Protein AF-A0A382BKX0-F1 (afdb_monomer_lite)

Radius of gyration: 25.6 Å; chains: 1; bounding box: 70×64×72 Å

Secondary structure (DSSP, 8-state):
--HHHHHHTS---HHHHHHHHHHTS-EEE-TTS-EEE-HHHHHHHHHH---SHHHHHHHHHHHHHHHHHHTTSPPSHHHHHHHHHHHHHHHHHHHHHHHHHHHHHHHHHHHHHHHHTTHHHHHHTT--EETTTHHHHH---HHHHHHHHHHHHHTTSEEEETTEEEE-HHHHHTTSSSPSSSTTT--TT-HHHHHTTS-HHHHHHHHHTT----HHHHHHHHHTTSTTTTTT-PPPS-----SSSPPHHHHHHHHHHHHHHHHHHHTTGGGG--TTSEEETHHHHHH-HHHHHHHHHHHHHTTSEEEE-SSSS-EEEE-HHHHHHHHHTHHHHHHHHTTHHHHTTHHHHHHH-GGG-----TTHHHHHHHHHHHHHHHHHHHHHHHHHHH----SEEEEES-TTTHHHHHHHHHHHHS---SPPEEEEE-S-HHHHHHHHHHHHTTSS-TTEEEETT--TT-THHHHHHHHHTT---TTEEEEEESGGGGSTT--HHHHHHHHHHHHTTEEEEEEE------HHHHHTTTTS-SHHHHHHHHHHHT-----SS---TT--SS-PPPPHHHHHHHTTEEE-GGG-EE--BS-SS--TTS---BSSEEEEEEEHHHHHHTT---

Structure (mmCIF, N/CA/C/O backbone):
data_AF-A0A382BKX0-F1
#
_entry.id   AF-A0A382BKX0-F1
#
loop_
_atom_site.group_PDB
_atom_site.id
_atom_site.type_symbol
_atom_site.label_atom_id
_atom_site.label_alt_id
_atom_site.label_comp_id
_atom_site.label_asym_id
_atom_site.label_entity_id
_atom_site.label_seq_id
_atom_site.pdbx_PDB_ins_code
_atom_site.Cartn_x
_atom_site.Cartn_y
_atom_site.Cartn_z
_atom_site.occupancy
_atom_site.B_iso_or_equiv
_atom_site.auth_seq_id
_atom_site.auth_comp_id
_atom_site.auth_asym_id
_atom_site.auth_atom_id
_atom_site.pdbx_PDB_model_num
ATOM 1 N N . MET A 1 1 ? -6.591 -37.076 -22.119 1.00 65.12 1 MET A N 1
ATOM 2 C CA . MET A 1 1 ? -5.131 -36.834 -22.090 1.00 65.12 1 MET A CA 1
ATOM 3 C C . MET A 1 1 ? -4.797 -36.199 -20.748 1.00 65.12 1 MET A C 1
ATOM 5 O O . MET A 1 1 ? -5.587 -35.369 -20.298 1.00 65.12 1 MET A O 1
ATOM 9 N N . LYS A 1 2 ? -3.724 -36.626 -20.063 1.00 72.62 2 LYS A N 1
ATOM 10 C CA . LYS A 1 2 ? -3.317 -35.974 -18.806 1.00 72.62 2 LYS A CA 1
ATOM 11 C C . LYS A 1 2 ? -2.776 -34.582 -19.119 1.00 72.62 2 LYS A C 1
ATOM 13 O O . LYS A 1 2 ? -2.216 -34.367 -20.188 1.00 72.62 2 LYS A O 1
ATOM 18 N N . ILE A 1 3 ? -2.923 -33.647 -18.185 1.00 76.25 3 ILE A N 1
ATOM 19 C CA . ILE A 1 3 ? -2.515 -32.253 -18.398 1.00 76.25 3 ILE A CA 1
ATOM 20 C C . ILE A 1 3 ? -1.014 -32.109 -18.696 1.00 76.25 3 ILE A C 1
ATOM 22 O O . ILE A 1 3 ? -0.624 -31.302 -19.529 1.00 76.25 3 ILE A O 1
ATOM 26 N N . GLN A 1 4 ? -0.178 -32.958 -18.094 1.00 73.75 4 GLN A N 1
ATOM 27 C CA . GLN A 1 4 ? 1.264 -32.985 -18.358 1.00 73.75 4 GLN A CA 1
ATOM 28 C C . GLN A 1 4 ? 1.591 -33.374 -19.806 1.00 73.75 4 GLN A C 1
ATOM 30 O O . GLN A 1 4 ? 2.503 -32.800 -20.395 1.00 73.75 4 GLN A O 1
ATOM 35 N N . ASP A 1 5 ? 0.834 -34.311 -20.379 1.00 69.62 5 ASP A N 1
ATOM 36 C CA . ASP A 1 5 ? 1.027 -34.765 -21.759 1.00 69.62 5 ASP A CA 1
ATOM 37 C C . ASP A 1 5 ? 0.554 -33.682 -22.743 1.00 69.62 5 ASP A C 1
ATOM 39 O O . ASP A 1 5 ? 1.260 -33.357 -23.691 1.00 69.62 5 ASP A O 1
ATOM 43 N N . ALA A 1 6 ? -0.580 -33.035 -22.439 1.00 64.75 6 ALA A N 1
ATOM 44 C CA . ALA A 1 6 ? -1.142 -31.939 -23.232 1.00 64.75 6 ALA A CA 1
ATOM 45 C C . ALA A 1 6 ? -0.200 -30.727 -23.346 1.00 64.75 6 ALA A C 1
ATOM 47 O O . ALA A 1 6 ? -0.119 -30.090 -24.392 1.00 64.75 6 ALA A O 1
ATOM 48 N N . LEU A 1 7 ? 0.506 -30.399 -22.258 1.00 70.44 7 LEU A N 1
ATOM 49 C CA . LEU A 1 7 ? 1.359 -29.210 -22.176 1.00 70.44 7 LEU A CA 1
ATOM 50 C C . LEU A 1 7 ? 2.772 -29.449 -22.737 1.00 70.44 7 LEU A C 1
ATOM 52 O O . LEU A 1 7 ? 3.392 -28.515 -23.242 1.00 70.44 7 LEU A O 1
ATOM 56 N N . ARG A 1 8 ? 3.281 -30.690 -22.697 1.00 64.75 8 ARG A N 1
ATOM 57 C CA . ARG A 1 8 ? 4.618 -31.038 -23.217 1.00 64.75 8 ARG A CA 1
ATOM 58 C C . ARG A 1 8 ? 4.685 -31.141 -24.740 1.00 64.75 8 ARG A C 1
ATOM 60 O O . ARG A 1 8 ? 5.757 -30.932 -25.296 1.00 64.75 8 ARG A O 1
ATOM 67 N N . GLU A 1 9 ? 3.575 -31.425 -25.418 1.00 55.41 9 GLU A N 1
ATOM 68 C CA . GLU A 1 9 ? 3.543 -31.502 -26.887 1.00 55.41 9 GLU A CA 1
ATOM 69 C C . GLU A 1 9 ? 3.562 -30.119 -27.578 1.00 55.41 9 GLU A C 1
ATOM 71 O O . GLU A 1 9 ? 3.756 -30.049 -28.790 1.00 55.41 9 GLU A O 1
ATOM 76 N N . ILE A 1 10 ? 3.385 -29.014 -26.831 1.00 55.34 10 ILE A N 1
ATOM 77 C CA . ILE A 1 10 ? 3.032 -27.692 -27.393 1.00 55.34 10 ILE A CA 1
ATOM 78 C C . ILE A 1 10 ? 3.924 -26.539 -26.873 1.00 55.34 10 ILE A C 1
ATOM 80 O O . ILE A 1 10 ? 3.740 -25.399 -27.284 1.00 55.34 10 ILE A O 1
ATOM 84 N N . SER A 1 11 ? 4.933 -26.789 -26.024 1.00 49.25 11 SER A N 1
ATOM 85 C CA . SER A 1 11 ? 5.796 -25.733 -25.446 1.00 49.25 11 SER A CA 1
ATOM 86 C C . SER A 1 11 ? 7.170 -25.621 -26.141 1.00 49.25 11 SER A C 1
ATOM 88 O O . SER A 1 11 ? 8.135 -26.224 -25.681 1.00 49.25 11 SER A O 1
ATOM 90 N N . PRO A 1 12 ? 7.325 -24.872 -27.255 1.00 47.53 12 PRO A N 1
ATOM 91 C CA . PRO A 1 12 ? 8.637 -24.609 -27.851 1.00 47.53 12 PRO A CA 1
ATOM 92 C C . PRO A 1 12 ? 9.328 -23.346 -27.295 1.00 47.53 12 PRO A C 1
ATOM 94 O O . PRO A 1 12 ? 10.319 -22.902 -27.874 1.00 47.53 12 PRO A O 1
ATOM 97 N N . GLN A 1 13 ? 8.829 -22.721 -26.218 1.00 57.28 13 GLN A N 1
ATOM 98 C CA . GLN A 1 13 ? 9.375 -21.463 -25.683 1.00 57.28 13 GLN A CA 1
ATOM 99 C C . GLN A 1 13 ? 10.020 -21.648 -24.300 1.00 57.28 13 GLN A C 1
ATOM 101 O O . GLN A 1 13 ? 9.389 -22.129 -23.366 1.00 57.28 13 GLN A O 1
ATOM 106 N N . ARG A 1 14 ? 11.269 -21.183 -24.146 1.00 55.72 14 ARG A N 1
ATOM 107 C CA . ARG A 1 14 ? 12.086 -21.296 -22.917 1.00 55.72 14 ARG A CA 1
ATOM 108 C C . ARG A 1 14 ? 11.408 -20.720 -21.659 1.00 55.72 14 ARG A C 1
ATOM 110 O O . ARG A 1 14 ? 11.616 -21.246 -20.569 1.00 55.72 14 ARG A O 1
ATOM 117 N N . ASP A 1 15 ? 10.588 -19.679 -21.814 1.00 57.50 15 ASP A N 1
ATOM 118 C CA . ASP A 1 15 ? 9.829 -19.055 -20.717 1.00 57.50 15 ASP A CA 1
ATOM 119 C C . ASP A 1 15 ? 8.623 -19.911 -20.284 1.00 57.50 15 ASP A C 1
ATOM 121 O O . ASP A 1 15 ? 8.258 -19.932 -19.108 1.00 57.50 15 ASP A O 1
ATOM 125 N N . ALA A 1 16 ? 8.032 -20.666 -21.217 1.00 61.91 16 ALA A N 1
ATOM 126 C CA . ALA A 1 16 ? 6.925 -21.572 -20.933 1.00 61.91 16 ALA A CA 1
ATOM 127 C C . ALA A 1 16 ? 7.393 -22.793 -20.121 1.00 61.91 16 ALA A C 1
ATOM 129 O O . ALA A 1 16 ? 6.701 -23.196 -19.189 1.00 61.91 16 ALA A O 1
ATOM 130 N N . ASP A 1 17 ? 8.600 -23.307 -20.374 1.00 66.69 17 ASP A N 1
ATOM 131 C CA . ASP A 1 17 ? 9.152 -24.444 -19.625 1.00 66.69 17 ASP A CA 1
ATOM 132 C C . ASP A 1 17 ? 9.442 -24.097 -18.152 1.00 66.69 17 ASP A C 1
ATOM 134 O O . ASP A 1 17 ? 9.204 -24.912 -17.258 1.00 66.69 17 ASP A O 1
ATOM 138 N N . GLY A 1 18 ? 9.913 -22.872 -17.885 1.00 77.81 18 GLY A N 1
ATOM 139 C CA . GLY A 1 18 ? 10.230 -22.403 -16.533 1.00 77.81 18 GLY A CA 1
ATOM 140 C C . GLY A 1 18 ? 8.997 -22.230 -15.643 1.00 77.81 18 GLY A C 1
ATOM 141 O O . GLY A 1 18 ? 9.010 -22.647 -14.482 1.00 77.81 18 GLY A O 1
ATOM 142 N N . ILE A 1 19 ? 7.917 -21.651 -16.182 1.00 87.69 19 ILE A N 1
ATOM 143 C CA . ILE A 1 19 ? 6.666 -21.462 -15.436 1.00 87.69 19 ILE A CA 1
ATOM 144 C C . ILE A 1 19 ? 5.838 -22.748 -15.350 1.00 87.69 19 ILE A C 1
ATOM 146 O O . ILE A 1 19 ? 5.161 -22.968 -14.349 1.00 87.69 19 ILE A O 1
ATOM 150 N N . LEU A 1 20 ? 5.916 -23.631 -16.351 1.00 87.88 20 LEU A N 1
ATOM 151 C CA . LEU A 1 20 ? 5.150 -24.877 -16.380 1.00 87.88 20 LEU A CA 1
ATOM 152 C C . LEU A 1 20 ? 5.458 -25.779 -15.179 1.00 87.88 20 LEU A C 1
ATOM 154 O O . LEU A 1 20 ? 4.539 -26.344 -14.593 1.00 87.88 20 LEU A O 1
ATOM 158 N N . GLU A 1 21 ? 6.724 -25.882 -14.771 1.00 87.94 21 GLU A N 1
ATOM 159 C CA . GLU A 1 21 ? 7.102 -26.664 -13.587 1.00 87.94 21 GLU A CA 1
ATOM 160 C C . GLU A 1 21 ? 6.438 -26.134 -12.307 1.00 87.94 21 GLU A C 1
ATOM 162 O O . GLU A 1 21 ? 5.961 -26.916 -11.490 1.00 87.94 21 GLU A O 1
ATOM 167 N N . ILE A 1 22 ? 6.343 -24.808 -12.167 1.00 91.44 22 ILE A N 1
ATOM 168 C CA . ILE A 1 22 ? 5.673 -24.149 -11.037 1.00 91.44 22 ILE A CA 1
ATOM 169 C C . ILE A 1 22 ? 4.160 -24.399 -11.088 1.00 91.44 22 ILE A C 1
ATOM 171 O O . ILE A 1 22 ? 3.538 -24.631 -10.055 1.00 91.44 22 ILE A O 1
ATOM 175 N N . LEU A 1 23 ? 3.554 -24.360 -12.279 1.00 92.38 23 LEU A N 1
ATOM 176 C CA . LEU A 1 23 ? 2.114 -24.582 -12.446 1.00 92.38 23 LEU A CA 1
ATOM 177 C C . LEU A 1 23 ? 1.701 -26.039 -12.214 1.00 92.38 23 LEU A C 1
ATOM 179 O O . LEU A 1 23 ? 0.559 -26.295 -11.855 1.00 92.38 23 LEU A O 1
ATOM 183 N N . LEU A 1 24 ? 2.607 -26.994 -12.413 1.00 90.00 24 LEU A N 1
ATOM 184 C CA . LEU A 1 24 ? 2.360 -28.415 -12.157 1.00 90.00 24 LEU A CA 1
ATOM 185 C C . LEU A 1 24 ? 2.610 -28.819 -10.695 1.00 90.00 24 LEU A C 1
ATOM 187 O O . LEU A 1 24 ? 2.468 -29.996 -10.356 1.00 90.00 24 LEU A O 1
ATOM 191 N N . ALA A 1 25 ? 2.991 -27.871 -9.838 1.00 86.75 25 ALA A N 1
ATOM 192 C CA . ALA A 1 25 ? 3.256 -28.129 -8.434 1.00 86.75 25 ALA A CA 1
ATOM 193 C C . ALA A 1 25 ? 1.970 -28.384 -7.620 1.00 86.75 25 ALA A C 1
ATOM 195 O O . ALA A 1 25 ? 0.890 -27.904 -7.981 1.00 86.75 25 ALA A O 1
ATOM 196 N N . PRO A 1 26 ? 2.064 -29.107 -6.486 1.00 85.88 26 PRO A N 1
ATOM 197 C CA . PRO A 1 26 ? 0.932 -29.307 -5.591 1.00 85.88 26 PRO A CA 1
ATOM 198 C C . PRO A 1 26 ? 0.378 -27.992 -5.029 1.00 85.88 26 PRO A C 1
ATOM 200 O O . PRO A 1 26 ? 1.116 -27.089 -4.627 1.00 85.88 26 PRO A O 1
ATOM 203 N N . THR A 1 27 ? -0.946 -27.929 -4.915 1.00 92.19 27 THR A N 1
ATOM 204 C CA . THR A 1 27 ? -1.675 -26.791 -4.345 1.00 92.19 27 THR A CA 1
ATOM 205 C C . THR A 1 27 ? -2.462 -27.186 -3.102 1.00 92.19 27 THR A C 1
ATOM 207 O O . THR A 1 27 ? -2.678 -28.364 -2.813 1.00 92.19 27 THR A O 1
ATOM 210 N N . GLY A 1 28 ? -2.913 -26.187 -2.345 1.00 88.00 28 GLY A N 1
ATOM 211 C CA . GLY A 1 28 ? -3.870 -26.380 -1.260 1.00 88.00 28 GLY A CA 1
ATOM 212 C C . GLY A 1 28 ? -4.786 -25.176 -1.078 1.00 88.00 28 GLY A C 1
ATOM 213 O O . GLY A 1 28 ? -4.629 -24.154 -1.744 1.00 88.00 28 GLY A O 1
ATOM 214 N N . ILE A 1 29 ? -5.745 -25.297 -0.159 1.00 86.31 29 ILE A N 1
ATOM 215 C CA . ILE A 1 29 ? -6.702 -24.241 0.193 1.00 86.31 29 ILE A CA 1
ATOM 216 C C . ILE A 1 29 ? -6.483 -23.845 1.656 1.00 86.31 29 ILE A C 1
ATOM 218 O O . ILE A 1 29 ? -6.381 -24.704 2.533 1.00 86.31 29 ILE A O 1
ATOM 222 N N . SER A 1 30 ? -6.366 -22.545 1.926 1.00 78.00 30 SER A N 1
ATOM 223 C CA . SER A 1 30 ? -6.241 -22.021 3.288 1.00 78.00 30 SER A CA 1
ATOM 224 C C . SER A 1 30 ? -7.563 -22.124 4.055 1.00 78.00 30 SER A C 1
ATOM 226 O O . SER A 1 30 ? -8.629 -22.270 3.461 1.00 78.00 30 SER A O 1
ATOM 228 N N . SER A 1 31 ? -7.522 -21.975 5.382 1.00 69.25 31 SER A N 1
ATOM 229 C CA . SER A 1 31 ? -8.738 -21.912 6.210 1.00 69.25 31 SER A CA 1
ATOM 230 C C . SER A 1 31 ? -9.683 -20.770 5.816 1.00 69.25 31 SER A C 1
ATOM 232 O O . SER A 1 31 ? -10.880 -20.867 6.044 1.00 69.25 31 SER A O 1
ATOM 234 N N . ALA A 1 32 ? -9.158 -19.717 5.183 1.00 66.94 32 ALA A N 1
ATOM 235 C CA . ALA A 1 32 ? -9.929 -18.598 4.646 1.00 66.94 32 ALA A CA 1
ATOM 236 C C . ALA A 1 32 ? -10.407 -18.823 3.192 1.00 66.94 32 ALA A C 1
ATOM 238 O O . ALA A 1 32 ? -10.855 -17.886 2.537 1.00 66.94 32 ALA A O 1
ATOM 239 N N . GLY A 1 33 ? -10.278 -20.042 2.656 1.00 77.44 33 GLY A N 1
ATOM 240 C CA . GLY A 1 33 ? -10.765 -20.407 1.322 1.00 77.44 33 GLY A CA 1
ATOM 241 C C . GLY A 1 33 ? -9.887 -19.931 0.160 1.00 77.44 33 GLY A C 1
ATOM 242 O O . GLY A 1 33 ? -10.322 -19.966 -0.990 1.00 77.44 33 GLY A O 1
ATOM 243 N N . PHE A 1 34 ? -8.655 -19.482 0.419 1.00 82.00 34 PHE A N 1
ATOM 244 C CA . PHE A 1 34 ? -7.755 -19.006 -0.636 1.00 82.00 34 PHE A CA 1
ATOM 245 C C . PHE A 1 34 ? -6.805 -20.112 -1.112 1.00 82.00 34 PHE A C 1
ATOM 247 O O . PHE A 1 34 ? -6.174 -20.753 -0.267 1.00 82.00 34 PHE A O 1
ATOM 254 N N . PRO A 1 35 ? -6.643 -20.310 -2.435 1.00 88.81 35 PRO A N 1
ATOM 255 C CA . PRO A 1 35 ? -5.644 -21.233 -2.951 1.00 88.81 35 PRO A CA 1
ATOM 256 C C . PRO A 1 35 ? -4.230 -20.740 -2.637 1.00 88.81 35 PRO A C 1
ATOM 258 O O . PRO A 1 35 ? -3.978 -19.532 -2.579 1.00 88.81 35 PRO A O 1
ATOM 261 N N . TYR A 1 36 ? -3.319 -21.688 -2.450 1.00 91.12 36 TYR A N 1
ATOM 262 C CA . TYR A 1 36 ? -1.893 -21.458 -2.265 1.00 91.12 36 TYR A CA 1
ATOM 263 C C . TYR A 1 36 ? -1.079 -22.529 -3.004 1.00 91.12 36 TYR A C 1
ATOM 265 O O . TYR A 1 36 ? -1.561 -23.645 -3.214 1.00 91.12 36 TYR A O 1
ATOM 273 N N . ILE A 1 37 ? 0.158 -22.191 -3.366 1.00 93.31 37 ILE A N 1
ATOM 274 C CA . ILE A 1 37 ? 1.155 -23.148 -3.877 1.00 93.31 37 ILE A CA 1
ATOM 275 C C . ILE A 1 37 ? 2.145 -23.507 -2.765 1.00 93.31 37 ILE A C 1
ATOM 277 O O . ILE A 1 37 ? 2.228 -22.801 -1.756 1.00 93.31 37 ILE A O 1
ATOM 281 N N . ASP A 1 38 ? 2.880 -24.607 -2.898 1.00 90.56 38 ASP A N 1
ATOM 282 C CA . ASP A 1 38 ? 3.915 -24.934 -1.920 1.00 90.56 38 ASP A CA 1
ATOM 283 C C . ASP A 1 38 ? 5.046 -23.883 -1.898 1.00 90.56 38 ASP A C 1
ATOM 285 O O . ASP A 1 38 ? 5.260 -23.124 -2.848 1.00 90.56 38 ASP A O 1
ATOM 289 N N . GLN A 1 39 ? 5.764 -23.820 -0.773 1.00 92.12 39 GLN A N 1
ATOM 290 C CA . GLN A 1 39 ? 6.787 -22.801 -0.546 1.00 92.12 39 GLN A CA 1
ATOM 291 C C . GLN A 1 39 ? 7.935 -22.878 -1.561 1.00 92.12 39 GLN A C 1
ATOM 293 O O . GLN A 1 39 ? 8.380 -21.833 -2.028 1.00 92.12 39 GLN A O 1
ATOM 298 N N . GLN A 1 40 ? 8.394 -24.078 -1.929 1.00 93.00 40 GLN A N 1
ATOM 299 C CA . GLN A 1 40 ? 9.538 -24.235 -2.833 1.00 93.00 40 GLN A CA 1
ATOM 300 C C . GLN A 1 40 ? 9.181 -23.769 -4.243 1.00 93.00 40 GLN A C 1
ATOM 302 O O . GLN A 1 40 ? 9.955 -23.053 -4.877 1.00 93.00 40 GLN A O 1
ATOM 307 N N . SER A 1 41 ? 7.980 -24.109 -4.711 1.00 93.44 41 SER A N 1
ATOM 308 C CA . SER A 1 41 ? 7.474 -23.652 -6.006 1.00 93.44 41 SER A CA 1
ATOM 309 C C . SER A 1 41 ? 7.280 -22.140 -6.039 1.00 93.44 41 SER A C 1
ATOM 311 O O . SER A 1 41 ? 7.609 -21.497 -7.038 1.00 93.44 41 SER A O 1
ATOM 313 N N . TYR A 1 42 ? 6.814 -21.540 -4.937 1.00 94.00 42 TYR A N 1
ATOM 314 C CA . TYR A 1 42 ? 6.737 -20.086 -4.847 1.00 94.00 42 TYR A CA 1
ATOM 315 C C . TYR A 1 42 ? 8.113 -19.414 -4.820 1.00 94.00 42 TYR A C 1
ATOM 317 O O . TYR A 1 42 ? 8.308 -18.423 -5.515 1.00 94.00 42 TYR A O 1
ATOM 325 N N . GLU A 1 43 ? 9.071 -19.925 -4.049 1.00 93.31 43 GLU A N 1
ATOM 326 C CA . GLU A 1 43 ? 10.441 -19.397 -4.018 1.00 93.31 43 GLU A CA 1
ATOM 327 C C . GLU A 1 43 ? 11.094 -19.496 -5.399 1.00 93.31 43 GLU A C 1
ATOM 329 O O . GLU A 1 43 ? 11.677 -18.525 -5.878 1.00 93.31 43 GLU A O 1
ATOM 334 N N . LYS A 1 44 ? 10.894 -20.616 -6.102 1.00 92.56 44 LYS A N 1
ATOM 335 C CA . LYS A 1 44 ? 11.338 -20.783 -7.487 1.00 92.56 44 LYS A CA 1
ATOM 336 C C . LYS A 1 44 ? 10.696 -19.761 -8.420 1.00 92.56 44 LYS A C 1
ATOM 338 O O . LYS A 1 44 ? 11.415 -19.117 -9.182 1.00 92.56 44 LYS A O 1
ATOM 343 N N . PHE A 1 45 ? 9.379 -19.565 -8.352 1.00 93.56 45 PHE A N 1
ATOM 344 C CA . PHE A 1 45 ? 8.698 -18.499 -9.094 1.00 93.56 45 PHE A CA 1
ATOM 345 C C . PHE A 1 45 ? 9.315 -17.131 -8.790 1.00 93.56 45 PHE A C 1
ATOM 347 O O . PHE A 1 45 ? 9.746 -16.420 -9.695 1.00 93.56 45 PHE A O 1
ATOM 354 N N . ARG A 1 46 ? 9.403 -16.792 -7.503 1.00 92.75 46 ARG A N 1
ATOM 355 C CA . ARG A 1 46 ? 9.895 -15.514 -6.999 1.00 92.75 46 ARG A CA 1
ATOM 356 C C . ARG A 1 46 ? 11.309 -15.213 -7.497 1.00 92.75 46 ARG A C 1
ATOM 358 O O . ARG A 1 46 ? 11.574 -14.092 -7.919 1.00 92.75 46 ARG A O 1
ATOM 365 N N . ASP A 1 47 ? 12.205 -16.191 -7.437 1.00 90.50 47 ASP A N 1
ATOM 366 C CA . ASP A 1 47 ? 13.635 -15.980 -7.665 1.00 90.50 47 ASP A CA 1
ATOM 367 C C . ASP A 1 47 ? 14.056 -16.174 -9.124 1.00 90.50 47 ASP A C 1
ATOM 369 O O . ASP A 1 47 ? 15.130 -15.712 -9.503 1.00 90.50 47 ASP A O 1
ATOM 373 N N . THR A 1 48 ? 13.216 -16.803 -9.955 1.00 87.44 48 THR A N 1
ATOM 374 C CA . THR A 1 48 ? 13.561 -17.093 -11.358 1.00 87.44 48 THR A CA 1
ATOM 375 C C . THR A 1 48 ? 12.688 -16.381 -12.383 1.00 87.44 48 THR A C 1
ATOM 377 O O . THR A 1 48 ? 13.157 -16.172 -13.495 1.00 87.44 48 THR A O 1
ATOM 380 N N . GLN A 1 49 ? 11.460 -15.974 -12.040 1.00 89.12 49 GLN A N 1
ATOM 381 C CA . GLN A 1 49 ? 10.506 -15.408 -12.999 1.00 89.12 49 GLN A CA 1
ATOM 382 C C . GLN A 1 49 ? 10.336 -13.892 -12.807 1.00 89.12 49 GLN A C 1
ATOM 384 O O . GLN A 1 49 ? 9.774 -13.463 -11.790 1.00 89.12 49 GLN A O 1
ATOM 389 N N . PRO A 1 50 ? 10.752 -13.060 -13.778 1.00 88.44 50 PRO A N 1
ATOM 390 C CA . PRO A 1 50 ? 10.433 -11.637 -13.800 1.00 88.44 50 PRO A CA 1
ATOM 391 C C . PRO A 1 50 ? 8.932 -11.407 -13.936 1.00 88.44 50 PRO A C 1
ATOM 393 O O . PRO A 1 50 ? 8.296 -11.872 -14.878 1.00 88.44 50 PRO A O 1
ATOM 396 N N . HIS A 1 51 ? 8.352 -10.667 -12.995 1.00 91.81 51 HIS A N 1
ATOM 397 C CA . HIS A 1 51 ? 6.896 -10.512 -12.907 1.00 91.81 51 HIS A CA 1
ATOM 398 C C . HIS A 1 51 ? 6.436 -9.088 -12.566 1.00 91.81 51 HIS A C 1
ATOM 400 O O . HIS A 1 51 ? 5.331 -8.871 -12.053 1.00 91.81 51 HIS A O 1
ATOM 406 N N . LEU A 1 52 ? 7.286 -8.103 -12.851 1.00 93.00 52 LEU A N 1
ATOM 407 C CA . LEU A 1 52 ? 6.929 -6.690 -12.829 1.00 93.00 52 LEU A CA 1
ATOM 408 C C . LEU A 1 52 ? 6.673 -6.183 -14.245 1.00 93.00 52 LEU A C 1
ATOM 410 O O . LEU A 1 52 ? 7.304 -6.633 -15.199 1.00 93.00 52 LEU A O 1
ATOM 414 N N . PHE A 1 53 ? 5.763 -5.215 -14.359 1.00 92.88 53 PHE A N 1
ATOM 415 C CA . PHE A 1 53 ? 5.561 -4.428 -15.576 1.00 92.88 53 PHE A CA 1
ATOM 416 C C . PHE A 1 53 ? 5.395 -5.283 -16.846 1.00 92.88 53 PHE A C 1
ATOM 418 O O . PHE A 1 53 ? 4.642 -6.256 -16.826 1.00 92.88 53 PHE A O 1
ATOM 425 N N . MET A 1 54 ? 6.064 -4.927 -17.950 1.00 89.88 54 MET A N 1
ATOM 426 C CA . MET A 1 54 ? 6.021 -5.673 -19.212 1.00 89.88 54 MET A CA 1
ATOM 427 C C . MET A 1 54 ? 6.361 -7.159 -19.035 1.00 89.88 54 MET A C 1
ATOM 429 O O . MET A 1 54 ? 5.697 -8.001 -19.633 1.00 89.88 54 MET A O 1
ATOM 433 N N . SER A 1 55 ? 7.336 -7.503 -18.189 1.00 89.62 55 SER A N 1
ATOM 434 C CA . SER A 1 55 ? 7.688 -8.902 -17.924 1.00 89.62 55 SER A CA 1
ATOM 435 C C . SER A 1 55 ? 6.535 -9.658 -17.255 1.00 89.62 55 SER A C 1
ATOM 437 O O . SER A 1 55 ? 6.190 -10.761 -17.671 1.00 89.62 55 SER A O 1
ATOM 439 N N . GLY A 1 56 ? 5.853 -9.024 -16.295 1.00 92.44 56 GLY A N 1
ATOM 440 C CA . GLY A 1 56 ? 4.629 -9.564 -15.698 1.00 92.44 56 GLY A CA 1
ATOM 441 C C . GLY A 1 56 ? 3.488 -9.730 -16.704 1.00 92.44 56 GLY A C 1
ATOM 442 O O . GLY A 1 56 ? 2.772 -10.727 -16.650 1.00 92.44 56 GLY A O 1
ATOM 443 N N . MET A 1 57 ? 3.336 -8.797 -17.646 1.00 91.56 57 MET A N 1
ATOM 444 C CA . MET A 1 57 ? 2.300 -8.877 -18.679 1.00 91.56 57 MET A CA 1
ATOM 445 C C . MET A 1 57 ? 2.540 -10.059 -19.623 1.00 91.56 57 MET A C 1
ATOM 447 O O . MET A 1 57 ? 1.637 -10.869 -19.807 1.00 91.56 57 MET A O 1
ATOM 451 N N . ARG A 1 58 ? 3.776 -10.229 -20.107 1.00 89.69 58 ARG A N 1
ATOM 452 C CA . ARG A 1 58 ? 4.166 -11.394 -20.918 1.00 89.69 58 ARG A CA 1
ATOM 453 C C . ARG A 1 58 ? 3.960 -12.704 -20.167 1.00 89.69 58 ARG A C 1
ATOM 455 O O . ARG A 1 58 ? 3.439 -13.660 -20.725 1.00 89.69 58 ARG A O 1
ATOM 462 N N . LEU A 1 59 ? 4.316 -12.744 -18.882 1.00 90.94 59 LEU A N 1
ATOM 463 C CA . LEU A 1 59 ? 4.123 -13.939 -18.065 1.00 90.94 59 LEU A CA 1
ATOM 464 C C . LEU A 1 59 ? 2.636 -14.280 -17.876 1.00 90.94 59 LEU A C 1
ATOM 466 O O . LEU A 1 59 ? 2.275 -15.454 -17.900 1.00 90.94 59 LEU A O 1
ATOM 470 N N . LEU A 1 60 ? 1.762 -13.277 -17.726 1.00 92.75 60 LEU A N 1
ATOM 471 C CA . LEU A 1 60 ? 0.310 -13.490 -17.709 1.00 92.75 60 LEU A CA 1
ATOM 472 C C . LEU A 1 60 ? -0.198 -14.066 -19.032 1.00 92.75 60 LEU A C 1
ATOM 474 O O . LEU A 1 60 ? -0.980 -15.010 -18.994 1.00 92.75 60 LEU A O 1
ATOM 478 N N . GLU A 1 61 ? 0.256 -13.540 -20.172 1.00 90.69 61 GLU A N 1
ATOM 479 C CA . GLU A 1 61 ? -0.106 -14.058 -21.499 1.00 90.69 61 GLU A CA 1
ATOM 480 C C . GLU A 1 61 ? 0.332 -15.518 -21.667 1.00 90.69 61 GLU A C 1
ATOM 482 O O . GLU A 1 61 ? -0.460 -16.352 -22.106 1.00 90.69 61 GLU A O 1
ATOM 487 N N . THR A 1 62 ? 1.549 -15.859 -21.229 1.00 90.56 62 THR A N 1
ATOM 488 C CA . THR A 1 62 ? 2.040 -17.243 -21.216 1.00 90.56 62 THR A CA 1
ATOM 489 C C . THR A 1 62 ? 1.161 -18.144 -20.348 1.00 90.56 62 THR A C 1
ATOM 491 O O . THR A 1 62 ? 0.761 -19.222 -20.784 1.00 90.56 62 THR A O 1
ATOM 494 N N . ILE A 1 63 ? 0.810 -17.718 -19.129 1.00 92.94 63 ILE A N 1
ATOM 495 C CA . ILE A 1 63 ? -0.059 -18.498 -18.231 1.00 92.94 63 ILE A CA 1
ATOM 496 C C . ILE A 1 63 ? -1.463 -18.666 -18.826 1.00 92.94 63 ILE A C 1
ATOM 498 O O . ILE A 1 63 ? -2.050 -19.743 -18.709 1.00 92.94 63 ILE A O 1
ATOM 502 N N . ASP A 1 64 ? -2.011 -17.626 -19.453 1.00 92.00 64 ASP A N 1
ATOM 503 C CA . ASP A 1 64 ? -3.319 -17.671 -20.108 1.00 92.00 64 ASP A CA 1
ATOM 504 C C . ASP A 1 64 ? -3.303 -18.646 -21.294 1.00 92.00 64 ASP A C 1
ATOM 506 O O . ASP A 1 64 ? -4.174 -19.514 -21.364 1.00 92.00 64 ASP A O 1
ATOM 510 N N . HIS A 1 65 ? -2.255 -18.622 -22.122 1.00 89.38 65 HIS A N 1
ATOM 511 C CA . HIS A 1 65 ? -2.065 -19.584 -23.208 1.00 89.38 65 HIS A CA 1
ATOM 512 C C . HIS A 1 65 ? -1.955 -21.035 -22.707 1.00 89.38 65 HIS A C 1
ATOM 514 O O . HIS A 1 65 ? -2.643 -21.923 -23.213 1.00 89.38 65 HIS A O 1
ATOM 520 N N . LEU A 1 66 ? -1.150 -21.286 -21.667 1.00 89.69 66 LEU A N 1
ATOM 521 C CA . LEU A 1 66 ? -1.034 -22.616 -21.052 1.00 89.69 66 LEU A CA 1
ATOM 522 C C . LEU A 1 66 ? -2.368 -23.080 -20.450 1.00 89.69 66 LEU A C 1
ATOM 524 O O . LEU A 1 66 ? -2.723 -24.254 -20.538 1.00 89.69 66 LEU A O 1
ATOM 528 N N . CYS A 1 67 ? -3.132 -22.164 -19.853 1.00 91.62 67 CYS A N 1
ATOM 529 C CA . CYS A 1 67 ? -4.465 -22.462 -19.340 1.00 91.62 67 CYS A CA 1
ATOM 530 C C . CYS A 1 67 ? -5.462 -22.789 -20.447 1.00 91.62 67 CYS A C 1
ATOM 532 O O . CYS A 1 67 ? -6.305 -23.659 -20.238 1.00 91.62 67 CYS A O 1
ATOM 534 N N . ASP A 1 68 ? -5.375 -22.130 -21.601 1.00 89.81 68 ASP A N 1
ATOM 535 C CA . ASP A 1 68 ? -6.213 -22.441 -22.756 1.00 89.81 68 ASP A CA 1
ATOM 536 C C . ASP A 1 68 ? -5.936 -23.850 -23.284 1.00 89.81 68 ASP A C 1
ATOM 538 O O . ASP A 1 68 ? -6.882 -24.607 -23.479 1.00 89.81 68 ASP A O 1
ATOM 542 N N . ILE A 1 69 ? -4.665 -24.252 -23.385 1.00 86.19 69 ILE A N 1
ATOM 543 C CA . ILE A 1 69 ? -4.284 -25.635 -23.723 1.00 86.19 69 ILE A CA 1
ATOM 544 C C . ILE A 1 69 ? -4.796 -26.620 -22.655 1.00 86.19 69 ILE A C 1
ATOM 546 O O . ILE A 1 69 ? -5.357 -27.672 -22.964 1.00 86.19 69 ILE A O 1
ATOM 550 N N . GLY A 1 70 ? -4.641 -26.279 -21.372 1.00 85.88 70 GLY A N 1
ATOM 551 C CA . GLY A 1 70 ? -5.047 -27.128 -20.250 1.00 85.88 70 GLY A CA 1
ATOM 552 C C . GLY A 1 70 ? -6.562 -27.347 -20.121 1.00 85.88 70 GLY A C 1
ATOM 553 O O . GLY A 1 70 ? -6.987 -28.290 -19.443 1.00 85.88 70 GLY A O 1
ATOM 554 N N . LYS A 1 71 ? -7.403 -26.521 -20.765 1.00 88.25 71 LYS A N 1
ATOM 555 C CA . LYS A 1 71 ? -8.871 -26.671 -20.720 1.00 88.25 71 LYS A CA 1
ATOM 556 C C . LYS A 1 71 ? -9.328 -28.007 -21.295 1.00 88.25 71 LYS A C 1
ATOM 558 O O . LYS A 1 71 ? -10.245 -28.594 -20.714 1.00 88.25 71 LYS A O 1
ATOM 563 N N . ASP A 1 72 ? -8.640 -28.492 -22.327 1.00 85.12 72 ASP A N 1
ATOM 564 C CA . ASP A 1 72 ? -8.957 -29.726 -23.055 1.00 85.12 72 ASP A CA 1
ATOM 565 C C . ASP A 1 72 ? -8.431 -30.998 -22.359 1.00 85.12 72 ASP A C 1
ATOM 567 O O . ASP A 1 72 ? -8.735 -32.125 -22.765 1.00 85.12 72 ASP A O 1
ATOM 571 N N . ALA A 1 73 ? -7.658 -30.849 -21.276 1.00 85.44 73 ALA A N 1
ATOM 572 C CA . ALA A 1 73 ? -7.206 -31.970 -20.462 1.00 85.44 73 ALA A CA 1
ATOM 573 C C . ALA A 1 73 ? -8.364 -32.612 -19.674 1.00 85.44 73 ALA A C 1
ATOM 575 O O . ALA A 1 73 ? -9.333 -31.959 -19.280 1.00 85.44 73 ALA A O 1
ATOM 576 N N . SER A 1 74 ? -8.243 -33.912 -19.392 1.00 85.50 74 SER A N 1
ATOM 577 C CA . SER A 1 74 ? -9.245 -34.652 -18.616 1.00 85.50 74 SER A CA 1
ATOM 578 C C . SER A 1 74 ? -9.361 -34.104 -17.185 1.00 85.50 74 SER A C 1
ATOM 580 O O . SER A 1 74 ? -8.346 -33.841 -16.540 1.00 85.50 74 SER A O 1
ATOM 582 N N . ALA A 1 75 ? -10.592 -33.949 -16.682 1.00 87.62 75 ALA A N 1
ATOM 583 C CA . ALA A 1 75 ? -10.848 -33.507 -15.309 1.00 87.62 75 ALA A CA 1
ATOM 584 C C . ALA A 1 75 ? -10.211 -34.451 -14.277 1.00 87.62 75 ALA A C 1
ATOM 586 O O . ALA A 1 75 ? -10.242 -35.672 -14.441 1.00 87.62 75 ALA A O 1
ATOM 587 N N . GLY A 1 76 ? -9.640 -33.880 -13.217 1.00 87.56 76 GLY A N 1
ATOM 588 C CA . GLY A 1 76 ? -8.984 -34.624 -12.149 1.00 87.56 76 GLY A CA 1
ATOM 589 C C . GLY A 1 76 ? -8.086 -33.735 -11.281 1.00 87.56 76 GLY A C 1
ATOM 590 O O . GLY A 1 76 ? -7.845 -32.582 -11.646 1.00 87.56 76 GLY A O 1
ATOM 591 N N . PRO A 1 77 ? -7.552 -34.276 -10.170 1.00 86.81 77 PRO A N 1
ATOM 592 C CA . PRO A 1 77 ? -6.788 -33.508 -9.182 1.00 86.81 77 PRO A CA 1
ATOM 593 C C . PRO A 1 77 ? -5.622 -32.713 -9.779 1.00 86.81 77 PRO A C 1
ATOM 595 O O . PRO A 1 77 ? -5.451 -31.546 -9.451 1.00 86.81 77 PRO A O 1
ATOM 598 N N . ASP A 1 78 ? -4.879 -33.302 -10.719 1.00 87.19 78 ASP A N 1
ATOM 599 C CA . ASP A 1 78 ? -3.731 -32.644 -11.359 1.00 87.19 78 ASP A CA 1
ATOM 600 C C . ASP A 1 78 ? -4.147 -31.423 -12.196 1.00 87.19 78 ASP A C 1
ATOM 602 O O . ASP A 1 78 ? -3.453 -30.408 -12.223 1.00 87.19 78 ASP A O 1
ATOM 606 N N . ARG A 1 79 ? -5.300 -31.504 -12.875 1.00 89.06 79 ARG A N 1
ATOM 607 C CA . ARG A 1 79 ? -5.856 -30.386 -13.649 1.00 89.06 79 ARG A CA 1
ATOM 608 C C . ARG A 1 79 ? -6.336 -29.279 -12.716 1.00 89.06 79 ARG A C 1
ATOM 610 O O . ARG A 1 79 ? -6.068 -28.110 -12.975 1.00 89.06 79 ARG A O 1
ATOM 617 N N . ASP A 1 80 ? -7.020 -29.641 -11.635 1.00 90.50 80 ASP A N 1
ATOM 618 C CA . ASP A 1 80 ? -7.539 -28.673 -10.668 1.00 90.50 80 ASP A CA 1
ATOM 619 C C . ASP A 1 80 ? -6.396 -27.949 -9.942 1.00 90.50 80 ASP A C 1
ATOM 621 O O . ASP A 1 80 ? -6.430 -26.722 -9.818 1.00 90.50 80 ASP A O 1
ATOM 625 N N . SER A 1 81 ? -5.344 -28.674 -9.545 1.00 91.38 81 SER A N 1
ATOM 626 C CA . SER A 1 81 ? -4.129 -28.082 -8.979 1.00 91.38 81 SER A CA 1
ATOM 627 C C . SER A 1 81 ? -3.431 -27.142 -9.957 1.00 91.38 81 SER A C 1
ATOM 629 O O . SER A 1 81 ? -3.063 -26.038 -9.563 1.00 91.38 81 SER A O 1
ATOM 631 N N . PHE A 1 82 ? -3.336 -27.502 -11.239 1.00 93.50 82 PHE A N 1
ATOM 632 C CA . PHE A 1 82 ? -2.764 -26.618 -12.256 1.00 93.50 82 PHE A CA 1
ATOM 633 C C . PHE A 1 82 ? -3.507 -25.279 -12.368 1.00 93.50 82 PHE A C 1
ATOM 635 O O . PHE A 1 82 ? -2.886 -24.213 -12.336 1.00 93.50 82 PHE A O 1
ATOM 642 N N . PHE A 1 83 ? -4.842 -25.302 -12.447 1.00 94.06 83 PHE A N 1
ATOM 643 C CA . PHE A 1 83 ? -5.626 -24.065 -12.520 1.00 94.06 83 PHE A CA 1
ATOM 644 C C . PHE A 1 83 ? -5.549 -23.252 -11.220 1.00 94.06 83 PHE A C 1
ATOM 646 O O . PHE A 1 83 ? -5.464 -22.025 -11.274 1.00 94.06 83 PHE A O 1
ATOM 653 N N . GLN A 1 84 ? -5.500 -23.908 -10.055 1.00 94.31 84 GLN A N 1
ATOM 654 C CA . GLN A 1 84 ? -5.282 -23.228 -8.776 1.00 94.31 84 GLN A CA 1
ATOM 655 C C . GLN A 1 84 ? -3.907 -22.551 -8.709 1.00 94.31 84 GLN A C 1
ATOM 657 O O . GLN A 1 84 ? -3.820 -21.400 -8.279 1.00 94.31 84 GLN A O 1
ATOM 662 N N . ALA A 1 85 ? -2.844 -23.225 -9.155 1.00 95.06 85 ALA A N 1
ATOM 663 C CA . ALA A 1 85 ? -1.498 -22.661 -9.200 1.00 95.06 85 ALA A CA 1
ATOM 664 C C . ALA A 1 85 ? -1.449 -21.451 -10.143 1.00 95.06 85 ALA A C 1
ATOM 666 O O . ALA A 1 85 ? -0.954 -20.386 -9.761 1.00 95.06 85 ALA A O 1
ATOM 667 N N . ALA A 1 86 ? -2.051 -21.571 -11.331 1.00 95.06 86 ALA A N 1
ATOM 668 C CA . ALA A 1 86 ? -2.181 -20.468 -12.278 1.00 95.06 86 ALA A CA 1
ATOM 669 C C . ALA A 1 86 ? -2.903 -19.264 -11.656 1.00 95.06 86 ALA A C 1
ATOM 671 O O . ALA A 1 86 ? -2.446 -18.129 -11.797 1.00 95.06 86 ALA A O 1
ATOM 672 N N . ASP A 1 87 ? -3.984 -19.486 -10.908 1.00 94.00 87 ASP A N 1
ATOM 673 C CA . ASP A 1 87 ? -4.722 -18.416 -10.236 1.00 94.00 87 ASP A CA 1
ATOM 674 C C . ASP A 1 87 ? -3.927 -17.740 -9.115 1.00 94.00 87 ASP A C 1
ATOM 676 O O . ASP A 1 87 ? -4.009 -16.514 -8.954 1.00 94.00 87 ASP A O 1
ATOM 680 N N . VAL A 1 88 ? -3.127 -18.500 -8.361 1.00 94.19 88 VAL A N 1
ATOM 681 C CA . VAL A 1 88 ? -2.208 -17.945 -7.357 1.00 94.19 88 VAL A CA 1
ATOM 682 C C . VAL A 1 88 ? -1.174 -17.047 -8.032 1.00 94.19 88 VAL A C 1
ATOM 684 O O . VAL A 1 88 ? -1.041 -15.883 -7.645 1.00 94.19 88 VAL A O 1
ATOM 687 N N . ILE A 1 89 ? -0.496 -17.531 -9.076 1.00 95.25 89 ILE A N 1
ATOM 688 C CA . ILE A 1 89 ? 0.541 -16.763 -9.777 1.00 95.25 89 ILE A CA 1
ATOM 689 C C . ILE A 1 89 ? -0.043 -15.527 -10.472 1.00 95.25 89 ILE A C 1
ATOM 691 O O . ILE A 1 89 ? 0.465 -14.420 -10.276 1.00 95.25 89 ILE A O 1
ATOM 695 N N . ARG A 1 90 ? -1.166 -15.660 -11.195 1.00 95.56 90 ARG A N 1
ATOM 696 C CA . ARG A 1 90 ? -1.885 -14.515 -11.785 1.00 95.56 90 ARG A CA 1
ATOM 697 C C . ARG A 1 90 ? -2.181 -13.451 -10.739 1.00 95.56 90 ARG A C 1
ATOM 699 O O . ARG A 1 90 ? -2.024 -12.259 -10.995 1.00 95.56 90 ARG A O 1
ATOM 706 N N . ARG A 1 91 ? -2.619 -13.867 -9.548 1.00 93.69 91 ARG A N 1
ATOM 707 C CA . ARG A 1 91 ? -2.926 -12.946 -8.453 1.00 93.69 91 ARG A CA 1
ATOM 708 C C . ARG A 1 91 ? -1.680 -12.239 -7.939 1.00 93.69 91 ARG A C 1
ATOM 710 O O . ARG A 1 91 ? -1.784 -11.051 -7.642 1.00 93.69 91 ARG A O 1
ATOM 717 N N . VAL A 1 92 ? -0.538 -12.918 -7.841 1.00 94.88 92 VAL A N 1
ATOM 718 C CA . VAL A 1 92 ? 0.735 -12.285 -7.458 1.00 94.88 92 VAL A CA 1
ATOM 719 C C . VAL A 1 92 ? 1.124 -11.216 -8.483 1.00 94.88 92 VAL A C 1
ATOM 721 O O . VAL A 1 92 ? 1.360 -10.074 -8.090 1.00 94.88 92 VAL A O 1
ATOM 724 N N . ILE A 1 93 ? 1.070 -11.523 -9.784 1.00 95.50 93 ILE A N 1
ATOM 725 C CA . ILE A 1 93 ? 1.385 -10.564 -10.860 1.00 95.50 93 ILE A CA 1
ATOM 726 C C . ILE A 1 93 ? 0.410 -9.372 -10.853 1.00 95.50 93 ILE A C 1
ATOM 728 O O . ILE A 1 93 ? 0.805 -8.210 -10.874 1.00 95.50 93 ILE A O 1
ATOM 732 N N . LEU A 1 94 ? -0.897 -9.627 -10.749 1.00 95.56 94 LEU A N 1
ATOM 733 C CA . LEU A 1 94 ? -1.910 -8.563 -10.692 1.00 95.56 94 LEU A CA 1
ATOM 734 C C . LEU A 1 94 ? -1.881 -7.763 -9.383 1.00 95.56 94 LEU A C 1
ATOM 736 O O . LEU A 1 94 ? -2.469 -6.683 -9.308 1.00 95.56 94 LEU A O 1
ATOM 740 N N . THR A 1 95 ? -1.253 -8.290 -8.334 1.00 94.44 95 THR A N 1
ATOM 741 C CA . THR A 1 95 ? -1.009 -7.549 -7.094 1.00 94.44 95 THR A CA 1
ATOM 742 C C . THR A 1 95 ? 0.239 -6.685 -7.227 1.00 94.44 95 THR A C 1
ATOM 744 O O . THR A 1 95 ? 0.201 -5.533 -6.798 1.00 94.44 95 THR A O 1
ATOM 747 N N . SER A 1 96 ? 1.297 -7.185 -7.879 1.00 95.31 96 SER A N 1
ATOM 748 C CA . SER A 1 96 ? 2.566 -6.467 -8.043 1.00 95.31 96 SER A CA 1
ATOM 749 C C . SER A 1 96 ? 2.391 -5.123 -8.756 1.00 95.31 96 SER A C 1
ATOM 751 O O . SER A 1 96 ? 2.978 -4.131 -8.338 1.00 95.31 96 SER A O 1
ATOM 753 N N . VAL A 1 97 ? 1.492 -5.032 -9.745 1.00 94.62 97 VAL A N 1
ATOM 754 C CA . VAL A 1 97 ? 1.201 -3.767 -10.454 1.00 94.62 97 VAL A CA 1
ATOM 755 C C . VAL A 1 97 ? 0.574 -2.683 -9.555 1.00 94.62 97 VAL A C 1
ATOM 757 O O . VAL A 1 97 ? 0.568 -1.505 -9.904 1.00 94.62 97 VAL A O 1
ATOM 760 N N . ILE A 1 98 ? 0.043 -3.064 -8.389 1.00 93.50 98 ILE A N 1
ATOM 761 C CA . ILE A 1 98 ? -0.575 -2.154 -7.413 1.00 93.50 98 ILE A CA 1
ATOM 762 C C . ILE A 1 98 ? 0.377 -1.839 -6.254 1.00 93.50 98 ILE A C 1
ATOM 764 O O . ILE A 1 98 ? 0.301 -0.765 -5.667 1.00 93.50 98 ILE A O 1
ATOM 768 N N . THR A 1 99 ? 1.247 -2.776 -5.888 1.00 93.88 99 THR A N 1
ATOM 769 C CA . THR A 1 99 ? 2.116 -2.669 -4.707 1.00 93.88 99 THR A CA 1
ATOM 770 C C . THR A 1 99 ? 3.522 -2.190 -5.058 1.00 93.88 99 THR A C 1
ATOM 772 O O . THR A 1 99 ? 4.110 -1.430 -4.294 1.00 93.88 99 THR A O 1
ATOM 775 N N . ALA A 1 100 ? 4.067 -2.594 -6.209 1.00 96.00 100 ALA A N 1
ATOM 776 C CA . ALA A 1 100 ? 5.437 -2.284 -6.595 1.00 96.00 100 ALA A CA 1
ATOM 777 C C . ALA A 1 100 ? 5.677 -0.799 -6.889 1.00 96.00 100 ALA A C 1
ATOM 779 O O . ALA A 1 100 ? 6.675 -0.284 -6.393 1.00 96.00 100 ALA A O 1
ATOM 780 N N . PRO A 1 101 ? 4.808 -0.064 -7.617 1.00 96.62 101 PRO A N 1
ATOM 781 C CA . PRO A 1 101 ? 5.116 1.320 -7.989 1.00 96.62 101 PRO A CA 1
ATOM 782 C C . PRO A 1 101 ? 5.348 2.246 -6.791 1.00 96.62 101 PRO A C 1
ATOM 784 O O . PRO A 1 101 ? 6.260 3.064 -6.831 1.00 96.62 101 PRO A O 1
ATOM 787 N N . SER A 1 102 ? 4.589 2.069 -5.706 1.00 95.06 102 SER A N 1
ATOM 788 C CA . SER A 1 102 ? 4.793 2.771 -4.431 1.00 95.06 102 SER A CA 1
ATOM 789 C C . SER A 1 102 ? 6.206 2.587 -3.878 1.00 95.06 102 SER A C 1
ATOM 791 O O . SER A 1 102 ? 6.890 3.549 -3.535 1.00 95.06 102 SER A O 1
ATOM 793 N N . ASP A 1 103 ? 6.661 1.344 -3.819 1.00 96.69 103 ASP A N 1
ATOM 794 C CA . ASP A 1 103 ? 7.961 0.993 -3.265 1.00 96.69 103 ASP A CA 1
ATOM 795 C C . ASP A 1 103 ? 9.105 1.367 -4.207 1.00 96.69 103 ASP A C 1
ATOM 797 O O . ASP A 1 103 ? 10.135 1.844 -3.748 1.00 96.69 103 ASP A O 1
ATOM 801 N N . LEU A 1 104 ? 8.924 1.214 -5.518 1.00 96.50 104 LEU A N 1
ATOM 802 C CA . LEU A 1 104 ? 9.887 1.640 -6.535 1.00 96.50 104 LEU A CA 1
ATOM 803 C C . LEU A 1 104 ? 10.073 3.162 -6.521 1.00 96.50 104 LEU A C 1
ATOM 805 O O . LEU A 1 104 ? 11.199 3.650 -6.574 1.00 96.50 104 LEU A O 1
ATOM 809 N N . TRP A 1 105 ? 8.987 3.916 -6.352 1.00 95.44 105 TRP A N 1
ATOM 810 C CA . TRP A 1 105 ? 9.046 5.363 -6.175 1.00 95.44 105 TRP A CA 1
ATOM 811 C C . TRP A 1 105 ? 9.826 5.754 -4.909 1.00 95.44 105 TRP A C 1
ATOM 813 O O . TRP A 1 105 ? 10.681 6.638 -4.957 1.00 95.44 105 TRP A O 1
ATOM 823 N N . LEU A 1 106 ? 9.612 5.055 -3.786 1.00 96.12 106 LEU A N 1
ATOM 824 C CA . LEU A 1 106 ? 10.399 5.257 -2.563 1.00 96.12 106 LEU A CA 1
ATOM 825 C C . LEU A 1 106 ? 11.875 4.893 -2.762 1.00 96.12 106 LEU A C 1
ATOM 827 O O . LEU A 1 106 ? 12.750 5.649 -2.342 1.00 96.12 106 LEU A O 1
ATOM 831 N N . LEU A 1 107 ? 12.159 3.759 -3.412 1.00 95.56 107 LEU A N 1
ATOM 832 C CA . LEU A 1 107 ? 13.518 3.299 -3.701 1.00 95.56 107 LEU A CA 1
ATOM 833 C C . LEU A 1 107 ? 14.300 4.340 -4.499 1.00 95.56 107 LEU A C 1
ATOM 835 O O . LEU A 1 107 ? 15.446 4.602 -4.149 1.00 95.56 107 LEU A O 1
ATOM 839 N N . HIS A 1 108 ? 13.684 4.986 -5.492 1.00 92.44 108 HIS A N 1
ATOM 840 C CA . HIS A 1 108 ? 14.321 6.074 -6.235 1.00 92.44 108 HIS A CA 1
ATOM 841 C C . HIS A 1 108 ? 14.817 7.192 -5.297 1.00 92.44 108 HIS A C 1
ATOM 843 O O . HIS A 1 108 ? 15.985 7.585 -5.343 1.00 92.44 108 HIS A O 1
ATOM 849 N N . HIS A 1 109 ? 13.971 7.653 -4.368 1.00 91.00 109 HIS A N 1
ATOM 850 C CA . HIS A 1 109 ? 14.352 8.682 -3.396 1.00 91.00 109 HIS A CA 1
ATOM 851 C C . HIS A 1 109 ? 15.434 8.213 -2.409 1.00 91.00 109 HIS A C 1
ATOM 853 O O . HIS A 1 109 ? 16.372 8.967 -2.132 1.00 91.00 109 HIS A O 1
ATOM 859 N N . VAL A 1 110 ? 15.339 6.978 -1.899 1.00 94.00 110 VAL A N 1
ATOM 860 C CA . VAL A 1 110 ? 16.341 6.410 -0.979 1.00 94.00 110 VAL A CA 1
ATOM 861 C C . VAL A 1 110 ? 17.697 6.262 -1.666 1.00 94.00 110 VAL A C 1
ATOM 863 O O . VAL A 1 110 ? 18.708 6.721 -1.137 1.00 94.00 110 VAL A O 1
ATOM 866 N N . LEU A 1 111 ? 17.735 5.676 -2.863 1.00 92.06 111 LEU A N 1
ATOM 867 C CA . LEU A 1 111 ? 18.970 5.448 -3.615 1.00 92.06 111 LEU A CA 1
ATOM 868 C C . LEU A 1 111 ? 19.615 6.761 -4.062 1.00 92.06 111 LEU A C 1
ATOM 870 O O . LEU A 1 111 ? 20.838 6.890 -4.012 1.00 92.06 111 LEU A O 1
ATOM 874 N N . ARG A 1 112 ? 18.811 7.774 -4.410 1.00 86.81 112 ARG A N 1
ATOM 875 C CA . ARG A 1 112 ? 19.314 9.131 -4.647 1.00 86.81 112 ARG A CA 1
ATOM 876 C C . ARG A 1 112 ? 19.979 9.702 -3.397 1.00 86.81 112 ARG A C 1
ATOM 878 O O . ARG A 1 112 ? 21.075 10.245 -3.493 1.00 86.81 112 ARG A O 1
ATOM 885 N N . ALA A 1 113 ? 19.349 9.578 -2.228 1.00 89.00 113 ALA A N 1
ATOM 886 C CA . ALA A 1 113 ? 19.945 10.055 -0.983 1.00 89.00 113 ALA A CA 1
ATOM 887 C C . ALA A 1 113 ? 21.256 9.322 -0.662 1.00 89.00 113 ALA A C 1
ATOM 889 O O . ALA A 1 113 ? 22.233 9.956 -0.276 1.00 89.00 113 ALA A O 1
ATOM 890 N N . PHE A 1 114 ? 21.303 8.009 -0.895 1.00 91.56 114 PHE A N 1
ATOM 891 C CA . PHE A 1 114 ? 22.516 7.208 -0.734 1.00 91.56 114 PHE A CA 1
ATOM 892 C C . PHE A 1 114 ? 23.616 7.649 -1.703 1.00 91.56 114 PHE A C 1
ATOM 894 O O . PHE A 1 114 ? 24.770 7.740 -1.296 1.00 91.56 114 PHE A O 1
ATOM 901 N N . SER A 1 115 ? 23.271 7.991 -2.946 1.00 87.06 115 SER A N 1
ATOM 902 C CA . SER A 1 115 ? 24.223 8.511 -3.930 1.00 87.06 115 SER A CA 1
ATOM 903 C C . SER A 1 115 ? 24.784 9.873 -3.511 1.00 87.06 115 SER A C 1
ATOM 905 O O . SER A 1 115 ? 25.999 10.037 -3.482 1.00 87.06 115 SER A O 1
ATOM 907 N N . VAL A 1 116 ? 23.929 10.815 -3.093 1.00 84.88 116 VAL A N 1
ATOM 908 C CA . VAL A 1 116 ? 24.347 12.147 -2.604 1.00 84.88 116 VAL A CA 1
ATOM 909 C C . VAL A 1 116 ? 25.267 12.049 -1.381 1.00 84.88 116 VAL A C 1
ATOM 911 O O . VAL A 1 116 ? 26.161 12.874 -1.214 1.00 84.88 116 VAL A O 1
ATOM 914 N N . LEU A 1 117 ? 25.063 11.042 -0.530 1.00 88.12 117 LEU A N 1
ATOM 915 C CA . LEU A 1 117 ? 25.857 10.806 0.678 1.00 88.12 117 LEU A CA 1
ATOM 916 C C . LEU A 1 117 ? 27.064 9.873 0.451 1.00 88.12 117 LEU A C 1
ATOM 918 O O . LEU A 1 117 ? 27.727 9.504 1.419 1.00 88.12 117 LEU A O 1
ATOM 922 N N . GLY A 1 118 ? 27.341 9.456 -0.791 1.00 87.88 118 GLY A N 1
ATOM 923 C CA . GLY A 1 118 ? 28.460 8.565 -1.133 1.00 87.88 118 GLY A CA 1
ATOM 924 C C . GLY A 1 118 ? 28.294 7.103 -0.690 1.00 87.88 118 GLY A C 1
ATOM 925 O O . GLY A 1 118 ? 29.224 6.309 -0.799 1.00 87.88 118 GLY A O 1
ATOM 926 N N . LEU A 1 119 ? 27.117 6.705 -0.202 1.00 90.62 119 LEU A N 1
ATOM 927 C CA . LEU A 1 119 ? 26.844 5.335 0.251 1.00 90.62 119 LEU A CA 1
ATOM 928 C C . LEU A 1 119 ? 26.673 4.352 -0.911 1.00 90.62 119 LEU A C 1
ATOM 930 O O . LEU A 1 119 ? 26.992 3.172 -0.766 1.00 90.62 119 LEU A O 1
ATOM 934 N N . SER A 1 120 ? 26.173 4.820 -2.057 1.00 89.75 120 SER A N 1
ATOM 935 C CA . SER A 1 120 ? 25.974 3.966 -3.233 1.00 89.75 120 SER A CA 1
ATOM 936 C C . SER A 1 120 ? 27.291 3.411 -3.775 1.00 89.75 120 SER A C 1
ATOM 938 O O . SER A 1 120 ? 27.340 2.238 -4.124 1.00 89.75 120 SER A O 1
ATOM 940 N N . GLU A 1 121 ? 28.370 4.201 -3.776 1.00 86.69 121 GLU A N 1
ATOM 941 C CA . GLU A 1 121 ? 29.697 3.763 -4.241 1.00 86.69 121 GLU A CA 1
ATOM 942 C C . GLU A 1 121 ? 30.255 2.630 -3.371 1.00 86.69 121 GLU A C 1
ATOM 944 O O . GLU A 1 121 ? 30.746 1.628 -3.883 1.00 86.69 121 GLU A O 1
ATOM 949 N N . ILE A 1 122 ? 30.085 2.741 -2.052 1.00 88.44 122 ILE A N 1
ATOM 950 C CA . ILE A 1 122 ? 30.506 1.727 -1.073 1.00 88.44 122 ILE A CA 1
ATOM 951 C C . ILE A 1 122 ? 29.752 0.412 -1.299 1.00 88.44 122 ILE A C 1
ATOM 953 O O . ILE A 1 122 ? 30.330 -0.677 -1.263 1.00 88.44 122 ILE A O 1
ATOM 957 N N . LEU A 1 123 ? 28.440 0.508 -1.528 1.00 91.12 123 LEU A N 1
ATOM 958 C CA . LEU A 1 123 ? 27.581 -0.647 -1.775 1.00 91.12 123 LEU A CA 1
ATOM 959 C C . LEU A 1 123 ? 27.855 -1.284 -3.143 1.00 91.12 123 LEU A C 1
ATOM 961 O O . LEU A 1 123 ? 27.889 -2.511 -3.239 1.00 91.12 123 LEU A O 1
ATOM 965 N N . ALA A 1 124 ? 28.094 -0.480 -4.178 1.00 88.38 124 ALA A N 1
ATOM 966 C CA . ALA A 1 124 ? 28.477 -0.957 -5.503 1.00 88.38 124 ALA A CA 1
ATOM 967 C C . ALA A 1 124 ? 29.862 -1.630 -5.496 1.00 88.38 124 ALA A C 1
ATOM 969 O O . ALA A 1 124 ? 30.053 -2.632 -6.179 1.00 88.38 124 ALA A O 1
ATOM 970 N N . GLY A 1 125 ? 30.801 -1.129 -4.686 1.00 86.94 125 GLY A N 1
ATOM 971 C CA . GLY A 1 125 ? 32.139 -1.704 -4.504 1.00 86.94 125 GLY A CA 1
ATOM 972 C C . GLY A 1 125 ? 32.186 -2.979 -3.651 1.00 86.94 125 GLY A C 1
ATOM 973 O O . GLY A 1 125 ? 33.230 -3.621 -3.571 1.00 86.94 125 GLY A O 1
ATOM 974 N N . GLY A 1 126 ? 31.075 -3.367 -3.015 1.00 86.19 126 GLY A N 1
ATOM 975 C CA . GLY A 1 126 ? 30.975 -4.595 -2.216 1.00 86.19 126 GLY A CA 1
ATOM 976 C C . GLY A 1 126 ? 31.553 -4.511 -0.796 1.00 86.19 126 GLY A C 1
ATOM 977 O O . GLY A 1 126 ? 31.576 -5.520 -0.095 1.00 86.19 126 GLY A O 1
ATOM 978 N N . GLU A 1 127 ? 31.974 -3.330 -0.330 1.00 86.75 127 GLU A N 1
ATOM 979 C CA . GLU A 1 127 ? 32.619 -3.144 0.986 1.00 86.75 127 GLU A CA 1
ATOM 980 C C . GLU A 1 127 ? 31.674 -3.392 2.180 1.00 86.75 127 GLU A C 1
ATOM 982 O O . GLU A 1 127 ? 32.104 -3.752 3.282 1.00 86.75 127 GLU A O 1
ATOM 987 N N . GLY A 1 128 ? 30.371 -3.209 1.961 1.00 89.56 128 GLY A N 1
ATOM 988 C CA . GLY A 1 128 ? 29.319 -3.388 2.956 1.00 89.56 128 GLY A CA 1
ATOM 989 C C . GLY A 1 128 ? 29.289 -2.313 4.053 1.00 89.56 128 GLY A C 1
ATOM 990 O O . GLY A 1 128 ? 30.314 -1.835 4.547 1.00 89.56 128 GLY A O 1
ATOM 991 N N . LEU A 1 129 ? 28.082 -1.948 4.486 1.00 92.50 129 LEU A N 1
ATOM 992 C CA . LEU A 1 129 ? 27.852 -0.912 5.495 1.00 92.50 129 LEU A CA 1
ATOM 993 C C . LEU A 1 129 ? 27.858 -1.495 6.913 1.00 92.50 129 LEU A C 1
ATOM 995 O O . LEU A 1 129 ? 27.111 -2.428 7.214 1.00 92.50 129 LEU A O 1
ATOM 999 N N . ASN A 1 130 ? 28.664 -0.909 7.801 1.00 91.12 130 ASN A N 1
ATOM 1000 C CA . ASN A 1 130 ? 28.680 -1.230 9.228 1.00 91.12 130 ASN A CA 1
ATOM 1001 C C . ASN A 1 130 ? 27.887 -0.184 10.027 1.00 91.12 130 ASN A C 1
ATOM 1003 O O . ASN A 1 130 ? 28.251 0.992 10.036 1.00 91.12 130 ASN A O 1
ATOM 1007 N N . MET A 1 131 ? 26.844 -0.620 10.742 1.00 89.25 131 MET A N 1
ATOM 1008 C CA . MET A 1 131 ? 25.987 0.263 11.547 1.00 89.25 131 MET A CA 1
ATOM 1009 C C . MET A 1 131 ? 26.722 0.963 12.692 1.00 89.25 131 MET A C 1
ATOM 1011 O O . MET A 1 131 ? 26.344 2.071 13.065 1.00 89.25 131 MET A O 1
ATOM 1015 N N . GLU A 1 132 ? 27.777 0.349 13.227 1.00 88.31 132 GLU A N 1
ATOM 1016 C CA . GLU A 1 132 ? 28.585 0.933 14.304 1.00 88.31 132 GLU A CA 1
ATOM 1017 C C . GLU A 1 132 ? 29.459 2.096 13.804 1.00 88.31 132 GLU A C 1
ATOM 1019 O O . GLU A 1 132 ? 29.788 3.008 14.561 1.00 88.31 132 GLU A O 1
ATOM 1024 N N . GLU A 1 133 ? 29.785 2.109 12.508 1.00 89.19 133 GLU A N 1
ATOM 1025 C CA . GLU A 1 133 ? 30.605 3.144 11.872 1.00 89.19 133 GLU A CA 1
ATOM 1026 C C . GLU A 1 133 ? 29.769 4.326 11.350 1.00 89.19 133 GLU A C 1
ATOM 1028 O O . GLU A 1 133 ? 30.321 5.401 11.128 1.00 89.19 133 GLU A O 1
ATOM 1033 N N . ILE A 1 134 ? 28.446 4.172 11.195 1.00 89.62 134 ILE A N 1
ATOM 1034 C CA . ILE A 1 134 ? 27.531 5.168 10.597 1.00 89.62 134 ILE A CA 1
ATOM 1035 C C . ILE A 1 134 ? 27.721 6.574 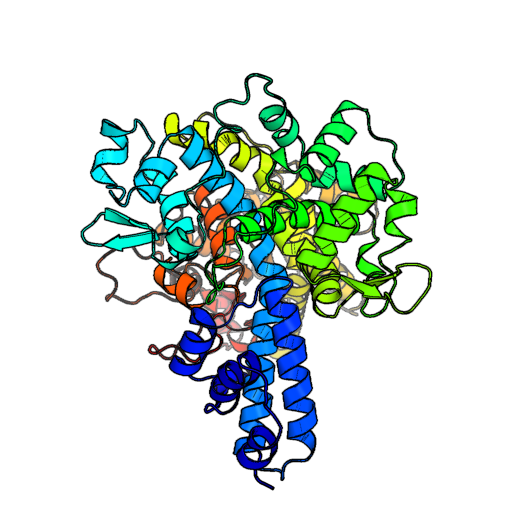11.161 1.00 89.62 134 ILE A C 1
ATOM 1037 O O . ILE A 1 134 ? 27.910 7.531 10.409 1.00 89.62 134 ILE A O 1
ATOM 1041 N N . LYS A 1 135 ? 27.706 6.697 12.490 1.00 89.38 135 LYS A N 1
ATOM 1042 C CA . LYS A 1 135 ? 27.792 8.001 13.145 1.00 89.38 135 LYS A CA 1
ATOM 1043 C C . LYS A 1 135 ? 29.165 8.644 12.969 1.00 89.38 135 LYS A C 1
ATOM 1045 O O . LYS A 1 135 ? 29.251 9.827 12.668 1.00 89.38 135 LYS A O 1
ATOM 1050 N N . ASN A 1 136 ? 30.232 7.875 13.176 1.00 87.94 136 ASN A N 1
ATOM 1051 C CA . ASN A 1 136 ? 31.585 8.422 13.290 1.00 87.94 136 ASN A CA 1
ATOM 1052 C C . ASN A 1 136 ? 32.283 8.565 11.932 1.00 87.94 136 ASN A C 1
ATOM 1054 O O . ASN A 1 136 ? 33.018 9.523 11.726 1.00 87.94 136 ASN A O 1
ATOM 1058 N N . LYS A 1 137 ? 32.060 7.621 11.011 1.00 86.94 137 LYS A N 1
ATOM 1059 C CA . LYS A 1 137 ? 32.705 7.587 9.692 1.00 86.94 137 LYS A CA 1
ATOM 1060 C C . LYS A 1 137 ? 31.930 8.385 8.648 1.00 86.94 137 LYS A C 1
ATOM 1062 O O . LYS A 1 137 ? 32.543 9.049 7.823 1.00 86.94 137 LYS A O 1
ATOM 1067 N N . TYR A 1 138 ? 30.598 8.336 8.700 1.00 86.88 138 TYR A N 1
ATOM 1068 C CA . TYR A 1 138 ? 29.735 8.933 7.675 1.00 86.88 138 TYR A CA 1
ATOM 1069 C C . TYR A 1 138 ? 28.965 10.165 8.166 1.00 86.88 138 TYR A C 1
ATOM 1071 O O . TYR A 1 138 ? 28.321 10.834 7.366 1.00 86.88 138 TYR A O 1
ATOM 1079 N N . SER A 1 139 ? 29.051 10.505 9.460 1.00 90.62 139 SER A N 1
ATOM 1080 C CA . SER A 1 139 ? 28.320 11.633 10.065 1.00 90.62 139 SER A CA 1
ATOM 1081 C C . SER A 1 139 ? 26.803 11.559 9.847 1.00 90.62 139 SER A C 1
ATOM 1083 O O . SER A 1 139 ? 26.146 12.578 9.638 1.00 90.62 139 SER A O 1
ATOM 1085 N N . LEU A 1 140 ? 26.249 10.343 9.887 1.00 92.31 140 LEU A N 1
ATOM 1086 C CA . LEU A 1 140 ? 24.821 10.091 9.697 1.00 92.31 140 LEU A CA 1
ATOM 1087 C C . LEU A 1 140 ? 24.137 9.702 11.013 1.00 92.31 140 LEU A C 1
ATOM 1089 O O . LEU A 1 140 ? 24.750 9.113 11.906 1.00 92.31 140 LEU A O 1
ATOM 1093 N N . ASP A 1 141 ? 22.846 10.002 11.115 1.00 90.50 141 ASP A N 1
ATOM 1094 C CA . ASP A 1 141 ? 21.964 9.583 12.201 1.00 90.50 141 ASP A CA 1
ATOM 1095 C C . ASP A 1 141 ? 21.701 8.060 12.105 1.00 90.50 141 ASP A C 1
ATOM 1097 O O . ASP A 1 141 ? 21.080 7.601 11.135 1.00 90.50 141 ASP A O 1
ATOM 1101 N N . PRO A 1 142 ? 22.153 7.255 13.093 1.00 90.50 142 PRO A N 1
ATOM 1102 C CA . PRO A 1 142 ? 22.005 5.799 13.060 1.00 90.50 142 PRO A CA 1
ATOM 1103 C C . PRO A 1 142 ? 20.557 5.312 13.061 1.00 90.50 142 PRO A C 1
ATOM 1105 O O . PRO A 1 142 ? 20.253 4.308 12.414 1.00 90.50 142 PRO A O 1
ATOM 1108 N N . ASP A 1 143 ? 19.663 6.010 13.761 1.00 87.69 143 ASP A N 1
ATOM 1109 C CA . ASP A 1 143 ? 18.254 5.630 13.841 1.00 87.69 143 ASP A CA 1
ATOM 1110 C C . ASP A 1 143 ? 17.545 5.949 12.523 1.00 87.69 143 ASP A C 1
ATOM 1112 O O . ASP A 1 143 ? 16.722 5.166 12.046 1.00 87.69 143 ASP A O 1
ATOM 1116 N N . ALA A 1 144 ? 17.904 7.070 11.891 1.00 89.62 144 ALA A N 1
ATOM 1117 C CA . ALA A 1 144 ? 17.350 7.455 10.604 1.00 89.62 144 ALA A CA 1
ATOM 1118 C C . ALA A 1 144 ? 17.808 6.523 9.471 1.00 89.62 144 ALA A C 1
ATOM 1120 O O . ALA A 1 144 ? 16.965 6.087 8.685 1.00 89.62 144 ALA A O 1
ATOM 1121 N N . ILE A 1 145 ? 19.100 6.197 9.362 1.00 92.81 145 ILE A N 1
ATOM 1122 C CA . ILE A 1 145 ? 19.579 5.342 8.261 1.00 92.81 145 ILE A CA 1
ATOM 1123 C C . ILE A 1 145 ? 19.122 3.889 8.410 1.00 92.81 145 ILE A C 1
ATOM 1125 O O . ILE A 1 145 ? 18.908 3.201 7.412 1.00 92.81 145 ILE A O 1
ATOM 1129 N N . LYS A 1 146 ? 18.917 3.416 9.646 1.00 91.81 146 LYS A N 1
ATOM 1130 C CA . LYS A 1 146 ? 18.431 2.057 9.906 1.00 91.81 146 LYS A CA 1
ATOM 1131 C C . LYS A 1 146 ? 17.108 1.781 9.187 1.00 91.81 146 LYS A C 1
ATOM 1133 O O . LYS A 1 146 ? 16.938 0.684 8.664 1.00 91.81 146 LYS A O 1
ATOM 1138 N N . ILE A 1 147 ? 16.216 2.771 9.116 1.00 91.88 147 ILE A N 1
ATOM 1139 C CA . ILE A 1 147 ? 14.925 2.660 8.420 1.00 91.88 147 ILE A CA 1
ATOM 1140 C C . ILE A 1 147 ? 15.135 2.452 6.908 1.00 91.88 147 ILE A C 1
ATOM 1142 O O . ILE A 1 147 ? 14.512 1.565 6.326 1.00 91.88 147 ILE A O 1
ATOM 1146 N N . ASP A 1 148 ? 16.053 3.200 6.275 1.00 95.00 148 ASP A N 1
ATOM 1147 C CA . ASP A 1 148 ? 16.392 3.004 4.853 1.00 95.00 148 ASP A CA 1
ATOM 1148 C C . ASP A 1 148 ? 17.027 1.633 4.617 1.00 95.00 148 ASP A C 1
ATOM 1150 O O . ASP A 1 148 ? 16.600 0.901 3.730 1.00 95.00 148 ASP A O 1
ATOM 1154 N N . ILE A 1 149 ? 17.995 1.235 5.446 1.00 94.81 149 ILE A N 1
ATOM 1155 C CA . ILE A 1 149 ? 18.662 -0.068 5.323 1.00 94.81 149 ILE A CA 1
ATOM 1156 C C . ILE A 1 149 ? 17.655 -1.211 5.475 1.00 94.81 149 ILE A C 1
ATOM 1158 O O . ILE A 1 149 ? 17.695 -2.166 4.702 1.00 94.81 149 ILE A O 1
ATOM 1162 N N . GLN A 1 150 ? 16.721 -1.123 6.424 1.00 92.56 150 GLN A N 1
ATOM 1163 C CA . GLN A 1 150 ? 15.673 -2.130 6.599 1.00 92.56 150 GLN A CA 1
ATOM 1164 C C . GLN A 1 150 ? 14.720 -2.183 5.401 1.00 92.56 150 GLN A C 1
ATOM 1166 O O . GLN A 1 150 ? 14.286 -3.273 5.021 1.00 92.56 150 GLN A O 1
ATOM 1171 N N . PHE A 1 151 ? 14.407 -1.043 4.785 1.00 95.38 151 PHE A N 1
ATOM 1172 C CA . PHE A 1 151 ? 13.613 -0.994 3.559 1.00 95.38 151 PHE A CA 1
ATOM 1173 C C . PHE A 1 151 ? 14.348 -1.630 2.372 1.00 95.38 151 PHE A C 1
ATOM 1175 O O . PHE A 1 151 ? 13.786 -2.514 1.725 1.00 95.38 151 PHE A O 1
ATOM 1182 N N . LEU A 1 152 ? 15.627 -1.297 2.165 1.00 96.31 152 LEU A N 1
ATOM 1183 C CA . LEU A 1 152 ? 16.476 -1.920 1.142 1.00 96.31 152 LEU A CA 1
ATOM 1184 C C . LEU A 1 152 ? 16.608 -3.440 1.358 1.00 96.31 152 LEU A C 1
ATOM 1186 O O . LEU A 1 152 ? 16.490 -4.208 0.404 1.00 96.31 152 LEU A O 1
ATOM 1190 N N . CYS A 1 153 ? 16.771 -3.892 2.608 1.00 94.88 153 CYS A N 1
ATOM 1191 C CA . CYS A 1 153 ? 16.744 -5.319 2.948 1.00 94.88 153 CYS A CA 1
ATOM 1192 C C . CYS A 1 153 ? 15.410 -5.968 2.561 1.00 94.88 153 CYS A C 1
ATOM 1194 O O . CYS A 1 153 ? 15.395 -7.040 1.971 1.00 94.88 153 CYS A O 1
ATOM 1196 N N . SER A 1 154 ? 14.287 -5.302 2.850 1.00 93.31 154 SER A N 1
ATOM 1197 C CA . SER A 1 154 ? 12.939 -5.831 2.578 1.00 93.31 154 SER A CA 1
ATOM 1198 C C . SER A 1 154 ? 12.652 -6.006 1.085 1.00 93.31 154 SER A C 1
ATOM 1200 O O . SER A 1 154 ? 11.761 -6.766 0.715 1.00 93.31 154 SER A O 1
ATOM 1202 N N . ARG A 1 155 ? 13.401 -5.302 0.229 1.00 94.81 155 ARG A N 1
ATOM 1203 C CA . ARG A 1 155 ? 13.318 -5.378 -1.234 1.00 94.81 155 ARG A CA 1
ATOM 1204 C C . ARG A 1 155 ? 14.453 -6.190 -1.864 1.00 94.81 155 ARG A C 1
ATOM 1206 O O . ARG A 1 155 ? 14.668 -6.104 -3.066 1.00 94.81 155 ARG A O 1
ATOM 1213 N N . GLY A 1 156 ? 15.165 -6.978 -1.055 1.00 93.62 156 GLY A N 1
ATOM 1214 C CA . GLY A 1 156 ? 16.209 -7.888 -1.526 1.00 93.62 156 GLY A CA 1
ATOM 1215 C C . GLY A 1 156 ? 17.456 -7.184 -2.061 1.00 93.62 156 GLY A C 1
ATOM 1216 O O . GLY A 1 156 ? 18.285 -7.833 -2.691 1.00 93.62 156 GLY A O 1
ATOM 1217 N N . LEU A 1 157 ? 17.612 -5.878 -1.819 1.00 94.75 157 LEU A N 1
ATOM 1218 C CA . LEU A 1 157 ? 18.749 -5.096 -2.312 1.00 94.75 157 LEU A CA 1
ATOM 1219 C C . LEU A 1 157 ? 19.985 -5.254 -1.432 1.00 94.75 157 LEU A C 1
ATOM 1221 O O . LEU A 1 157 ? 21.110 -5.264 -1.927 1.00 94.75 157 LEU A O 1
ATOM 1225 N N . LEU A 1 158 ? 19.760 -5.403 -0.126 1.00 95.38 158 LEU A N 1
ATOM 1226 C CA . LEU A 1 158 ? 20.798 -5.632 0.868 1.00 95.38 158 LEU A CA 1
ATOM 1227 C C . LEU A 1 158 ? 20.525 -6.922 1.642 1.00 95.38 158 LEU A C 1
ATOM 1229 O O . LEU A 1 158 ? 19.377 -7.273 1.909 1.00 95.38 158 LEU A O 1
ATOM 1233 N N . ARG A 1 159 ? 21.593 -7.591 2.071 1.00 93.44 159 ARG A N 1
ATOM 1234 C CA . ARG A 1 159 ? 21.558 -8.708 3.019 1.00 93.44 159 ARG A CA 1
ATOM 1235 C C . ARG A 1 159 ? 22.453 -8.415 4.213 1.00 93.44 159 ARG A C 1
ATOM 1237 O O . ARG A 1 159 ? 23.520 -7.820 4.069 1.00 93.44 159 ARG A O 1
ATOM 1244 N N . ARG A 1 160 ? 22.033 -8.854 5.398 1.00 90.81 160 ARG A N 1
ATOM 1245 C CA . ARG A 1 160 ? 22.846 -8.750 6.611 1.00 90.81 160 ARG A CA 1
ATOM 1246 C C . ARG A 1 160 ? 23.761 -9.967 6.728 1.00 90.81 160 ARG A C 1
ATOM 1248 O O . ARG A 1 160 ? 23.278 -11.093 6.701 1.00 90.81 160 ARG A O 1
ATOM 1255 N N . GLN A 1 161 ? 25.054 -9.734 6.914 1.00 88.88 161 GLN A N 1
ATOM 1256 C CA . GLN A 1 161 ? 26.060 -10.770 7.137 1.00 88.88 161 GLN A CA 1
ATOM 1257 C C . GLN A 1 161 ? 27.108 -10.238 8.120 1.00 88.88 161 GLN A C 1
ATOM 1259 O O . GLN A 1 161 ? 27.590 -9.121 7.959 1.00 88.88 161 GLN A O 1
ATOM 1264 N N . ASP A 1 162 ? 27.407 -11.004 9.173 1.00 84.75 162 ASP A N 1
ATOM 1265 C CA . ASP A 1 162 ? 28.437 -10.673 10.175 1.00 84.75 162 ASP A CA 1
ATOM 1266 C C . ASP A 1 162 ? 28.327 -9.246 10.749 1.00 84.75 162 ASP A C 1
ATOM 1268 O O . ASP A 1 162 ? 29.307 -8.533 10.940 1.00 84.75 162 ASP A O 1
ATOM 1272 N N . GLY A 1 163 ? 27.092 -8.791 10.992 1.00 81.69 163 GLY A N 1
ATOM 1273 C CA . GLY A 1 163 ? 26.814 -7.452 11.529 1.00 81.69 163 GLY A CA 1
ATOM 1274 C C . GLY A 1 163 ? 26.858 -6.308 10.508 1.00 81.69 163 GLY A C 1
ATOM 1275 O O . GLY A 1 163 ? 26.409 -5.211 10.836 1.00 81.69 163 GLY A O 1
ATOM 1276 N N . ARG A 1 164 ? 27.296 -6.564 9.270 1.00 90.81 164 ARG A N 1
ATOM 1277 C CA . ARG A 1 164 ? 27.338 -5.600 8.159 1.00 90.81 164 ARG A CA 1
ATOM 1278 C C . ARG A 1 164 ? 26.217 -5.864 7.149 1.00 90.81 164 ARG A C 1
ATOM 1280 O O . ARG A 1 164 ? 25.600 -6.931 7.145 1.00 90.81 164 ARG A O 1
ATOM 1287 N N . PHE A 1 165 ? 25.941 -4.879 6.300 1.00 94.38 165 PHE A N 1
ATOM 1288 C CA . PHE A 1 165 ? 24.943 -4.955 5.233 1.00 94.38 165 PHE A CA 1
ATOM 1289 C C . PHE A 1 165 ? 25.624 -4.907 3.870 1.00 94.38 165 PHE A C 1
ATOM 1291 O O . PHE A 1 165 ? 26.280 -3.920 3.549 1.00 94.38 165 PHE A O 1
ATOM 1298 N N . PHE A 1 166 ? 25.453 -5.958 3.074 1.00 94.88 166 PHE A N 1
ATOM 1299 C CA . PHE A 1 166 ? 26.072 -6.112 1.759 1.00 94.88 166 PHE A CA 1
ATOM 1300 C C . PHE A 1 166 ? 25.025 -6.107 0.657 1.00 94.88 166 PHE A C 1
ATOM 1302 O O . PHE A 1 166 ? 23.918 -6.610 0.850 1.00 94.88 166 PHE A O 1
ATOM 1309 N N . THR A 1 167 ? 25.400 -5.596 -0.508 1.00 94.25 167 THR A N 1
ATOM 1310 C CA . THR A 1 167 ? 24.600 -5.690 -1.730 1.00 94.25 167 THR A CA 1
ATOM 1311 C C . THR A 1 167 ? 24.394 -7.150 -2.123 1.00 94.25 167 THR A C 1
ATOM 1313 O O . THR A 1 167 ? 25.307 -7.972 -2.007 1.00 94.25 167 THR A O 1
ATOM 1316 N N . THR A 1 168 ? 23.184 -7.499 -2.555 1.00 92.62 168 THR A N 1
ATOM 1317 C CA . THR A 1 168 ? 22.898 -8.836 -3.088 1.00 92.62 168 THR A CA 1
ATOM 1318 C C . THR A 1 168 ? 23.390 -8.966 -4.528 1.00 92.62 168 THR A C 1
ATOM 1320 O O . THR A 1 168 ? 23.510 -7.980 -5.251 1.00 92.62 168 THR A O 1
ATOM 1323 N N . GLU A 1 169 ? 23.653 -10.194 -4.973 1.00 89.62 169 GLU A N 1
ATOM 1324 C CA . GLU A 1 169 ? 24.080 -10.466 -6.353 1.00 89.62 169 GLU A CA 1
ATOM 1325 C C . GLU A 1 169 ? 23.058 -9.953 -7.380 1.00 89.62 169 GLU A C 1
ATOM 1327 O O . GLU A 1 169 ? 23.419 -9.273 -8.335 1.00 89.62 169 GLU A O 1
ATOM 1332 N N . GLN A 1 170 ? 21.766 -10.177 -7.122 1.00 86.88 170 GLN A N 1
ATOM 1333 C CA . GLN A 1 170 ? 20.680 -9.682 -7.970 1.00 86.88 170 GLN A CA 1
ATOM 1334 C C . GLN A 1 170 ? 20.656 -8.146 -8.048 1.00 86.88 170 GLN A C 1
ATOM 1336 O O . GLN A 1 170 ? 20.440 -7.593 -9.123 1.00 86.88 170 GLN A O 1
ATOM 1341 N N . ALA A 1 171 ? 20.927 -7.440 -6.944 1.00 88.25 171 ALA A N 1
ATOM 1342 C CA . ALA A 1 171 ? 20.987 -5.978 -6.947 1.00 88.25 171 ALA A CA 1
ATOM 1343 C C . ALA A 1 171 ? 22.228 -5.423 -7.668 1.00 88.25 171 ALA A C 1
ATOM 1345 O O . ALA A 1 171 ? 22.141 -4.360 -8.288 1.00 88.25 171 ALA A O 1
ATOM 1346 N N . LEU A 1 172 ? 23.361 -6.140 -7.622 1.00 85.56 172 LEU A N 1
ATOM 1347 C CA . LEU A 1 172 ? 24.546 -5.821 -8.429 1.00 85.56 172 LEU A CA 1
ATOM 1348 C C . LEU A 1 172 ? 24.256 -6.012 -9.921 1.00 85.56 172 LEU A C 1
ATOM 1350 O O . LEU A 1 172 ? 24.481 -5.089 -10.696 1.00 85.56 172 LEU A O 1
ATOM 1354 N N . HIS A 1 173 ? 23.688 -7.157 -10.316 1.00 82.12 173 HIS A N 1
ATOM 1355 C CA . HIS A 1 173 ? 23.291 -7.416 -11.708 1.00 82.12 173 HIS A CA 1
ATOM 1356 C C . HIS A 1 173 ? 22.255 -6.403 -12.215 1.00 82.12 173 HIS A C 1
ATOM 1358 O O . HIS A 1 173 ? 22.330 -5.946 -13.353 1.00 82.12 173 HIS A O 1
ATOM 1364 N N . GLY A 1 174 ? 21.319 -5.995 -11.354 1.00 79.00 174 GLY A N 1
ATOM 1365 C CA . GLY A 1 174 ? 20.335 -4.953 -11.644 1.00 79.00 174 GLY A CA 1
ATOM 1366 C C . GLY A 1 174 ? 20.898 -3.526 -11.684 1.00 79.00 174 GLY A C 1
ATOM 1367 O O . GLY A 1 174 ? 20.126 -2.594 -11.923 1.00 79.00 174 GLY A O 1
ATOM 1368 N N . ASN A 1 175 ? 22.205 -3.344 -11.443 1.00 83.19 175 ASN A N 1
ATOM 1369 C CA . ASN A 1 175 ? 22.903 -2.056 -11.368 1.00 83.19 175 ASN A CA 1
ATOM 1370 C C . ASN A 1 175 ? 22.223 -1.046 -10.426 1.00 83.19 175 ASN A C 1
ATOM 1372 O O . ASN A 1 175 ? 22.244 0.156 -10.667 1.00 83.19 175 ASN A O 1
ATOM 1376 N N . VAL A 1 176 ? 21.608 -1.519 -9.338 1.00 86.50 176 VAL A N 1
ATOM 1377 C CA . VAL A 1 176 ? 20.735 -0.685 -8.489 1.00 86.50 176 VAL A CA 1
ATOM 1378 C C . VAL A 1 176 ? 21.501 0.435 -7.780 1.00 86.50 176 VAL A C 1
ATOM 1380 O O . VAL A 1 176 ? 20.984 1.536 -7.611 1.00 86.50 176 VAL A O 1
ATOM 1383 N N . PHE A 1 177 ? 22.739 0.154 -7.368 1.00 86.00 177 PHE A N 1
ATOM 1384 C CA . PHE A 1 177 ? 23.617 1.116 -6.691 1.00 86.00 177 PHE A CA 1
ATOM 1385 C C . PHE A 1 177 ? 24.613 1.790 -7.643 1.00 86.00 177 PHE A C 1
ATOM 1387 O O . PHE A 1 177 ? 25.308 2.722 -7.245 1.00 86.00 177 PHE A O 1
ATOM 1394 N N . ILE A 1 178 ? 24.665 1.342 -8.900 1.00 76.62 178 ILE A N 1
ATOM 1395 C CA . ILE A 1 178 ? 25.448 1.967 -9.965 1.00 76.62 178 ILE A CA 1
ATOM 1396 C C . ILE A 1 178 ? 24.486 2.880 -10.713 1.00 76.62 178 ILE A C 1
ATOM 1398 O O . ILE A 1 178 ? 23.979 2.551 -11.784 1.00 76.62 178 ILE A O 1
ATOM 1402 N N . THR A 1 179 ? 24.183 4.026 -10.110 1.00 63.25 179 THR A N 1
ATOM 1403 C CA . THR A 1 179 ? 23.375 5.043 -10.778 1.00 63.25 179 THR A CA 1
ATOM 1404 C C . THR A 1 179 ? 24.106 5.432 -12.066 1.00 63.25 179 THR A C 1
ATOM 1406 O O . THR A 1 179 ? 25.275 5.823 -11.972 1.00 63.25 179 THR A O 1
ATOM 1409 N N . PRO A 1 180 ? 23.486 5.321 -13.260 1.00 54.66 180 PRO A N 1
ATOM 1410 C CA . PRO A 1 180 ? 24.089 5.809 -14.494 1.00 54.66 180 PRO A CA 1
ATOM 1411 C C . PRO A 1 180 ? 24.601 7.231 -14.255 1.00 54.66 180 PRO A C 1
ATOM 1413 O O . PRO A 1 180 ? 23.852 8.100 -13.815 1.00 54.66 180 PRO A O 1
ATOM 1416 N N . GLY A 1 181 ? 25.915 7.390 -14.408 1.00 46.47 181 GLY A N 1
ATOM 1417 C CA . GLY A 1 181 ? 26.694 8.351 -13.639 1.00 46.47 181 GLY A CA 1
ATOM 1418 C C . GLY A 1 181 ? 26.292 9.825 -13.751 1.00 46.47 181 GLY A C 1
ATOM 1419 O O . GLY A 1 181 ? 25.708 10.291 -14.723 1.00 46.47 181 GLY A O 1
ATOM 1420 N N . ILE A 1 182 ? 26.763 10.575 -12.755 1.00 41.34 182 ILE A N 1
ATOM 1421 C CA . ILE A 1 182 ? 27.164 11.985 -12.852 1.00 41.34 182 ILE A CA 1
ATOM 1422 C C . ILE A 1 182 ? 26.052 13.048 -12.744 1.00 41.34 182 ILE A C 1
ATOM 1424 O O . ILE A 1 182 ? 26.354 14.107 -12.215 1.00 41.34 182 ILE A O 1
ATOM 1428 N N . GLN A 1 183 ? 24.772 12.836 -13.065 1.00 45.56 183 GLN A N 1
ATOM 1429 C CA . GLN A 1 183 ? 23.825 13.980 -13.077 1.00 45.56 183 GLN A CA 1
ATOM 1430 C C . GLN A 1 183 ? 23.194 14.418 -11.739 1.00 45.56 183 GLN A C 1
ATOM 1432 O O . GLN A 1 183 ? 22.740 15.551 -11.657 1.00 45.56 183 GLN A O 1
ATOM 1437 N N . TYR A 1 184 ? 23.189 13.616 -10.666 1.00 47.62 184 TYR A N 1
ATOM 1438 C CA . TYR A 1 184 ? 22.652 14.096 -9.371 1.00 47.62 184 TYR A CA 1
ATOM 1439 C C . TYR A 1 184 ? 23.691 14.810 -8.498 1.00 47.62 184 TYR A C 1
ATOM 1441 O O . TYR A 1 184 ? 23.324 15.647 -7.677 1.00 47.62 184 TYR A O 1
ATOM 1449 N N . ALA A 1 185 ? 24.976 14.486 -8.678 1.00 41.75 185 ALA A N 1
ATOM 1450 C CA . ALA A 1 185 ? 26.094 15.156 -8.012 1.00 41.75 185 ALA A CA 1
ATOM 1451 C C . ALA A 1 185 ? 26.701 16.277 -8.878 1.00 41.75 185 ALA A C 1
ATOM 1453 O O . ALA A 1 185 ? 27.223 17.245 -8.334 1.00 41.75 185 ALA A O 1
ATOM 1454 N N . ALA A 1 186 ? 26.591 16.177 -10.210 1.00 41.31 186 ALA A N 1
ATOM 1455 C CA . ALA A 1 186 ? 26.956 17.228 -11.159 1.00 41.31 186 ALA A CA 1
ATOM 1456 C C . ALA A 1 186 ? 25.729 17.940 -11.752 1.00 41.31 186 ALA A C 1
ATOM 1458 O O . ALA A 1 186 ? 25.792 18.412 -12.887 1.00 41.31 186 ALA A O 1
ATOM 1459 N N . ASP A 1 187 ? 24.629 18.056 -10.995 1.00 48.09 187 ASP A N 1
ATOM 1460 C CA . ASP A 1 187 ? 23.586 19.040 -11.304 1.00 48.09 187 ASP A CA 1
ATOM 1461 C C . ASP A 1 187 ? 24.145 20.445 -11.029 1.00 48.09 187 ASP A C 1
ATOM 1463 O O . ASP A 1 187 ? 23.796 21.115 -10.060 1.00 48.09 187 ASP A O 1
ATOM 1467 N N . THR A 1 188 ? 25.077 20.887 -11.872 1.00 43.34 188 THR A N 1
ATOM 1468 C CA . THR A 1 188 ? 25.638 22.240 -11.843 1.00 43.34 188 THR A CA 1
ATOM 1469 C C . THR A 1 188 ? 24.568 23.298 -12.123 1.00 43.34 188 THR A C 1
ATOM 1471 O O . THR A 1 188 ? 24.796 24.471 -11.837 1.00 43.34 188 THR A O 1
ATOM 1474 N N . SER A 1 189 ? 23.403 22.887 -12.645 1.00 52.53 189 SER A N 1
ATOM 1475 C CA . SER A 1 189 ? 22.259 23.742 -12.975 1.00 52.53 189 SER A CA 1
ATOM 1476 C C . SER A 1 189 ? 21.179 23.827 -11.887 1.00 52.53 189 SER A C 1
ATOM 1478 O O . SER A 1 189 ? 20.411 24.783 -11.878 1.00 52.53 189 SER A O 1
ATOM 1480 N N . GLY A 1 190 ? 21.099 22.848 -10.983 1.00 60.31 190 GLY A N 1
ATOM 1481 C CA . GLY A 1 190 ? 20.009 22.685 -10.015 1.00 60.31 190 GLY A CA 1
ATOM 1482 C C . GLY A 1 190 ? 18.666 22.216 -10.604 1.00 60.31 190 GLY A C 1
ATOM 1483 O O . GLY A 1 190 ? 17.714 22.046 -9.844 1.00 60.31 190 GLY A O 1
ATOM 1484 N N . ALA A 1 191 ? 18.557 22.000 -11.919 1.00 60.06 191 ALA A N 1
ATOM 1485 C CA . ALA A 1 191 ? 17.282 21.794 -12.607 1.00 60.06 191 ALA A CA 1
ATOM 1486 C C . ALA A 1 191 ? 16.579 20.481 -12.226 1.00 60.06 191 ALA A C 1
ATOM 1488 O O . ALA A 1 191 ? 15.354 20.443 -12.106 1.00 60.06 191 ALA A O 1
ATOM 1489 N N . ILE A 1 192 ? 17.331 19.400 -11.991 1.00 61.41 192 ILE A N 1
ATOM 1490 C CA . ILE A 1 192 ? 16.750 18.122 -11.549 1.00 61.41 192 ILE A CA 1
ATOM 1491 C C . ILE A 1 192 ? 16.326 18.242 -10.084 1.00 61.41 192 ILE A C 1
ATOM 1493 O O . ILE A 1 192 ? 15.257 17.766 -9.691 1.00 61.41 192 ILE A O 1
ATOM 1497 N N . ALA A 1 193 ? 17.146 18.905 -9.265 1.00 66.00 193 ALA A N 1
ATOM 1498 C CA . ALA A 1 193 ? 16.810 19.165 -7.872 1.00 66.00 193 ALA A CA 1
ATOM 1499 C C . ALA A 1 193 ? 15.563 20.054 -7.720 1.00 66.00 193 ALA A C 1
ATOM 1501 O O . ALA A 1 193 ? 14.771 19.797 -6.811 1.00 66.00 193 ALA A O 1
ATOM 1502 N N . GLU A 1 194 ? 15.384 21.042 -8.603 1.00 66.88 194 GLU A N 1
ATOM 1503 C CA . GLU A 1 194 ? 14.218 21.927 -8.684 1.00 66.88 194 GLU A CA 1
ATOM 1504 C C . GLU A 1 194 ? 12.977 21.185 -9.192 1.00 66.88 194 GLU A C 1
ATOM 1506 O O . GLU A 1 194 ? 11.937 21.232 -8.536 1.00 66.88 194 GLU A O 1
ATOM 1511 N N . ALA A 1 195 ? 13.093 20.413 -10.281 1.00 66.44 195 ALA A N 1
ATOM 1512 C CA . ALA A 1 195 ? 11.989 19.614 -10.813 1.00 66.44 195 ALA A CA 1
ATOM 1513 C C . ALA A 1 195 ? 11.409 18.672 -9.746 1.00 66.44 195 ALA A C 1
ATOM 1515 O O . ALA A 1 195 ? 10.197 18.603 -9.556 1.00 66.44 195 ALA A O 1
ATOM 1516 N N . MET A 1 196 ? 12.276 18.022 -8.964 1.00 70.44 196 MET A N 1
ATOM 1517 C CA . MET A 1 196 ? 11.868 17.121 -7.883 1.00 70.44 196 MET A CA 1
ATOM 1518 C C . MET A 1 196 ? 11.239 17.817 -6.666 1.00 70.44 196 MET A C 1
ATOM 1520 O O . MET A 1 196 ? 10.743 17.108 -5.794 1.00 70.44 196 MET A O 1
ATOM 1524 N N . GLN A 1 197 ? 11.261 19.154 -6.566 1.00 73.75 197 GLN A N 1
ATOM 1525 C CA . GLN A 1 197 ? 10.481 19.873 -5.545 1.00 73.75 197 GLN A CA 1
ATOM 1526 C C . GLN A 1 197 ? 8.991 19.917 -5.893 1.00 73.75 197 GLN A C 1
ATOM 1528 O O . GLN A 1 197 ? 8.158 20.156 -5.015 1.00 73.75 197 GLN A O 1
ATOM 1533 N N . HIS A 1 198 ? 8.638 19.723 -7.166 1.00 78.69 198 HIS A N 1
ATOM 1534 C CA . HIS A 1 198 ? 7.248 19.703 -7.580 1.00 78.69 198 HIS A CA 1
ATOM 1535 C C . HIS A 1 198 ? 6.583 18.375 -7.218 1.00 78.69 198 HIS A C 1
ATOM 1537 O O . HIS A 1 198 ? 7.076 17.287 -7.518 1.00 78.69 198 HIS A O 1
ATOM 1543 N N . ARG A 1 199 ? 5.365 18.468 -6.676 1.00 84.50 199 ARG A N 1
ATOM 1544 C CA . ARG A 1 199 ? 4.447 17.330 -6.589 1.00 84.50 199 ARG A CA 1
ATOM 1545 C C . ARG A 1 199 ? 3.955 16.974 -7.993 1.00 84.50 199 ARG A C 1
ATOM 1547 O O . ARG A 1 199 ? 2.935 17.481 -8.453 1.00 84.50 199 ARG A O 1
ATOM 1554 N N . HIS A 1 200 ? 4.678 16.097 -8.692 1.00 89.50 200 HIS A N 1
ATOM 1555 C CA . HIS A 1 200 ? 4.358 15.723 -10.077 1.00 89.50 200 HIS A CA 1
ATOM 1556 C C . HIS A 1 200 ? 2.914 15.228 -10.258 1.00 89.50 200 HIS A C 1
ATOM 1558 O O . HIS A 1 200 ? 2.314 15.494 -11.294 1.00 89.50 200 HIS A O 1
ATOM 1564 N N . ALA A 1 201 ? 2.331 14.549 -9.262 1.00 90.62 201 ALA A N 1
ATOM 1565 C CA . ALA A 1 201 ? 0.940 14.093 -9.320 1.00 90.62 201 ALA A CA 1
ATOM 1566 C C . ALA A 1 201 ? -0.063 15.254 -9.480 1.00 90.62 201 ALA A C 1
ATOM 1568 O O . ALA A 1 201 ? -1.027 15.133 -10.236 1.00 90.62 201 ALA A O 1
ATOM 1569 N N . GLU A 1 202 ? 0.188 16.388 -8.821 1.00 89.81 202 GLU A N 1
ATOM 1570 C CA . GLU A 1 202 ? -0.635 17.599 -8.916 1.00 89.81 202 GLU A CA 1
ATOM 1571 C C . GLU A 1 202 ? -0.503 18.253 -10.296 1.00 89.81 202 GLU A C 1
ATOM 1573 O O . GLU A 1 202 ? -1.500 18.625 -10.915 1.00 89.81 202 GLU A O 1
ATOM 1578 N N . LEU A 1 203 ? 0.720 18.337 -10.827 1.00 92.56 203 LEU A N 1
ATOM 1579 C CA . LEU A 1 203 ? 0.950 18.857 -12.177 1.00 92.56 203 LEU A CA 1
ATOM 1580 C C . LEU A 1 203 ? 0.257 17.987 -13.237 1.00 92.56 203 LEU A C 1
ATOM 1582 O O . LEU A 1 203 ? -0.390 18.515 -14.142 1.00 92.56 203 LEU A O 1
ATOM 1586 N N . TRP A 1 204 ? 0.320 16.659 -13.090 1.00 94.81 204 TRP A N 1
ATOM 1587 C CA . TRP A 1 204 ? -0.405 15.737 -13.963 1.00 94.81 204 TRP A CA 1
ATOM 1588 C C . TRP A 1 204 ? -1.916 15.901 -13.853 1.00 94.81 204 TRP A C 1
ATOM 1590 O O . TRP A 1 204 ? -2.583 15.957 -14.882 1.00 94.81 204 TRP A O 1
ATOM 1600 N N . GLN A 1 205 ? -2.468 16.015 -12.642 1.00 94.06 205 GLN A N 1
ATOM 1601 C CA . GLN A 1 205 ? -3.896 16.284 -12.444 1.00 94.06 205 GLN A CA 1
ATOM 1602 C C . GLN A 1 205 ? -4.333 17.545 -13.197 1.00 94.06 205 GLN A C 1
ATOM 1604 O O . GLN A 1 205 ? -5.373 17.538 -13.857 1.00 94.06 205 GLN A O 1
ATOM 1609 N N . ARG A 1 206 ? -3.564 18.632 -13.098 1.00 93.56 206 ARG A N 1
ATOM 1610 C CA . ARG A 1 206 ? -3.879 19.908 -13.751 1.00 93.56 206 ARG A CA 1
ATOM 1611 C C . ARG A 1 206 ? -3.914 19.756 -15.274 1.00 93.56 206 ARG A C 1
ATOM 1613 O O . ARG A 1 206 ? -4.940 20.063 -15.879 1.00 93.56 206 ARG A O 1
ATOM 1620 N N . ILE A 1 207 ? -2.884 19.149 -15.876 1.00 94.12 207 ILE A N 1
ATOM 1621 C CA . ILE A 1 207 ? -2.873 18.856 -17.324 1.00 94.12 207 ILE A CA 1
ATOM 1622 C C . ILE A 1 207 ? -4.045 17.958 -17.723 1.00 94.12 207 ILE A C 1
ATOM 1624 O O . ILE A 1 207 ? -4.766 18.267 -18.668 1.00 94.12 207 ILE A O 1
ATOM 1628 N N . PHE A 1 208 ? -4.272 16.851 -17.012 1.00 94.19 208 PHE A N 1
ATOM 1629 C CA . PHE A 1 208 ? -5.352 15.920 -17.346 1.00 94.19 208 PHE A CA 1
ATOM 1630 C C . PHE A 1 208 ? -6.750 16.528 -17.185 1.00 94.19 208 PHE A C 1
ATOM 1632 O O . PHE A 1 208 ? -7.705 16.041 -17.789 1.00 94.19 208 PHE A O 1
ATOM 1639 N N . SER A 1 209 ? -6.871 17.599 -16.402 1.00 92.44 209 SER A N 1
ATOM 1640 C CA . SER A 1 209 ? -8.100 18.382 -16.254 1.00 92.44 209 SER A CA 1
ATOM 1641 C C . SER A 1 209 ? -8.246 19.479 -17.320 1.00 92.44 209 SER A C 1
ATOM 1643 O O . SER A 1 209 ? -9.228 20.217 -17.293 1.00 92.44 209 SER A O 1
ATOM 1645 N N . GLY A 1 210 ? -7.303 19.575 -18.265 1.00 90.88 210 GLY A N 1
ATOM 1646 C CA . GLY A 1 210 ? -7.305 20.539 -19.367 1.00 90.88 210 GLY A CA 1
ATOM 1647 C C . GLY A 1 210 ? -6.623 21.872 -19.052 1.00 90.88 210 GLY A C 1
ATOM 1648 O O . GLY A 1 210 ? -6.794 22.827 -19.806 1.00 90.88 210 GLY A O 1
ATOM 1649 N N . GLU A 1 211 ? -5.880 21.971 -17.947 1.00 93.69 211 GLU A N 1
ATOM 1650 C CA . GLU A 1 211 ? -5.170 23.196 -17.582 1.00 93.69 211 GLU A CA 1
ATOM 1651 C C . GLU A 1 211 ? -3.839 23.334 -18.340 1.00 93.69 211 GLU A C 1
ATOM 1653 O O . GLU A 1 211 ? -3.047 22.391 -18.434 1.00 93.69 211 GLU A O 1
ATOM 1658 N N . THR A 1 212 ? -3.549 24.544 -18.820 1.00 91.06 212 THR A N 1
ATOM 1659 C CA . THR A 1 212 ? -2.229 24.899 -19.352 1.00 91.06 212 THR A CA 1
ATOM 1660 C C . THR A 1 212 ? -1.272 25.209 -18.203 1.00 91.06 212 THR A C 1
ATOM 1662 O O . THR A 1 212 ? -1.453 26.192 -17.485 1.00 91.06 212 THR A O 1
ATOM 1665 N N . LEU A 1 213 ? -0.233 24.389 -18.034 1.00 91.81 213 LEU A N 1
ATOM 1666 C CA . LEU A 1 213 ? 0.827 24.653 -17.059 1.00 91.81 213 LEU A CA 1
ATOM 1667 C C . LEU A 1 213 ? 1.749 25.795 -17.500 1.00 91.81 213 LEU A C 1
ATOM 1669 O O . LEU A 1 213 ? 1.938 26.021 -18.693 1.00 91.81 213 LEU A O 1
ATOM 1673 N N . ALA A 1 214 ? 2.382 26.447 -16.522 1.00 90.56 214 ALA A N 1
ATOM 1674 C CA . ALA A 1 214 ? 3.496 27.356 -16.776 1.00 90.56 214 ALA A CA 1
ATOM 1675 C C . ALA A 1 214 ? 4.704 26.606 -17.371 1.00 90.56 214 ALA A C 1
ATOM 1677 O O . ALA A 1 214 ? 4.894 25.417 -17.101 1.00 90.56 214 ALA A O 1
ATOM 1678 N N . ASP A 1 215 ? 5.552 27.306 -18.129 1.00 87.44 215 ASP A N 1
ATOM 1679 C CA . ASP A 1 215 ? 6.673 26.699 -18.862 1.00 87.44 215 ASP A CA 1
ATOM 1680 C C . ASP A 1 215 ? 7.634 25.919 -17.957 1.00 87.44 215 ASP A C 1
ATOM 1682 O O . ASP A 1 215 ? 8.044 24.814 -18.303 1.00 87.44 215 ASP A O 1
ATOM 1686 N N . ASN A 1 216 ? 7.944 26.435 -16.763 1.00 84.31 216 ASN A N 1
ATOM 1687 C CA . ASN A 1 216 ? 8.799 25.743 -15.794 1.00 84.31 216 ASN A CA 1
ATOM 1688 C C . ASN A 1 216 ? 8.154 24.452 -15.256 1.00 84.31 216 ASN A C 1
ATOM 1690 O O . ASN A 1 216 ? 8.827 23.436 -15.105 1.00 84.31 216 ASN A O 1
ATOM 1694 N N . GLN A 1 217 ? 6.840 24.462 -15.021 1.00 89.06 217 GLN A N 1
ATOM 1695 C CA . GLN A 1 217 ? 6.085 23.289 -14.575 1.00 89.06 217 GLN A CA 1
ATOM 1696 C C . GLN A 1 217 ? 5.981 22.235 -15.686 1.00 89.06 217 GLN A C 1
ATOM 1698 O O . GLN A 1 217 ? 6.105 21.041 -15.421 1.00 89.06 217 GLN A O 1
ATOM 1703 N N . ARG A 1 218 ? 5.787 22.666 -16.939 1.00 89.00 218 ARG A N 1
ATOM 1704 C CA . ARG A 1 218 ? 5.788 21.775 -18.105 1.00 89.00 218 ARG A CA 1
ATOM 1705 C C . ARG A 1 218 ? 7.180 21.190 -18.350 1.00 89.00 218 ARG A C 1
ATOM 1707 O O . ARG A 1 218 ? 7.290 19.982 -18.531 1.00 89.00 218 ARG A O 1
ATOM 1714 N N . ALA A 1 219 ? 8.235 22.000 -18.268 1.00 85.56 219 ALA A N 1
ATOM 1715 C CA . ALA A 1 219 ? 9.618 21.540 -18.378 1.00 85.56 219 ALA A CA 1
ATOM 1716 C C . ALA A 1 219 ? 9.974 20.507 -17.295 1.00 85.56 219 ALA A C 1
ATOM 1718 O O . ALA A 1 219 ? 10.630 19.512 -17.599 1.00 85.56 219 ALA A O 1
ATOM 1719 N N . ALA A 1 220 ? 9.485 20.689 -16.062 1.00 84.94 220 ALA A N 1
ATOM 1720 C CA . ALA A 1 220 ? 9.653 19.714 -14.985 1.00 84.94 220 ALA A CA 1
ATOM 1721 C C . ALA A 1 220 ? 8.993 18.357 -15.296 1.00 84.94 220 ALA A C 1
ATOM 1723 O O . ALA A 1 220 ? 9.542 17.321 -14.936 1.00 84.94 220 ALA A O 1
ATOM 1724 N N . LEU A 1 221 ? 7.850 18.334 -15.990 1.00 89.19 221 LEU A N 1
ATOM 1725 C CA . LEU A 1 221 ? 7.234 17.079 -16.438 1.00 89.19 221 LEU A CA 1
ATOM 1726 C C . LEU A 1 221 ? 7.961 16.466 -17.637 1.00 89.19 221 LEU A C 1
ATOM 1728 O O . LEU A 1 221 ? 8.158 15.253 -17.668 1.00 89.19 221 LEU A O 1
ATOM 1732 N N . SER A 1 222 ? 8.379 17.281 -18.607 1.00 86.38 222 SER A N 1
ATOM 1733 C CA . SER A 1 222 ? 9.111 16.804 -19.785 1.00 86.38 222 SER A CA 1
ATOM 1734 C C . SER A 1 222 ? 10.468 16.208 -19.417 1.00 86.38 222 SER A C 1
ATOM 1736 O O . SER A 1 222 ? 10.880 15.215 -20.015 1.00 86.38 222 SER A O 1
ATOM 1738 N N . SER A 1 223 ? 11.146 16.766 -18.406 1.00 82.38 223 SER A N 1
ATOM 1739 C CA . SER A 1 223 ? 12.446 16.268 -17.947 1.00 82.38 223 SER A CA 1
ATOM 1740 C C . SER A 1 223 ? 12.378 14.819 -17.461 1.00 82.38 223 SER A C 1
ATOM 1742 O O . SER A 1 223 ? 13.356 14.094 -17.607 1.00 82.38 223 SER A O 1
ATOM 1744 N N . LEU A 1 224 ? 11.213 14.353 -16.990 1.00 83.62 224 LEU A N 1
ATOM 1745 C CA . LEU A 1 224 ? 11.009 12.959 -16.594 1.00 83.62 224 LEU A CA 1
ATOM 1746 C C . LEU A 1 224 ? 11.212 11.979 -17.754 1.00 83.62 224 LEU A C 1
ATOM 1748 O O . LEU A 1 224 ? 11.496 10.817 -17.501 1.00 83.62 224 LEU A O 1
ATOM 1752 N N . PHE A 1 225 ? 11.073 12.394 -19.011 1.00 84.75 225 PHE A N 1
ATOM 1753 C CA . PHE A 1 225 ? 11.094 11.482 -20.160 1.00 84.75 225 PHE A CA 1
ATOM 1754 C C . PHE A 1 225 ? 12.329 11.640 -21.051 1.00 84.75 225 PHE A C 1
ATOM 1756 O O . PHE A 1 225 ? 12.313 11.225 -22.205 1.00 84.75 225 PHE A O 1
ATOM 1763 N N . THR A 1 226 ? 13.407 12.233 -20.536 1.00 76.25 226 THR A N 1
ATOM 1764 C CA . THR A 1 226 ? 14.647 12.433 -21.299 1.00 76.25 226 THR A CA 1
ATOM 1765 C C . THR A 1 226 ? 15.626 11.268 -21.132 1.00 76.25 226 THR A C 1
ATOM 1767 O O . THR A 1 226 ? 15.681 10.627 -20.079 1.00 76.25 226 THR A O 1
ATOM 1770 N N . GLU A 1 227 ? 16.476 11.041 -22.141 1.00 69.25 227 GLU A N 1
ATOM 1771 C CA . GLU A 1 227 ? 17.581 10.069 -22.056 1.00 69.25 227 GLU A CA 1
ATOM 1772 C C . GLU A 1 227 ? 18.593 10.411 -20.949 1.00 69.25 227 GLU A C 1
ATOM 1774 O O . GLU A 1 227 ? 19.266 9.524 -20.412 1.00 69.25 227 GLU A O 1
ATOM 1779 N N . GLU A 1 228 ? 18.708 11.694 -20.597 1.00 64.50 228 GLU A N 1
ATOM 1780 C CA . GLU A 1 228 ? 19.534 12.193 -19.496 1.00 64.50 228 GLU A CA 1
ATOM 1781 C C . GLU A 1 228 ? 19.081 11.609 -18.156 1.00 64.50 228 GLU A C 1
ATOM 1783 O O . GLU A 1 228 ? 19.887 11.019 -17.440 1.00 64.50 228 GLU A O 1
ATOM 1788 N N . THR A 1 229 ? 17.769 11.597 -17.900 1.00 61.56 229 THR A N 1
ATOM 1789 C CA . THR A 1 229 ? 17.191 10.929 -16.720 1.00 61.56 229 THR A CA 1
ATOM 1790 C C . THR A 1 229 ? 17.181 9.399 -16.814 1.00 61.56 229 THR A C 1
ATOM 1792 O O . THR A 1 229 ? 16.611 8.724 -15.959 1.00 61.56 229 THR A O 1
ATOM 1795 N N . GLY A 1 230 ? 17.794 8.829 -17.855 1.00 62.62 230 GLY A N 1
ATOM 1796 C CA . GLY A 1 230 ? 17.867 7.390 -18.082 1.00 62.62 230 GLY A CA 1
ATOM 1797 C C . GLY A 1 230 ? 16.599 6.776 -18.680 1.00 62.62 230 GLY A C 1
ATOM 1798 O O . GLY A 1 230 ? 16.570 5.563 -18.886 1.00 62.62 230 GLY A O 1
ATOM 1799 N N . PHE A 1 231 ? 15.572 7.575 -18.993 1.00 71.62 231 PHE A N 1
ATOM 1800 C CA . PHE A 1 231 ? 14.351 7.080 -19.627 1.00 71.62 231 PHE A CA 1
ATOM 1801 C C . PHE A 1 231 ? 14.633 6.636 -21.070 1.00 71.62 231 PHE A C 1
ATOM 1803 O O . PHE A 1 231 ? 15.364 7.299 -21.800 1.00 71.62 231 PHE A O 1
ATOM 1810 N N . GLY A 1 232 ? 14.100 5.481 -21.474 1.00 62.00 232 GLY A N 1
ATOM 1811 C CA . GLY A 1 232 ? 14.287 4.943 -22.828 1.00 62.00 232 GLY A CA 1
ATOM 1812 C C . GLY A 1 232 ? 15.681 4.375 -23.132 1.00 62.00 232 GLY A C 1
ATOM 1813 O O . GLY A 1 232 ? 15.865 3.784 -24.200 1.00 62.00 232 GLY A O 1
ATOM 1814 N N . ARG A 1 233 ? 16.656 4.464 -22.208 1.00 61.75 233 ARG A N 1
ATOM 1815 C CA . ARG A 1 233 ? 17.945 3.776 -22.374 1.00 61.75 233 ARG A CA 1
ATOM 1816 C C . ARG A 1 233 ? 17.687 2.278 -22.441 1.00 61.75 233 ARG A C 1
ATOM 1818 O O . ARG A 1 233 ? 17.257 1.668 -21.462 1.00 61.75 233 ARG A O 1
ATOM 1825 N N . LYS A 1 234 ? 17.952 1.683 -23.608 1.00 51.50 234 LYS A N 1
ATOM 1826 C CA . LYS A 1 234 ? 17.918 0.229 -23.750 1.00 51.50 234 LYS A CA 1
ATOM 1827 C C . LYS A 1 234 ? 18.902 -0.345 -22.730 1.00 51.50 234 LYS A C 1
ATOM 1829 O O . LYS A 1 234 ? 20.062 0.079 -22.743 1.00 51.50 234 LYS A O 1
ATOM 1834 N N . PRO A 1 235 ? 18.472 -1.264 -21.848 1.00 49.41 235 PRO A N 1
ATOM 1835 C CA . PRO A 1 235 ? 19.428 -1.989 -21.032 1.00 49.41 235 PRO A CA 1
ATOM 1836 C C . PRO A 1 235 ? 20.463 -2.618 -21.969 1.00 49.41 235 PRO A C 1
ATOM 1838 O O . PRO A 1 235 ? 20.148 -2.955 -23.118 1.00 49.41 235 PRO A O 1
ATOM 1841 N N . ALA A 1 236 ? 21.708 -2.739 -21.499 1.00 47.94 236 ALA A N 1
ATOM 1842 C CA . ALA A 1 236 ? 22.693 -3.551 -22.200 1.00 47.94 236 ALA A CA 1
ATOM 1843 C C . ALA A 1 236 ? 22.032 -4.900 -22.553 1.00 47.94 236 ALA A C 1
ATOM 1845 O O . ALA A 1 236 ? 21.229 -5.383 -21.754 1.00 47.94 236 ALA A O 1
ATOM 1846 N N . PRO A 1 237 ? 22.310 -5.495 -23.724 1.00 40.94 237 PRO A N 1
ATOM 1847 C CA . PRO A 1 237 ? 21.601 -6.677 -24.229 1.00 40.94 237 PRO A CA 1
ATOM 1848 C C . PRO A 1 237 ? 21.713 -7.939 -23.350 1.00 40.94 237 PRO A C 1
ATOM 1850 O O . PRO A 1 237 ? 21.250 -8.997 -23.762 1.00 40.94 237 PRO A O 1
ATOM 1853 N N . ASP A 1 238 ? 22.310 -7.834 -22.163 1.00 44.53 238 ASP A N 1
ATOM 1854 C CA . ASP A 1 238 ? 22.564 -8.933 -21.248 1.00 44.53 238 ASP A CA 1
ATOM 1855 C C . ASP A 1 238 ? 22.541 -8.452 -19.782 1.00 44.53 238 ASP A C 1
ATOM 1857 O O . ASP A 1 238 ? 23.571 -8.246 -19.139 1.00 44.53 238 ASP A O 1
ATOM 1861 N N . PRO A 1 239 ? 21.346 -8.200 -19.239 1.00 47.25 239 PRO A N 1
ATOM 1862 C CA . PRO A 1 239 ? 21.019 -8.958 -18.050 1.00 47.25 239 PRO A CA 1
ATOM 1863 C C . PRO A 1 239 ? 19.696 -9.662 -18.299 1.00 47.25 239 PRO A C 1
ATOM 1865 O O . PRO A 1 239 ? 18.664 -9.022 -18.506 1.00 47.25 239 PRO A O 1
ATOM 1868 N N . GLN A 1 240 ? 19.707 -10.993 -18.254 1.00 53.16 240 GLN A N 1
ATOM 1869 C CA . GLN A 1 240 ? 18.485 -11.704 -17.909 1.00 53.16 240 GLN A CA 1
ATOM 1870 C C . GLN A 1 240 ? 18.020 -11.128 -16.567 1.00 53.16 240 GLN A C 1
ATOM 1872 O O . GLN A 1 240 ? 18.626 -11.407 -15.533 1.00 53.16 240 GLN A O 1
ATOM 1877 N N . GLU A 1 241 ? 16.995 -10.268 -16.581 1.00 60.28 241 GLU A N 1
ATOM 1878 C CA . GLU A 1 241 ? 16.264 -9.969 -15.356 1.00 60.28 241 GLU A CA 1
ATOM 1879 C C . GLU A 1 241 ? 15.845 -11.333 -14.805 1.00 60.28 241 GLU A C 1
ATOM 1881 O O . GLU A 1 241 ? 15.220 -12.125 -15.507 1.00 60.28 241 GLU A O 1
ATOM 1886 N N . ALA A 1 242 ? 16.296 -11.658 -13.599 1.00 63.38 242 ALA A N 1
ATOM 1887 C CA . ALA A 1 242 ? 16.006 -12.928 -12.959 1.00 63.38 242 ALA A CA 1
ATOM 1888 C C . ALA A 1 242 ? 15.260 -12.637 -11.661 1.00 63.38 242 ALA A C 1
ATOM 1890 O O . ALA A 1 242 ? 15.760 -11.932 -10.781 1.00 63.38 242 ALA A O 1
ATOM 1891 N N . GLY A 1 243 ? 14.050 -13.184 -11.562 1.00 80.69 243 GLY A N 1
ATOM 1892 C CA . GLY A 1 243 ? 13.240 -13.116 -10.354 1.00 80.69 243 GLY A CA 1
ATOM 1893 C C . GLY A 1 243 ? 12.636 -11.743 -10.066 1.00 80.69 243 GLY A C 1
ATOM 1894 O O . GLY A 1 243 ? 12.139 -11.050 -10.950 1.00 80.69 243 GLY A O 1
ATOM 1895 N N . TRP A 1 244 ? 12.604 -11.385 -8.785 1.00 91.00 244 TRP A N 1
ATOM 1896 C CA . TRP A 1 244 ? 11.761 -10.309 -8.263 1.00 91.00 244 TRP A CA 1
ATOM 1897 C C . TRP A 1 244 ? 12.508 -9.034 -7.862 1.00 91.00 244 TRP A C 1
ATOM 1899 O O . TRP A 1 244 ? 11.868 -7.997 -7.682 1.00 91.00 244 TRP A O 1
ATOM 1909 N N . VAL A 1 245 ? 13.826 -9.092 -7.667 1.00 91.88 245 VAL A N 1
ATOM 1910 C CA . VAL A 1 245 ? 14.612 -7.927 -7.238 1.00 91.88 245 VAL A CA 1
ATOM 1911 C C . VAL A 1 245 ? 14.653 -6.911 -8.384 1.00 91.88 245 VAL A C 1
ATOM 1913 O O . VAL A 1 245 ? 14.971 -7.286 -9.512 1.00 91.88 245 VAL A O 1
ATOM 1916 N N . PRO A 1 246 ? 14.301 -5.636 -8.141 1.00 91.44 246 PRO A N 1
ATOM 1917 C CA . PRO A 1 246 ? 14.127 -4.683 -9.225 1.00 91.44 246 PRO A CA 1
ATOM 1918 C C . PRO A 1 246 ? 15.476 -4.213 -9.778 1.00 91.44 246 PRO A C 1
ATOM 1920 O O . PRO A 1 246 ? 16.407 -3.942 -9.021 1.00 91.44 246 PRO A O 1
ATOM 1923 N N . SER A 1 247 ? 15.550 -4.046 -11.097 1.00 88.06 247 SER A N 1
ATOM 1924 C CA . SER A 1 247 ? 16.632 -3.320 -11.768 1.00 88.06 247 SER A CA 1
ATOM 1925 C C . SER A 1 247 ? 16.496 -1.803 -11.566 1.00 88.06 247 SER A C 1
ATOM 1927 O O . SER A 1 247 ? 15.416 -1.306 -11.225 1.00 88.06 247 SER A O 1
ATOM 1929 N N . TRP A 1 248 ? 17.560 -1.034 -11.831 1.00 87.06 248 TRP A N 1
ATOM 1930 C CA . TRP A 1 248 ? 17.468 0.435 -11.851 1.00 87.06 248 TRP A CA 1
ATOM 1931 C C . TRP A 1 248 ? 16.382 0.933 -12.820 1.00 87.06 248 TRP A C 1
ATOM 1933 O O . TRP A 1 248 ? 15.579 1.791 -12.465 1.00 87.06 248 TRP A O 1
ATOM 1943 N N . LEU A 1 249 ? 16.281 0.332 -14.012 1.00 85.38 249 LEU A N 1
ATOM 1944 C CA . LEU A 1 249 ? 15.229 0.655 -14.982 1.00 85.38 249 LEU A CA 1
ATOM 1945 C C . LEU A 1 249 ? 13.828 0.448 -14.389 1.00 85.38 249 LEU A C 1
ATOM 1947 O O . LEU A 1 249 ? 12.957 1.302 -14.533 1.00 85.38 249 LEU A O 1
ATOM 1951 N N . THR A 1 250 ? 13.616 -0.663 -13.683 1.00 89.38 250 THR A N 1
ATOM 1952 C CA . THR A 1 250 ? 12.343 -0.955 -13.012 1.00 89.38 250 THR A CA 1
ATOM 1953 C C . THR A 1 250 ? 12.002 0.112 -11.965 1.00 89.38 250 THR A C 1
ATOM 1955 O O . THR A 1 250 ? 10.858 0.564 -11.888 1.00 89.38 250 THR A O 1
ATOM 1958 N N . ILE A 1 251 ? 12.989 0.554 -11.182 1.00 91.88 251 ILE A N 1
ATOM 1959 C CA . ILE A 1 251 ? 12.828 1.633 -10.194 1.00 91.88 251 ILE A CA 1
ATOM 1960 C C . ILE A 1 251 ? 12.399 2.937 -10.880 1.00 91.88 251 ILE A C 1
ATOM 1962 O O . ILE A 1 251 ? 11.407 3.548 -10.478 1.00 91.88 251 ILE A O 1
ATOM 1966 N N . GLU A 1 252 ? 13.072 3.308 -11.968 1.00 88.50 252 GLU A N 1
ATOM 1967 C CA . GLU A 1 252 ? 12.777 4.509 -12.755 1.00 88.50 252 GLU A CA 1
ATOM 1968 C C . GLU A 1 252 ? 11.377 4.486 -13.396 1.00 88.50 252 GLU A C 1
ATOM 1970 O O . GLU A 1 252 ? 10.701 5.523 -13.447 1.00 88.50 252 GLU A O 1
ATOM 1975 N N . LEU A 1 253 ? 10.909 3.317 -13.850 1.00 91.38 253 LEU A N 1
ATOM 1976 C CA . LEU A 1 253 ? 9.542 3.134 -14.348 1.00 91.38 253 LEU A CA 1
ATOM 1977 C C . LEU A 1 253 ? 8.515 3.376 -13.238 1.00 91.38 253 LEU A C 1
ATOM 1979 O O . LEU A 1 253 ? 7.578 4.150 -13.428 1.00 91.38 253 LEU A O 1
ATOM 1983 N N . GLY A 1 254 ? 8.705 2.770 -12.062 1.00 94.00 254 GLY A N 1
ATOM 1984 C CA . GLY A 1 254 ? 7.815 2.969 -10.915 1.00 94.00 254 GLY A CA 1
ATOM 1985 C C . GLY A 1 254 ? 7.756 4.427 -10.450 1.00 94.00 254 GLY A C 1
ATOM 1986 O O . GLY A 1 254 ? 6.664 4.951 -10.218 1.00 94.00 254 GLY A O 1
ATOM 1987 N N . TYR A 1 255 ? 8.912 5.101 -10.402 1.00 92.25 255 TYR A N 1
ATOM 1988 C CA . TYR A 1 255 ? 9.019 6.518 -10.048 1.00 92.25 255 TYR A CA 1
ATOM 1989 C C . TYR A 1 255 ? 8.183 7.430 -10.963 1.00 92.25 255 TYR A C 1
ATOM 1991 O O . TYR A 1 255 ? 7.502 8.336 -10.480 1.00 92.25 255 TYR A O 1
ATOM 1999 N N . ARG A 1 256 ? 8.175 7.174 -12.277 1.00 92.31 256 ARG A N 1
ATOM 2000 C CA . ARG A 1 256 ? 7.410 7.970 -13.258 1.00 92.31 256 ARG A CA 1
ATOM 2001 C C . ARG A 1 256 ? 5.937 7.583 -13.324 1.00 92.31 256 ARG A C 1
ATOM 2003 O O . ARG A 1 256 ? 5.077 8.444 -13.494 1.00 92.31 256 ARG A O 1
ATOM 2010 N N . LEU A 1 257 ? 5.638 6.294 -13.188 1.00 95.69 257 LEU A N 1
ATOM 2011 C CA . LEU A 1 257 ? 4.289 5.745 -13.316 1.00 95.69 257 LEU A CA 1
ATOM 2012 C C . LEU A 1 257 ? 3.346 6.250 -12.228 1.00 95.69 257 LEU A C 1
ATOM 2014 O O . LEU A 1 257 ? 2.216 6.649 -12.520 1.00 95.69 257 LEU A O 1
ATOM 2018 N N . LEU A 1 258 ? 3.813 6.236 -10.979 1.00 95.38 258 LEU A N 1
ATOM 2019 C CA . LEU A 1 258 ? 3.008 6.580 -9.813 1.00 95.38 258 LEU A CA 1
ATOM 2020 C C . LEU A 1 258 ? 2.319 7.956 -9.941 1.00 95.38 258 LEU A C 1
ATOM 2022 O O . LEU A 1 258 ? 1.086 8.000 -9.852 1.00 95.38 258 LEU A O 1
ATOM 2026 N N . PRO A 1 259 ? 3.038 9.074 -10.182 1.00 94.06 259 PRO A N 1
ATOM 2027 C CA . PRO A 1 259 ? 2.408 10.390 -10.263 1.00 94.06 259 PRO A CA 1
ATOM 2028 C C . PRO A 1 259 ? 1.470 10.537 -11.472 1.00 94.06 259 PRO A C 1
ATOM 2030 O O . PRO A 1 259 ? 0.440 11.198 -11.348 1.00 94.06 259 PRO A O 1
ATOM 2033 N N . VAL A 1 260 ? 1.756 9.885 -12.607 1.00 95.44 260 VAL A N 1
ATOM 2034 C CA . VAL A 1 260 ? 0.870 9.908 -13.788 1.00 95.44 260 VAL A CA 1
ATOM 2035 C C . VAL A 1 260 ? -0.476 9.252 -13.470 1.00 95.44 260 VAL A C 1
ATOM 2037 O O . VAL A 1 260 ? -1.532 9.817 -13.762 1.00 95.44 260 VAL A O 1
ATOM 2040 N N . VAL A 1 261 ? -0.465 8.076 -12.833 1.00 95.94 261 VAL A N 1
ATOM 2041 C CA . VAL A 1 261 ? -1.693 7.347 -12.468 1.00 95.94 261 VAL A CA 1
ATOM 2042 C C . VAL A 1 261 ? -2.515 8.117 -11.431 1.00 95.94 261 VAL A C 1
ATOM 2044 O O . VAL A 1 261 ? -3.746 8.142 -11.522 1.00 95.94 261 VAL A O 1
ATOM 2047 N N . LEU A 1 262 ? -1.860 8.783 -10.475 1.00 93.81 262 LEU A N 1
ATOM 2048 C CA . LEU A 1 262 ? -2.541 9.667 -9.528 1.00 93.81 262 LEU A CA 1
ATOM 2049 C C . LEU A 1 262 ? -3.192 10.866 -10.223 1.00 93.81 262 LEU A C 1
ATOM 2051 O O . LEU A 1 262 ? -4.361 11.144 -9.952 1.00 93.81 262 LEU A O 1
ATOM 2055 N N . GLY A 1 263 ? -2.499 11.505 -11.168 1.00 93.19 263 GLY A N 1
ATOM 2056 C CA . GLY A 1 263 ? -3.069 12.580 -11.982 1.00 93.19 263 GLY A CA 1
ATOM 2057 C C . GLY A 1 263 ? -4.307 12.125 -12.760 1.00 93.19 263 GLY A C 1
ATOM 2058 O O . GLY A 1 263 ? -5.374 12.726 -12.641 1.00 93.19 263 GLY A O 1
ATOM 2059 N N . LEU A 1 264 ? -4.217 10.989 -13.466 1.00 93.62 264 LEU A N 1
ATOM 2060 C CA . LEU A 1 264 ? -5.355 10.377 -14.170 1.00 93.62 264 LEU A CA 1
ATOM 2061 C C . LEU A 1 264 ? -6.531 10.082 -13.227 1.00 93.62 264 LEU A C 1
ATOM 2063 O O . LEU A 1 264 ? -7.699 10.175 -13.623 1.00 93.62 264 LEU A O 1
ATOM 2067 N N . ARG A 1 265 ? -6.2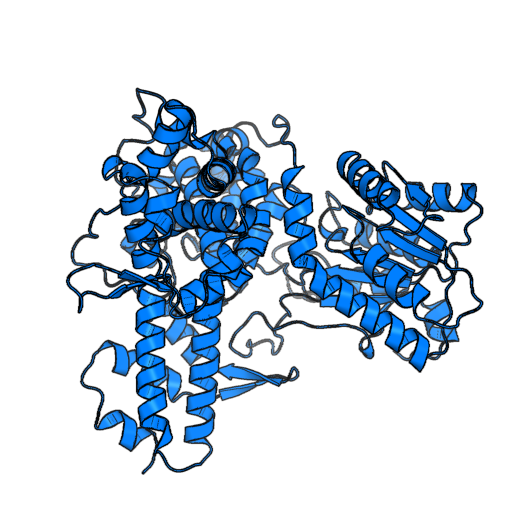50 9.665 -11.985 1.00 92.25 265 ARG A N 1
ATOM 2068 C CA . ARG A 1 265 ? -7.292 9.390 -10.992 1.00 92.25 265 ARG A CA 1
ATOM 2069 C C . ARG A 1 265 ? -7.975 10.668 -10.540 1.00 92.25 265 ARG A C 1
ATOM 2071 O O . ARG A 1 265 ? -9.206 10.687 -10.502 1.00 92.25 265 ARG A O 1
ATOM 2078 N N . ALA A 1 266 ? -7.198 11.685 -10.193 1.00 88.00 266 ALA A N 1
ATOM 2079 C CA . ALA A 1 266 ? -7.701 12.957 -9.697 1.00 88.00 266 ALA A CA 1
ATOM 2080 C C . ALA A 1 266 ? -8.560 13.681 -10.750 1.00 88.00 266 ALA A C 1
ATOM 2082 O O . ALA A 1 266 ? -9.581 14.265 -10.402 1.00 88.00 266 ALA A O 1
ATOM 2083 N N . SER A 1 267 ? -8.241 13.521 -12.038 1.00 87.88 267 SER A N 1
ATOM 2084 C CA . SER A 1 267 ? -9.053 14.019 -13.161 1.00 87.88 267 SER A CA 1
ATOM 2085 C C . SER A 1 267 ? -10.226 13.105 -13.549 1.00 87.88 267 SER A C 1
ATOM 2087 O O . SER A 1 267 ? -10.900 13.333 -14.551 1.00 87.88 267 SER A O 1
ATOM 2089 N N . GLY A 1 268 ? -10.484 12.028 -12.797 1.00 88.25 268 GLY A N 1
ATOM 2090 C CA . GLY A 1 268 ? -11.613 11.120 -13.032 1.00 88.25 268 GLY A CA 1
ATOM 2091 C C . GLY A 1 268 ? -11.486 10.206 -14.261 1.00 88.25 268 GLY A C 1
ATOM 2092 O O . GLY A 1 268 ? -12.434 9.485 -14.579 1.00 88.25 268 GLY A O 1
ATOM 2093 N N . ILE A 1 269 ? -10.328 10.177 -14.927 1.00 90.88 269 ILE A N 1
ATOM 2094 C CA . ILE A 1 269 ? -10.101 9.449 -16.187 1.00 90.88 269 ILE A CA 1
ATOM 2095 C C . ILE A 1 269 ? -9.994 7.938 -15.950 1.00 90.88 269 ILE A C 1
ATOM 2097 O O . ILE A 1 269 ? -10.560 7.155 -16.711 1.00 90.88 269 ILE A O 1
ATOM 2101 N N . THR A 1 270 ? -9.346 7.516 -14.857 1.00 89.56 270 THR A N 1
ATOM 2102 C CA . THR A 1 270 ? -9.108 6.085 -14.540 1.00 89.56 270 THR A CA 1
ATOM 2103 C C . THR A 1 270 ? -10.347 5.194 -14.627 1.00 89.56 270 THR A C 1
ATOM 2105 O O . THR A 1 270 ? -10.234 4.041 -15.023 1.00 89.56 270 THR A O 1
ATOM 2108 N N . ARG A 1 271 ? -11.549 5.700 -14.313 1.00 86.94 271 ARG A N 1
ATOM 2109 C CA . ARG A 1 271 ? -12.795 4.911 -14.379 1.00 86.94 271 ARG A CA 1
ATOM 2110 C C . ARG A 1 271 ? -13.144 4.452 -15.799 1.00 86.94 271 ARG A C 1
ATOM 2112 O O . ARG A 1 271 ? -13.825 3.446 -15.942 1.00 86.94 271 ARG A O 1
ATOM 2119 N N . LYS A 1 272 ? -12.687 5.180 -16.822 1.00 90.88 272 LYS A N 1
ATOM 2120 C CA . LYS A 1 272 ? -12.913 4.872 -18.243 1.00 90.88 272 LYS A CA 1
ATOM 2121 C C . LYS A 1 272 ? -11.826 3.969 -18.836 1.00 90.88 272 LYS A C 1
ATOM 2123 O O . LYS A 1 272 ? -12.010 3.440 -19.926 1.00 90.88 272 LYS A O 1
ATOM 2128 N N . LEU A 1 273 ? -10.706 3.789 -18.137 1.00 93.69 273 LEU A N 1
ATOM 2129 C CA . LEU A 1 273 ? -9.575 2.975 -18.585 1.00 93.69 273 LEU A CA 1
ATOM 2130 C C . LEU A 1 273 ? -9.783 1.512 -18.165 1.00 93.69 273 LEU A C 1
ATOM 2132 O O . LEU A 1 273 ? -9.212 1.040 -17.181 1.00 93.69 273 LEU A O 1
ATOM 2136 N N . GLN A 1 274 ? -10.665 0.835 -18.896 1.00 95.12 274 GLN A N 1
ATOM 2137 C CA . GLN A 1 274 ? -10.965 -0.596 -18.773 1.00 95.12 274 GLN A CA 1
ATOM 2138 C C . GLN A 1 274 ? -10.272 -1.381 -19.886 1.00 95.12 274 GLN A C 1
ATOM 2140 O O . GLN A 1 274 ? -9.891 -0.790 -20.896 1.00 95.12 274 GLN A O 1
ATOM 2145 N N . VAL A 1 275 ? -10.110 -2.695 -19.712 1.00 94.56 275 VAL A N 1
ATOM 2146 C CA . VAL A 1 275 ? -9.444 -3.554 -20.710 1.00 94.56 275 VAL A CA 1
ATOM 2147 C C . VAL A 1 275 ? -10.055 -3.362 -22.099 1.00 94.56 275 VAL A C 1
ATOM 2149 O O . VAL A 1 275 ? -11.273 -3.349 -22.249 1.00 94.56 275 VAL A O 1
ATOM 2152 N N . GLY A 1 276 ? -9.201 -3.208 -23.112 1.00 90.94 276 GLY A N 1
ATOM 2153 C CA . GLY A 1 276 ? -9.605 -3.006 -24.506 1.00 90.94 276 GLY A CA 1
ATOM 2154 C C . GLY A 1 276 ? -9.977 -1.564 -24.863 1.00 90.94 276 GLY A C 1
ATOM 2155 O O . GLY A 1 276 ? -9.959 -1.217 -26.042 1.00 90.94 276 GLY A O 1
ATOM 2156 N N . ASN A 1 277 ? -10.237 -0.689 -23.885 1.00 93.81 277 ASN A N 1
ATOM 2157 C CA . ASN A 1 277 ? -10.486 0.722 -24.172 1.00 93.81 277 ASN A CA 1
ATOM 2158 C C . ASN A 1 277 ? -9.206 1.429 -24.626 1.00 93.81 277 ASN A C 1
ATOM 2160 O O . ASN A 1 277 ? -8.093 1.093 -24.207 1.00 93.81 277 ASN A O 1
ATOM 2164 N N . TYR A 1 278 ? -9.377 2.464 -25.447 1.00 91.50 278 TYR A N 1
ATOM 2165 C CA . TYR A 1 278 ? -8.272 3.282 -25.925 1.00 91.50 278 TYR A CA 1
ATOM 2166 C C . TYR A 1 278 ? -7.718 4.182 -24.817 1.00 91.50 278 TYR A C 1
ATOM 2168 O O . TYR A 1 278 ? -8.426 5.005 -24.238 1.00 91.50 278 TYR A O 1
ATOM 2176 N N . PHE A 1 279 ? -6.419 4.052 -24.571 1.00 90.88 279 PHE A N 1
ATOM 2177 C CA . PHE A 1 279 ? -5.609 5.049 -23.876 1.00 90.88 279 PHE A CA 1
ATOM 2178 C C . PHE A 1 279 ? -5.058 6.086 -24.868 1.00 90.88 279 PHE A C 1
ATOM 2180 O O . PHE A 1 279 ? -5.005 7.282 -24.581 1.00 90.88 279 PHE A O 1
ATOM 2187 N N . TRP A 1 280 ? -4.690 5.626 -26.066 1.00 88.44 280 TRP A N 1
ATOM 2188 C CA . TRP A 1 280 ? -4.165 6.446 -27.154 1.00 88.44 280 TRP A CA 1
ATOM 2189 C C . TRP A 1 280 ? -5.073 6.356 -28.387 1.00 88.44 280 TRP A C 1
ATOM 2191 O O . TRP A 1 280 ? -5.460 5.234 -28.729 1.00 88.44 280 TRP A O 1
ATOM 2201 N N . PRO A 1 281 ? -5.407 7.476 -29.069 1.00 87.69 281 PRO A N 1
ATOM 2202 C CA . PRO A 1 281 ? -4.819 8.829 -28.977 1.00 87.69 281 PRO A CA 1
ATOM 2203 C C . PRO A 1 281 ? -5.469 9.777 -27.952 1.00 87.69 281 PRO A C 1
ATOM 2205 O O . PRO A 1 281 ? -5.138 10.959 -27.911 1.00 87.69 281 PRO A O 1
ATOM 2208 N N . GLU A 1 282 ? -6.400 9.307 -27.117 1.00 86.38 282 GLU A N 1
ATOM 2209 C CA . GLU A 1 282 ? -7.127 10.182 -26.179 1.00 86.38 282 GLU A CA 1
ATOM 2210 C C . GLU A 1 282 ? -6.206 10.918 -25.195 1.00 86.38 282 GLU A C 1
ATOM 2212 O O . GLU A 1 282 ? -6.431 12.091 -24.908 1.00 86.38 282 GLU A O 1
ATOM 2217 N N . CYS A 1 283 ? -5.131 10.274 -24.729 1.00 87.12 283 CYS A N 1
ATOM 2218 C CA . CYS A 1 283 ? -4.135 10.926 -23.880 1.00 87.12 283 CYS A CA 1
ATOM 2219 C C . CYS A 1 283 ? -3.415 12.085 -24.594 1.00 87.12 283 CYS A C 1
ATOM 2221 O O . CYS A 1 283 ? -3.253 13.148 -23.996 1.00 87.12 283 CYS A O 1
ATOM 2223 N N . GLU A 1 284 ? -3.034 11.917 -25.865 1.00 89.06 284 GLU A N 1
ATOM 2224 C CA . GLU A 1 284 ? -2.326 12.936 -26.658 1.00 89.06 284 GLU A CA 1
ATOM 2225 C C . GLU A 1 284 ? -3.130 14.226 -26.786 1.00 89.06 284 GLU A C 1
ATOM 2227 O O . GLU A 1 284 ? -2.598 15.315 -26.573 1.00 89.06 284 GLU A O 1
ATOM 2232 N N . LYS A 1 285 ? -4.435 14.097 -27.051 1.00 88.06 285 LYS A N 1
ATOM 2233 C CA . LYS A 1 285 ? -5.357 15.235 -27.170 1.00 88.06 285 LYS A CA 1
ATOM 2234 C C . LYS A 1 285 ? -5.395 16.100 -25.909 1.00 88.06 285 LYS A C 1
ATOM 2236 O O . LYS A 1 285 ? -5.688 17.287 -26.004 1.00 88.06 285 LYS A O 1
ATOM 2241 N N . VAL A 1 286 ? -5.141 15.503 -24.743 1.00 88.75 286 VAL A N 1
ATOM 2242 C CA . VAL A 1 286 ? -5.205 16.181 -23.444 1.00 88.75 286 VAL A CA 1
ATOM 2243 C C . VAL A 1 286 ? -3.854 16.778 -23.056 1.00 88.75 286 VAL A C 1
ATOM 2245 O O . VAL A 1 286 ? -3.801 17.916 -22.602 1.00 88.75 286 VAL A O 1
ATOM 2248 N N . VAL A 1 287 ? -2.761 16.027 -23.216 1.00 88.81 287 VAL A N 1
ATOM 2249 C CA . VAL A 1 287 ? -1.449 16.429 -22.670 1.00 88.81 287 VAL A CA 1
ATOM 2250 C C . VAL A 1 287 ? -0.567 17.191 -23.667 1.00 88.81 287 VAL A C 1
ATOM 2252 O O . VAL A 1 287 ? 0.336 17.921 -23.248 1.00 88.81 287 VAL A O 1
ATOM 2255 N N . GLY A 1 288 ? -0.852 17.067 -24.967 1.00 87.06 288 GLY A N 1
ATOM 2256 C CA . GLY A 1 288 ? -0.024 17.593 -26.052 1.00 87.06 288 GLY A CA 1
ATOM 2257 C C . GLY A 1 288 ? 1.039 16.602 -26.534 1.00 87.06 288 GLY A C 1
ATOM 2258 O O . GLY A 1 288 ? 1.445 15.688 -25.815 1.00 87.06 288 GLY A O 1
ATOM 2259 N N . SER A 1 289 ? 1.492 16.776 -27.778 1.00 83.56 289 SER A N 1
ATOM 2260 C CA . SER A 1 289 ? 2.392 15.835 -28.461 1.00 83.56 289 SER A CA 1
ATOM 2261 C C . SER A 1 289 ? 3.731 15.647 -27.737 1.00 83.56 289 SER A C 1
ATOM 2263 O O . SER A 1 289 ? 4.258 14.540 -27.693 1.00 83.56 289 SER A O 1
ATOM 2265 N N . ASP A 1 290 ? 4.244 16.705 -27.112 1.00 81.38 290 ASP A N 1
ATOM 2266 C CA . ASP A 1 290 ? 5.520 16.750 -26.394 1.00 81.38 290 ASP A CA 1
ATOM 2267 C C . ASP A 1 290 ? 5.587 15.788 -25.196 1.00 81.38 290 ASP A C 1
ATOM 2269 O O . ASP A 1 290 ? 6.559 15.052 -25.050 1.00 81.38 290 ASP A O 1
ATOM 2273 N N . LEU A 1 291 ? 4.548 15.746 -24.361 1.00 87.50 291 LEU A N 1
ATOM 2274 C CA . LEU A 1 291 ? 4.504 14.867 -23.183 1.00 87.50 291 LEU A CA 1
ATOM 2275 C C . LEU A 1 291 ? 3.946 13.479 -23.507 1.00 87.50 291 LEU A C 1
ATOM 2277 O O . LEU A 1 291 ? 4.286 12.478 -22.871 1.00 87.50 291 LEU A O 1
ATOM 2281 N N . SER A 1 292 ? 3.064 13.418 -24.498 1.00 87.44 292 SER A N 1
ATOM 2282 C CA . SER A 1 292 ? 2.276 12.230 -24.811 1.00 87.44 292 SER A CA 1
ATOM 2283 C C . SER A 1 292 ? 3.131 11.030 -25.239 1.00 87.44 292 SER A C 1
ATOM 2285 O O . SER A 1 292 ? 2.831 9.902 -24.841 1.00 87.44 292 SER A O 1
ATOM 2287 N N . GLN A 1 293 ? 4.233 11.251 -25.964 1.00 86.25 293 GLN A N 1
ATOM 2288 C CA . GLN A 1 293 ? 5.139 10.178 -26.371 1.00 86.25 293 GLN A CA 1
ATOM 2289 C C . GLN A 1 293 ? 5.775 9.478 -25.161 1.00 86.25 293 GLN A C 1
ATOM 2291 O O . GLN A 1 293 ? 5.717 8.250 -25.074 1.00 86.25 293 GLN A O 1
ATOM 2296 N N . GLY A 1 294 ? 6.312 10.245 -24.207 1.00 88.31 294 GLY A N 1
ATOM 2297 C CA . GLY A 1 294 ? 6.929 9.704 -22.993 1.00 88.31 294 GLY A CA 1
ATOM 2298 C C . GLY A 1 294 ? 5.931 8.929 -22.129 1.00 88.31 294 GLY A C 1
ATOM 2299 O O . GLY A 1 294 ? 6.225 7.824 -21.674 1.00 88.31 294 GLY A O 1
ATOM 2300 N N . ILE A 1 295 ? 4.702 9.442 -21.982 1.00 91.75 295 ILE A N 1
ATOM 2301 C CA . ILE A 1 295 ? 3.624 8.736 -21.269 1.00 91.75 295 ILE A CA 1
ATOM 2302 C C . ILE A 1 295 ? 3.246 7.439 -21.990 1.00 91.75 295 ILE A C 1
ATOM 2304 O O . ILE A 1 295 ? 3.066 6.409 -21.342 1.00 91.75 295 ILE A O 1
ATOM 2308 N N . ARG A 1 296 ? 3.120 7.463 -23.321 1.00 90.75 296 ARG A N 1
ATOM 2309 C CA . ARG A 1 296 ? 2.798 6.271 -24.115 1.00 90.75 296 ARG A CA 1
ATOM 2310 C C . ARG A 1 296 ? 3.859 5.193 -23.921 1.00 90.75 296 ARG A C 1
ATOM 2312 O O . ARG A 1 296 ? 3.513 4.054 -23.624 1.00 90.75 296 ARG A O 1
ATOM 2319 N N . GLU A 1 297 ? 5.131 5.553 -24.058 1.00 89.62 297 GLU A N 1
ATOM 2320 C CA . GLU A 1 297 ? 6.253 4.633 -23.861 1.00 89.62 297 GLU A CA 1
ATOM 2321 C C . GLU A 1 297 ? 6.293 4.093 -22.429 1.00 89.62 297 GLU A C 1
ATOM 2323 O O . GLU A 1 297 ? 6.423 2.886 -22.244 1.00 89.62 297 GLU A O 1
ATOM 2328 N N . LEU A 1 298 ? 6.073 4.943 -21.422 1.00 93.12 298 LEU A N 1
ATOM 2329 C CA . LEU A 1 298 ? 5.971 4.529 -20.023 1.00 93.12 298 LEU A CA 1
ATOM 2330 C C . LEU A 1 298 ? 4.846 3.505 -19.817 1.00 93.12 298 LEU A C 1
ATOM 2332 O O . LEU A 1 298 ? 5.074 2.456 -19.223 1.00 93.12 298 LEU A O 1
ATOM 2336 N N . MET A 1 299 ? 3.639 3.775 -20.322 1.00 94.69 299 MET A N 1
ATOM 2337 C CA . MET A 1 299 ? 2.492 2.870 -20.169 1.00 94.69 299 MET A CA 1
ATOM 2338 C C . MET A 1 299 ? 2.716 1.527 -20.867 1.00 94.69 299 MET A C 1
ATOM 2340 O O . MET A 1 299 ? 2.294 0.493 -20.343 1.00 94.69 299 MET A O 1
ATOM 2344 N N . VAL A 1 300 ? 3.405 1.530 -22.012 1.00 92.31 300 VAL A N 1
ATOM 2345 C CA . VAL A 1 300 ? 3.818 0.305 -22.703 1.00 92.31 300 VAL A CA 1
ATOM 2346 C C . VAL A 1 300 ? 4.860 -0.441 -21.879 1.00 92.31 300 VAL A C 1
ATOM 2348 O O . VAL A 1 300 ? 4.642 -1.600 -21.559 1.00 92.31 300 VAL A O 1
ATOM 2351 N N . LEU A 1 301 ? 5.950 0.201 -21.454 1.00 91.56 301 LEU A N 1
ATOM 2352 C CA . LEU A 1 301 ? 6.999 -0.438 -20.647 1.00 91.56 301 LEU A CA 1
ATOM 2353 C C . LEU A 1 301 ? 6.470 -0.977 -19.310 1.00 91.56 301 LEU A C 1
ATOM 2355 O O . LEU A 1 301 ? 6.919 -2.021 -18.842 1.00 91.56 301 LEU A O 1
ATOM 2359 N N . CYS A 1 302 ? 5.466 -0.321 -18.728 1.00 93.69 302 CYS A N 1
ATOM 2360 C CA . CYS A 1 302 ? 4.778 -0.778 -17.524 1.00 93.69 302 CYS A CA 1
ATOM 2361 C C . CYS A 1 302 ? 3.765 -1.913 -17.771 1.00 93.69 302 CYS A C 1
ATOM 2363 O O . CYS A 1 302 ? 3.161 -2.400 -16.816 1.00 93.69 302 CYS A O 1
ATOM 2365 N N . GLY A 1 303 ? 3.559 -2.338 -19.022 1.00 93.69 303 GLY A N 1
ATOM 2366 C CA . GLY A 1 303 ? 2.583 -3.365 -19.398 1.00 93.69 303 GLY A CA 1
ATOM 2367 C C . GLY A 1 303 ? 1.126 -2.930 -19.220 1.00 93.69 303 GLY A C 1
ATOM 2368 O O . GLY A 1 303 ? 0.230 -3.771 -19.250 1.00 93.69 303 GLY A O 1
ATOM 2369 N N . ALA A 1 304 ? 0.867 -1.636 -19.016 1.00 95.56 304 ALA A N 1
ATOM 2370 C CA . ALA A 1 304 ? -0.471 -1.089 -18.805 1.00 95.56 304 ALA A CA 1
ATOM 2371 C C . ALA A 1 304 ? -1.242 -0.896 -20.120 1.00 95.56 304 ALA A C 1
ATOM 2373 O O . ALA A 1 304 ? -2.474 -0.936 -20.132 1.00 95.56 304 ALA A O 1
ATOM 2374 N N . VAL A 1 305 ? -0.514 -0.690 -21.218 1.00 94.88 305 VAL A N 1
ATOM 2375 C CA . VAL A 1 305 ? -1.051 -0.476 -22.563 1.00 94.88 305 VAL A CA 1
ATOM 2376 C C . VAL A 1 305 ? -0.280 -1.339 -23.560 1.00 94.88 305 VAL A C 1
ATOM 2378 O O . VAL A 1 305 ? 0.937 -1.463 -23.460 1.00 94.88 305 VAL A O 1
ATOM 2381 N N . VAL A 1 306 ? -0.985 -1.906 -24.537 1.00 92.06 306 VAL A N 1
ATOM 2382 C CA . VAL A 1 306 ? -0.393 -2.535 -25.728 1.00 92.06 306 VAL A CA 1
ATOM 2383 C C . VAL A 1 306 ? -0.696 -1.688 -26.953 1.00 92.06 306 VAL A C 1
ATOM 2385 O O . VAL A 1 306 ? -1.755 -1.062 -27.031 1.00 92.06 306 VAL A O 1
ATOM 2388 N N . LEU A 1 307 ? 0.252 -1.638 -27.888 1.00 89.81 307 LEU A N 1
ATOM 2389 C CA . LEU A 1 307 ? 0.080 -0.915 -29.141 1.00 89.81 307 LEU A CA 1
ATOM 2390 C C . LEU A 1 307 ? -0.491 -1.853 -30.201 1.00 89.81 307 LEU A C 1
ATOM 2392 O O . LEU A 1 307 ? 0.090 -2.901 -30.475 1.00 89.81 307 LEU A O 1
ATOM 2396 N N . ASP A 1 308 ? -1.593 -1.444 -30.816 1.00 82.50 308 ASP A N 1
ATOM 2397 C CA . ASP A 1 308 ? -2.092 -2.055 -32.037 1.00 82.50 308 ASP A CA 1
ATOM 2398 C C . ASP A 1 308 ? -1.345 -1.448 -33.229 1.00 82.50 308 ASP A C 1
ATOM 2400 O O . ASP A 1 308 ? -1.472 -0.257 -33.538 1.00 82.50 308 ASP A O 1
ATOM 2404 N N . THR A 1 309 ? -0.513 -2.270 -33.863 1.00 69.56 309 THR A N 1
ATOM 2405 C CA . THR A 1 309 ? 0.263 -1.914 -35.056 1.00 69.56 309 THR A CA 1
ATOM 2406 C C . THR A 1 309 ? -0.355 -2.463 -36.342 1.00 69.56 309 THR A C 1
ATOM 2408 O O . THR A 1 309 ? 0.220 -2.282 -37.414 1.00 69.56 309 THR A O 1
ATOM 2411 N N . SER A 1 310 ? -1.517 -3.124 -36.262 1.00 66.81 310 SER A N 1
ATOM 2412 C CA . SER A 1 310 ? -2.201 -3.708 -37.422 1.00 66.81 310 SER A CA 1
ATOM 2413 C C . SER A 1 310 ? -2.903 -2.662 -38.297 1.00 66.81 310 SER A C 1
ATOM 2415 O O . SER A 1 310 ? -3.180 -2.917 -39.470 1.00 66.81 310 SER A O 1
ATOM 2417 N N . THR A 1 311 ? -3.147 -1.463 -37.761 1.00 60.28 311 THR A N 1
ATOM 2418 C CA . THR A 1 311 ? -3.749 -0.329 -38.472 1.00 60.28 311 THR A CA 1
ATOM 2419 C C . THR A 1 311 ? -2.720 0.749 -38.821 1.00 60.28 311 THR A C 1
ATOM 2421 O O . THR A 1 311 ? -1.711 0.912 -38.142 1.00 60.28 311 THR A O 1
ATOM 2424 N N . SER A 1 312 ? -2.998 1.560 -39.851 1.00 59.69 312 SER A N 1
ATOM 2425 C CA . SER A 1 312 ? -2.145 2.699 -40.248 1.00 59.69 312 SER A CA 1
ATOM 2426 C C . SER A 1 312 ? -1.988 3.772 -39.159 1.00 59.69 312 SER A C 1
ATOM 2428 O O . SER A 1 312 ? -1.067 4.580 -39.226 1.00 59.69 312 SER A O 1
ATOM 2430 N N . ASN A 1 313 ? -2.878 3.775 -38.163 1.00 64.44 313 ASN A N 1
ATOM 2431 C CA . ASN A 1 313 ? -2.774 4.578 -36.950 1.00 64.44 313 ASN A CA 1
ATOM 2432 C C . ASN A 1 313 ? -2.360 3.666 -35.792 1.00 64.44 313 ASN A C 1
ATOM 2434 O O . ASN A 1 313 ? -3.000 2.643 -35.566 1.00 64.44 313 ASN A O 1
ATOM 2438 N N . THR A 1 314 ? -1.329 4.037 -35.035 1.00 75.12 314 THR A N 1
ATOM 2439 C CA . THR A 1 314 ? -0.951 3.312 -33.816 1.00 75.12 314 THR A CA 1
ATOM 2440 C C . THR A 1 314 ? -1.943 3.641 -32.702 1.00 75.12 314 THR A C 1
ATOM 2442 O O . THR A 1 314 ? -1.918 4.747 -32.160 1.00 75.12 314 THR A O 1
ATOM 2445 N N . TYR A 1 315 ? -2.810 2.694 -32.351 1.00 86.19 315 TYR A N 1
ATOM 2446 C CA . TYR A 1 315 ? -3.692 2.806 -31.188 1.00 86.19 315 TYR A CA 1
ATOM 2447 C C . TYR A 1 315 ? -3.055 2.134 -29.978 1.00 86.19 315 TYR A C 1
ATOM 2449 O O . TYR A 1 315 ? -2.296 1.183 -30.112 1.00 86.19 315 TYR A O 1
ATOM 2457 N N . GLY A 1 316 ? -3.360 2.635 -28.784 1.00 90.62 316 GLY A N 1
ATOM 2458 C CA . GLY A 1 316 ? -2.904 2.045 -27.529 1.00 90.62 316 GLY A CA 1
ATOM 2459 C C . GLY A 1 316 ? -4.105 1.606 -26.713 1.00 90.62 316 GLY A C 1
ATOM 2460 O O . GLY A 1 316 ? -4.877 2.466 -26.284 1.00 90.62 316 GLY A O 1
ATOM 2461 N N . THR A 1 317 ? -4.266 0.304 -26.490 1.00 94.12 317 THR A N 1
ATOM 2462 C CA . THR A 1 317 ? -5.383 -0.262 -25.721 1.00 94.12 317 THR A CA 1
ATOM 2463 C C . THR A 1 317 ? -4.940 -0.714 -24.338 1.00 94.12 317 THR A C 1
ATOM 2465 O O . THR A 1 317 ? -3.856 -1.273 -24.165 1.00 94.12 317 THR A O 1
ATOM 2468 N N . VAL A 1 318 ? -5.793 -0.487 -23.342 1.00 96.31 318 VAL A N 1
ATOM 2469 C CA . VAL A 1 318 ? -5.542 -0.861 -21.945 1.00 96.31 318 VAL A CA 1
ATOM 2470 C C . VAL A 1 318 ? -5.516 -2.385 -21.788 1.00 96.31 318 VAL A C 1
ATOM 2472 O O . VAL A 1 318 ? -6.414 -3.085 -22.257 1.00 96.31 318 VAL A O 1
ATOM 2475 N N . THR A 1 319 ? -4.502 -2.898 -21.090 1.00 95.94 319 THR A N 1
ATOM 2476 C CA . THR A 1 319 ? -4.365 -4.325 -20.755 1.00 95.94 319 THR A CA 1
ATOM 2477 C C . THR A 1 319 ? -5.087 -4.672 -19.451 1.00 95.94 319 THR A C 1
ATOM 2479 O O . THR A 1 319 ? -5.488 -3.793 -18.685 1.00 95.94 319 THR A O 1
ATOM 2482 N N . ARG A 1 320 ? -5.176 -5.968 -19.120 1.00 94.56 320 ARG A N 1
ATOM 2483 C CA . ARG A 1 320 ? -5.665 -6.440 -17.810 1.00 94.56 320 ARG A CA 1
ATOM 2484 C C . ARG A 1 320 ? -4.846 -5.895 -16.634 1.00 94.56 320 ARG A C 1
ATOM 2486 O O . ARG A 1 320 ? -5.415 -5.538 -15.602 1.00 94.56 320 ARG A O 1
ATOM 2493 N N . MET A 1 321 ? -3.523 -5.801 -16.785 1.00 95.06 321 MET A N 1
ATOM 2494 C CA . MET A 1 321 ? -2.659 -5.165 -15.783 1.00 95.06 321 MET A CA 1
ATOM 2495 C C . MET A 1 321 ? -2.924 -3.663 -15.692 1.00 95.06 321 MET A C 1
ATOM 2497 O O . MET A 1 321 ? -3.024 -3.135 -14.584 1.00 95.06 321 MET A O 1
ATOM 2501 N N . GLY A 1 322 ? -3.099 -2.994 -16.835 1.00 96.69 322 GLY A N 1
ATOM 2502 C CA . GLY A 1 322 ? -3.438 -1.577 -16.906 1.00 96.69 322 GLY A CA 1
ATOM 2503 C C . GLY A 1 322 ? -4.739 -1.259 -16.186 1.00 96.69 322 GLY A C 1
ATOM 2504 O O . GLY A 1 322 ? -4.745 -0.430 -15.281 1.00 96.69 322 GLY A O 1
ATOM 2505 N N . GLU A 1 323 ? -5.827 -1.967 -16.497 1.00 96.81 323 GLU A N 1
ATOM 2506 C CA . GLU A 1 323 ? -7.106 -1.795 -15.798 1.00 96.81 323 GLU A CA 1
ATOM 2507 C C . GLU A 1 323 ? -6.935 -1.995 -14.289 1.00 96.81 323 GLU A C 1
ATOM 2509 O O . GLU A 1 323 ? -7.348 -1.152 -13.488 1.00 96.81 323 GLU A O 1
ATOM 2514 N N . ARG A 1 324 ? -6.277 -3.087 -13.879 1.00 95.69 324 ARG A N 1
ATOM 2515 C CA . ARG A 1 324 ? -6.043 -3.378 -12.462 1.00 95.69 324 ARG A CA 1
ATOM 2516 C C . ARG A 1 324 ? -5.305 -2.231 -11.766 1.00 95.69 324 ARG A C 1
ATOM 2518 O O . ARG A 1 324 ? -5.720 -1.816 -10.680 1.00 95.69 324 ARG A O 1
ATOM 2525 N N . MET A 1 325 ? -4.264 -1.703 -12.402 1.00 96.06 325 MET A N 1
ATOM 2526 C CA . MET A 1 325 ? -3.495 -0.556 -11.933 1.00 96.06 325 MET A CA 1
ATOM 2527 C C . MET A 1 325 ? -4.349 0.713 -11.856 1.00 96.06 325 MET A C 1
ATOM 2529 O O . MET A 1 325 ? -4.383 1.345 -10.806 1.00 96.06 325 MET A O 1
ATOM 2533 N N . PHE A 1 326 ? -5.090 1.077 -12.904 1.00 95.69 326 PHE A N 1
ATOM 2534 C CA . PHE A 1 326 ? -5.906 2.296 -12.915 1.00 95.69 326 PHE A CA 1
ATOM 2535 C C . PHE A 1 326 ? -7.041 2.255 -11.884 1.00 95.69 326 PHE A C 1
ATOM 2537 O O . PHE A 1 326 ? -7.356 3.277 -11.272 1.00 95.69 326 PHE A O 1
ATOM 2544 N N . GLN A 1 327 ? -7.643 1.083 -11.653 1.00 91.88 327 GLN A N 1
ATOM 2545 C CA . GLN A 1 327 ? -8.748 0.942 -10.703 1.00 91.88 327 GLN A CA 1
ATOM 2546 C C . GLN A 1 327 ? -8.292 0.847 -9.243 1.00 91.88 327 GLN A C 1
ATOM 2548 O O . GLN A 1 327 ? -9.016 1.297 -8.352 1.00 91.88 327 GLN A O 1
ATOM 2553 N N . ARG A 1 328 ? -7.138 0.223 -8.970 1.00 90.44 328 ARG A N 1
ATOM 2554 C CA . ARG A 1 328 ? -6.713 -0.114 -7.597 1.00 90.44 328 ARG A CA 1
ATOM 2555 C C . ARG A 1 328 ? -5.400 0.529 -7.158 1.00 90.44 328 ARG A C 1
ATOM 2557 O O . ARG A 1 328 ? -5.250 0.756 -5.964 1.00 90.44 328 ARG A O 1
ATOM 2564 N N . GLY A 1 329 ? -4.507 0.866 -8.085 1.00 91.25 329 GLY A N 1
ATOM 2565 C CA . GLY A 1 329 ? -3.248 1.584 -7.846 1.00 91.25 329 GLY A CA 1
ATOM 2566 C C . GLY A 1 329 ? -3.393 2.903 -7.081 1.00 91.25 329 GLY A C 1
ATOM 2567 O O . GLY A 1 329 ? -2.660 3.102 -6.115 1.00 91.25 329 GLY A O 1
ATOM 2568 N N . PRO A 1 330 ? -4.362 3.786 -7.411 1.00 90.12 330 PRO A N 1
ATOM 2569 C CA . PRO A 1 330 ? -4.410 5.115 -6.805 1.00 90.12 330 PRO A CA 1
ATOM 2570 C C . PRO A 1 330 ? -4.512 5.157 -5.274 1.00 90.12 330 PRO A C 1
ATOM 2572 O O . PRO A 1 330 ? -4.060 6.129 -4.681 1.00 90.12 330 PRO A O 1
ATOM 2575 N N . GLY A 1 331 ? -5.083 4.128 -4.634 1.00 84.00 331 GLY A N 1
ATOM 2576 C CA . GLY A 1 331 ? -5.152 4.035 -3.170 1.00 84.00 331 GLY A CA 1
ATOM 2577 C C . GLY A 1 331 ? -3.760 4.000 -2.520 1.00 84.00 331 GLY A C 1
ATOM 2578 O O . GLY A 1 331 ? -3.360 4.987 -1.903 1.00 84.00 331 GLY A O 1
ATOM 2579 N N . PRO A 1 332 ? -2.988 2.909 -2.681 1.00 86.06 332 PRO A N 1
ATOM 2580 C CA . PRO A 1 332 ? -1.633 2.814 -2.137 1.00 86.06 332 PRO A CA 1
ATOM 2581 C C . PRO A 1 332 ? -0.665 3.853 -2.718 1.00 86.06 332 PRO A C 1
ATOM 2583 O O . PRO A 1 332 ? 0.236 4.296 -2.008 1.00 86.06 332 PRO A O 1
ATOM 2586 N N . PHE A 1 333 ? -0.843 4.282 -3.972 1.00 91.38 333 PHE A N 1
ATOM 2587 C CA . PHE A 1 333 ? 0.007 5.317 -4.571 1.00 91.38 333 PHE A CA 1
ATOM 2588 C C . PHE A 1 333 ? -0.154 6.652 -3.842 1.00 91.38 333 PHE A C 1
ATOM 2590 O O . PHE A 1 333 ? 0.840 7.294 -3.518 1.00 91.38 333 PHE A O 1
ATOM 2597 N N . GLY A 1 334 ? -1.397 7.050 -3.546 1.00 86.56 334 GLY A N 1
ATOM 2598 C CA . GLY A 1 334 ? -1.696 8.323 -2.891 1.00 86.56 334 GLY A CA 1
ATOM 2599 C C . GLY A 1 334 ? -1.211 8.366 -1.443 1.00 86.56 334 GLY A C 1
ATOM 2600 O O . GLY A 1 334 ? -0.657 9.376 -1.019 1.00 86.56 334 GLY A O 1
ATOM 2601 N N . ILE A 1 335 ? -1.340 7.250 -0.713 1.00 82.69 335 ILE A N 1
ATOM 2602 C CA . ILE A 1 335 ? -0.820 7.123 0.661 1.00 82.69 335 ILE A CA 1
ATOM 2603 C C . ILE A 1 335 ? 0.692 7.380 0.695 1.00 82.69 335 ILE A C 1
ATOM 2605 O O . ILE A 1 335 ? 1.186 8.054 1.596 1.00 82.69 335 ILE A O 1
ATOM 2609 N N . ILE A 1 336 ? 1.435 6.855 -0.284 1.00 88.31 336 ILE A N 1
ATOM 2610 C CA . ILE A 1 336 ? 2.894 6.996 -0.342 1.00 88.31 336 ILE A CA 1
ATOM 2611 C C . ILE A 1 336 ? 3.320 8.358 -0.902 1.00 88.31 336 ILE A C 1
ATOM 2613 O O . ILE A 1 336 ? 4.208 8.987 -0.328 1.00 88.31 336 ILE A O 1
ATOM 2617 N N . GLU A 1 337 ? 2.667 8.866 -1.953 1.00 88.38 337 GLU A N 1
ATOM 2618 C CA . GLU A 1 337 ? 2.957 10.199 -2.512 1.00 88.38 337 GLU A CA 1
ATOM 2619 C C . GLU A 1 337 ? 2.761 11.311 -1.480 1.00 88.38 337 GLU A C 1
ATOM 2621 O O . GLU A 1 337 ? 3.517 12.282 -1.477 1.00 88.38 337 GLU A O 1
ATOM 2626 N N . ALA A 1 338 ? 1.829 11.147 -0.535 1.00 83.44 338 ALA A N 1
ATOM 2627 C CA . ALA A 1 338 ? 1.623 12.114 0.538 1.00 83.44 338 ALA A CA 1
ATOM 2628 C C . ALA A 1 338 ? 2.906 12.398 1.352 1.00 83.44 338 ALA A C 1
ATOM 2630 O O . ALA A 1 338 ? 3.044 13.484 1.921 1.00 83.44 338 ALA A O 1
ATOM 2631 N N . TYR A 1 339 ? 3.875 11.473 1.347 1.00 83.38 339 TYR A N 1
ATOM 2632 C CA . TYR A 1 339 ? 5.191 11.617 1.972 1.00 83.38 339 TYR A CA 1
ATOM 2633 C C . TYR A 1 339 ? 6.246 12.308 1.093 1.00 83.38 339 TYR A C 1
ATOM 2635 O O . TYR A 1 339 ? 7.396 12.415 1.519 1.00 83.38 339 TYR A O 1
ATOM 2643 N N . HIS A 1 340 ? 5.900 12.825 -0.090 1.00 85.94 340 HIS A N 1
ATOM 2644 C CA . HIS A 1 340 ? 6.829 13.483 -1.017 1.00 85.94 340 HIS A CA 1
ATOM 2645 C C . HIS A 1 340 ? 7.713 14.539 -0.353 1.00 85.94 340 HIS A C 1
ATOM 2647 O O . HIS A 1 340 ? 8.937 14.430 -0.387 1.00 85.94 340 HIS A O 1
ATOM 2653 N N . ALA A 1 341 ? 7.111 15.486 0.367 1.00 80.62 341 ALA A N 1
ATOM 2654 C CA . ALA A 1 341 ? 7.849 16.535 1.069 1.00 80.62 341 ALA A CA 1
ATOM 2655 C C . ALA A 1 341 ? 8.816 15.994 2.145 1.00 80.62 341 ALA A C 1
ATOM 2657 O O . ALA A 1 341 ? 9.775 16.668 2.519 1.00 80.62 341 ALA A O 1
ATOM 2658 N N . TYR A 1 342 ? 8.594 14.769 2.625 1.00 81.25 342 TYR A N 1
ATOM 2659 C CA . TYR A 1 342 ? 9.505 14.085 3.528 1.00 81.25 342 TYR A CA 1
ATOM 2660 C C . TYR A 1 342 ? 10.655 13.408 2.766 1.00 81.25 342 TYR A C 1
ATOM 2662 O O . TYR A 1 342 ? 11.821 13.591 3.114 1.00 81.25 342 TYR A O 1
ATOM 2670 N N . VAL A 1 343 ? 10.351 12.641 1.714 1.00 86.62 343 VAL A N 1
ATOM 2671 C CA . VAL A 1 343 ? 11.363 11.835 1.010 1.00 86.62 343 VAL A CA 1
ATOM 2672 C C . VAL A 1 343 ? 12.331 12.668 0.164 1.00 86.62 343 VAL A C 1
ATOM 2674 O O . VAL A 1 343 ? 13.483 12.279 -0.011 1.00 86.62 343 VAL A O 1
ATOM 2677 N N . VAL A 1 344 ? 11.933 13.862 -0.288 1.00 85.00 344 VAL A N 1
ATOM 2678 C CA . VAL A 1 344 ? 12.857 14.793 -0.969 1.00 85.00 344 VAL A CA 1
ATOM 2679 C C . VAL A 1 344 ? 13.919 15.374 -0.028 1.00 85.00 344 VAL A C 1
ATOM 2681 O O . VAL A 1 344 ? 14.970 15.813 -0.486 1.00 85.00 344 VAL A O 1
ATOM 2684 N N . GLN A 1 345 ? 13.682 15.343 1.289 1.00 85.69 345 GLN A N 1
ATOM 2685 C CA . GLN A 1 345 ? 14.593 15.857 2.318 1.00 85.69 345 GLN A CA 1
ATOM 2686 C C . GLN A 1 345 ? 15.487 14.766 2.931 1.00 85.69 345 GLN A C 1
ATOM 2688 O O . GLN A 1 345 ? 16.181 15.032 3.915 1.00 85.69 345 GLN A O 1
ATOM 2693 N N . LEU A 1 346 ? 15.489 13.537 2.392 1.00 88.69 346 LEU A N 1
ATOM 2694 C CA . LEU A 1 346 ? 16.219 12.405 2.982 1.00 88.69 346 LEU A CA 1
ATOM 2695 C C . LEU A 1 346 ? 17.702 12.688 3.271 1.00 88.69 346 LEU A C 1
ATOM 2697 O O . LEU A 1 346 ? 18.111 12.405 4.396 1.00 88.69 346 LEU A O 1
ATOM 2701 N N . PRO A 1 347 ? 18.500 13.305 2.373 1.00 88.56 347 PRO A N 1
ATOM 2702 C CA . PRO A 1 347 ? 19.898 13.617 2.685 1.00 88.56 347 PRO A CA 1
ATOM 2703 C C . PRO A 1 347 ? 20.053 14.470 3.952 1.00 88.56 347 PRO A C 1
ATOM 2705 O O . PRO A 1 347 ? 20.933 14.232 4.780 1.00 88.56 347 PRO A O 1
ATOM 2708 N N . LYS A 1 348 ? 19.149 15.436 4.148 1.00 86.56 348 LYS A N 1
ATOM 2709 C CA . LYS A 1 348 ? 19.123 16.290 5.337 1.00 86.56 348 LYS A CA 1
ATOM 2710 C C . LYS A 1 348 ? 18.668 15.507 6.568 1.00 86.56 348 LYS A C 1
ATOM 2712 O O . LYS A 1 348 ? 19.295 15.592 7.616 1.00 86.56 348 LYS A O 1
ATOM 2717 N N . ILE A 1 349 ? 17.617 14.699 6.452 1.00 88.81 349 ILE A N 1
ATOM 2718 C CA . ILE A 1 349 ? 17.132 13.849 7.553 1.00 88.81 349 ILE A CA 1
ATOM 2719 C C . ILE A 1 349 ? 18.228 12.908 8.051 1.00 88.81 349 ILE A C 1
ATOM 2721 O O . ILE A 1 349 ? 18.370 12.730 9.257 1.00 88.81 349 ILE A O 1
ATOM 2725 N N . LEU A 1 350 ? 18.999 12.325 7.134 1.00 90.94 350 LEU A N 1
ATOM 2726 C CA . LEU A 1 350 ? 20.065 11.384 7.457 1.00 90.94 350 LEU A CA 1
ATOM 2727 C C . LEU A 1 350 ? 21.275 12.047 8.117 1.00 90.94 350 LEU A C 1
ATOM 2729 O O . LEU A 1 350 ? 21.980 11.373 8.851 1.00 90.94 350 LEU A O 1
ATOM 2733 N N . THR A 1 351 ? 21.506 13.341 7.900 1.00 88.50 351 THR A N 1
ATOM 2734 C CA . THR A 1 351 ? 22.669 14.067 8.444 1.00 88.50 351 THR A CA 1
ATOM 2735 C C . THR A 1 351 ? 22.346 14.837 9.724 1.00 88.50 351 THR A C 1
ATOM 2737 O O . THR A 1 351 ? 23.108 14.782 10.684 1.00 88.50 351 THR A O 1
ATOM 2740 N N . VAL A 1 352 ? 21.210 15.544 9.775 1.00 83.38 352 VAL A N 1
ATOM 2741 C CA . VAL A 1 352 ? 20.840 16.408 10.918 1.00 83.38 352 VAL A CA 1
ATOM 2742 C C . VAL A 1 352 ? 19.695 15.858 11.774 1.00 83.38 352 VAL A C 1
ATOM 2744 O O . VAL A 1 352 ? 19.372 16.426 12.820 1.00 83.38 352 VAL A O 1
ATOM 2747 N N . GLY A 1 353 ? 19.065 14.762 11.351 1.00 77.62 353 GLY A N 1
ATOM 2748 C CA . GLY A 1 353 ? 17.928 14.161 12.038 1.00 77.62 353 GLY A CA 1
ATOM 2749 C C . GLY A 1 353 ? 16.588 14.855 11.757 1.00 77.62 353 GLY A C 1
ATOM 2750 O O . GLY A 1 353 ? 16.489 15.981 11.265 1.00 77.62 353 GLY A O 1
ATOM 2751 N N . LYS A 1 354 ? 15.495 14.167 12.107 1.00 72.38 354 LYS A N 1
ATOM 2752 C CA . LYS A 1 354 ? 14.112 14.573 11.779 1.00 72.38 354 LYS A CA 1
ATOM 2753 C C . LYS A 1 354 ? 13.609 15.821 12.521 1.00 72.38 354 LYS A C 1
ATOM 2755 O O . LYS A 1 354 ? 12.664 16.458 12.066 1.00 72.38 354 LYS A O 1
ATOM 2760 N N . LYS A 1 355 ? 14.203 16.174 13.667 1.00 66.12 355 LYS A N 1
ATOM 2761 C CA . LYS A 1 355 ? 13.685 17.222 14.576 1.00 66.12 355 LYS A CA 1
ATOM 2762 C C . LYS A 1 355 ? 13.634 18.627 13.957 1.00 66.12 355 LYS A C 1
ATOM 2764 O O . LYS A 1 355 ? 12.953 19.486 14.502 1.00 66.12 355 LYS A O 1
ATOM 2769 N N . PHE A 1 356 ? 14.316 18.847 12.833 1.00 55.62 356 PHE A N 1
ATOM 2770 C CA . PHE A 1 356 ? 14.452 20.153 12.181 1.00 55.62 356 PHE A CA 1
ATOM 2771 C C . PHE A 1 356 ? 13.618 20.304 10.899 1.00 55.62 356 PHE A C 1
ATOM 2773 O O . PHE A 1 356 ? 13.837 21.242 10.134 1.00 55.62 356 PHE A O 1
ATOM 2780 N N . LEU A 1 357 ? 12.689 19.378 10.632 1.00 62.25 357 LEU A N 1
ATOM 2781 C CA . LEU A 1 357 ? 11.866 19.379 9.422 1.00 62.25 357 LEU A CA 1
ATOM 2782 C C . LEU A 1 357 ? 10.378 19.317 9.776 1.00 62.25 357 LEU A C 1
ATOM 2784 O O . LEU A 1 357 ? 9.903 18.337 10.350 1.00 62.25 357 LEU A O 1
ATOM 2788 N N . HIS A 1 358 ? 9.650 20.372 9.411 1.00 54.34 358 HIS A N 1
ATOM 2789 C CA . HIS A 1 358 ? 8.192 20.426 9.471 1.00 54.34 358 HIS A CA 1
ATOM 2790 C C . HIS A 1 358 ? 7.630 20.089 8.084 1.00 54.34 358 HIS A C 1
ATOM 2792 O O . HIS A 1 358 ? 8.008 20.721 7.101 1.00 54.34 358 HIS A O 1
ATOM 2798 N N . VAL A 1 359 ? 6.763 19.079 7.995 1.00 56.28 359 VAL A N 1
ATOM 2799 C CA . VAL A 1 359 ? 6.139 18.640 6.738 1.00 56.28 359 VAL A CA 1
ATOM 2800 C C . VAL A 1 359 ? 4.629 18.551 6.953 1.00 56.28 359 VAL A C 1
ATOM 2802 O O . VAL A 1 359 ? 4.189 17.783 7.808 1.00 56.28 359 VAL A O 1
ATOM 2805 N N . SER A 1 360 ? 3.856 19.329 6.188 1.00 52.59 360 SER A N 1
ATOM 2806 C CA . SER A 1 360 ? 2.383 19.309 6.206 1.00 52.59 360 SER A CA 1
ATOM 2807 C C . SER A 1 360 ? 1.833 18.049 5.515 1.00 52.59 360 SER A C 1
ATOM 2809 O O . SER A 1 360 ? 2.370 17.618 4.492 1.00 52.59 360 SER A O 1
ATOM 2811 N N . ARG A 1 361 ? 0.776 17.444 6.086 1.00 56.38 361 ARG A N 1
ATOM 2812 C CA . ARG A 1 361 ? 0.206 16.134 5.693 1.00 56.38 361 ARG A CA 1
ATOM 2813 C C . ARG A 1 361 ? -1.163 16.201 4.996 1.00 56.38 361 ARG A C 1
ATOM 2815 O O . ARG A 1 361 ? -1.743 15.150 4.728 1.00 56.38 361 ARG A O 1
ATOM 2822 N N . GLY A 1 362 ? -1.675 17.392 4.675 1.00 51.59 362 GLY A N 1
ATOM 2823 C CA . GLY A 1 362 ? -3.074 17.593 4.257 1.00 51.59 362 GLY A CA 1
ATOM 2824 C C . GLY A 1 362 ? -3.569 16.730 3.080 1.00 51.59 362 GLY A C 1
ATOM 2825 O O . GLY A 1 362 ? -4.733 16.343 3.055 1.00 51.59 362 GLY A O 1
ATOM 2826 N N . SER A 1 363 ? -2.704 16.345 2.132 1.00 53.34 363 SER A N 1
ATOM 2827 C CA . SER A 1 363 ? -3.092 15.511 0.979 1.00 53.34 363 SER A CA 1
ATOM 2828 C C . SER A 1 363 ? -3.312 14.023 1.300 1.00 53.34 363 SER A C 1
ATOM 2830 O O . SER A 1 363 ? -3.971 13.327 0.528 1.00 53.34 363 SER A O 1
ATOM 2832 N N . ASN A 1 364 ? -2.829 13.527 2.446 1.00 58.19 364 ASN A N 1
ATOM 2833 C CA . ASN A 1 364 ? -2.980 12.122 2.851 1.00 58.19 364 ASN A CA 1
ATOM 2834 C C . ASN A 1 364 ? -4.438 11.762 3.212 1.00 58.19 364 ASN A C 1
ATOM 2836 O O . ASN A 1 364 ? -4.884 10.632 3.004 1.00 58.19 364 ASN A O 1
ATOM 2840 N N . LEU A 1 365 ? -5.202 12.742 3.712 1.00 59.91 365 LEU A N 1
ATOM 2841 C CA . LEU A 1 365 ? -6.554 12.556 4.256 1.00 59.91 365 LEU A CA 1
ATOM 2842 C C . LEU A 1 365 ? -7.529 11.962 3.223 1.00 59.91 365 LEU A C 1
ATOM 2844 O O . LEU A 1 365 ? -8.196 10.963 3.495 1.00 59.91 365 LEU A O 1
ATOM 2848 N N . VAL A 1 366 ? -7.568 12.512 2.004 1.00 60.19 366 VAL A N 1
ATOM 2849 C CA . VAL A 1 366 ? -8.502 12.069 0.950 1.00 60.19 366 VAL A CA 1
ATOM 2850 C C . VAL A 1 366 ? -8.146 10.673 0.423 1.00 60.19 366 VAL A C 1
ATOM 2852 O O . VAL A 1 366 ? -9.031 9.841 0.205 1.00 60.19 366 VAL A O 1
ATOM 2855 N N . ALA A 1 367 ? -6.854 10.391 0.226 1.00 60.19 367 ALA A N 1
ATOM 2856 C CA . ALA A 1 367 ? -6.390 9.108 -0.303 1.00 60.19 367 ALA A CA 1
ATOM 2857 C C . ALA A 1 367 ? -6.645 7.957 0.685 1.00 60.19 367 ALA A C 1
ATOM 2859 O O . ALA A 1 367 ? -7.164 6.909 0.285 1.00 60.19 367 ALA A O 1
ATOM 2860 N N . SER A 1 368 ? -6.357 8.181 1.972 1.00 62.59 368 SER A N 1
ATOM 2861 C CA . SER A 1 368 ? -6.581 7.207 3.046 1.00 62.59 368 SER A CA 1
ATOM 2862 C C . SER A 1 368 ? -8.065 6.845 3.193 1.00 62.59 368 SER A C 1
ATOM 2864 O O . SER A 1 368 ? -8.424 5.670 3.255 1.00 62.59 368 SER A O 1
ATOM 2866 N N . GLN A 1 369 ? -8.977 7.819 3.125 1.00 65.88 369 GLN A N 1
ATOM 2867 C CA . GLN A 1 369 ? -10.408 7.527 3.258 1.00 65.88 369 GLN A CA 1
ATOM 2868 C C . GLN A 1 369 ? -11.004 6.762 2.076 1.00 65.88 369 GLN A C 1
ATOM 2870 O O . GLN A 1 369 ? -11.845 5.881 2.267 1.00 65.88 369 GLN A O 1
ATOM 2875 N N . ILE A 1 370 ? -10.554 7.045 0.849 1.00 65.81 370 ILE A N 1
ATOM 2876 C CA . ILE A 1 370 ? -10.960 6.254 -0.321 1.00 65.81 370 ILE A CA 1
ATOM 2877 C C . ILE A 1 370 ? -10.482 4.806 -0.172 1.00 65.81 370 ILE A C 1
ATOM 2879 O O . ILE A 1 370 ? -11.232 3.888 -0.515 1.00 65.81 370 ILE A O 1
ATOM 2883 N N . ALA A 1 371 ? -9.270 4.599 0.352 1.00 65.69 371 ALA A N 1
ATOM 2884 C CA . ALA A 1 371 ? -8.741 3.266 0.625 1.00 65.69 371 ALA A CA 1
ATOM 2885 C C . ALA A 1 371 ? -9.558 2.536 1.710 1.00 65.69 371 ALA A C 1
ATOM 2887 O O . ALA A 1 371 ? -9.893 1.364 1.535 1.00 65.69 371 ALA A O 1
ATOM 2888 N N . ASN A 1 372 ? -9.975 3.246 2.762 1.00 76.81 372 ASN A N 1
ATOM 2889 C CA . ASN A 1 372 ? -10.622 2.654 3.940 1.00 76.81 372 ASN A CA 1
ATOM 2890 C C . ASN A 1 372 ? -12.145 2.507 3.819 1.00 76.81 372 ASN A C 1
ATOM 2892 O O . ASN A 1 372 ? -12.775 1.863 4.656 1.00 76.81 372 ASN A O 1
ATOM 2896 N N . ARG A 1 373 ? -12.766 3.048 2.763 1.00 84.62 373 ARG A N 1
ATOM 2897 C CA . ARG A 1 373 ? -14.225 3.013 2.563 1.00 84.62 373 ARG A CA 1
ATOM 2898 C C . ARG A 1 373 ? -14.840 1.611 2.652 1.00 84.62 373 ARG A C 1
ATOM 2900 O O . ARG A 1 373 ? -15.950 1.465 3.162 1.00 84.62 373 ARG A O 1
ATOM 2907 N N . VAL A 1 374 ? -14.159 0.597 2.114 1.00 84.50 374 VAL A N 1
ATOM 2908 C CA . VAL A 1 374 ? -14.619 -0.804 2.174 1.00 84.50 374 VAL A CA 1
ATOM 2909 C C . VAL A 1 374 ? -14.478 -1.354 3.591 1.00 84.50 374 VAL A C 1
ATOM 2911 O O . VAL A 1 374 ? -15.403 -1.990 4.082 1.00 84.50 374 VAL A O 1
ATOM 2914 N N . SER A 1 375 ? -13.378 -1.045 4.273 1.00 85.88 375 SER A N 1
ATOM 2915 C CA . SER A 1 375 ? -13.149 -1.451 5.660 1.00 85.88 375 SER A CA 1
ATOM 2916 C C . SER A 1 375 ? -14.194 -0.868 6.609 1.00 85.88 375 SER A C 1
ATOM 2918 O O . SER A 1 375 ? -14.744 -1.597 7.427 1.00 85.88 375 SER A O 1
ATOM 2920 N N . PHE A 1 376 ? -14.552 0.411 6.444 1.00 89.50 376 PHE A N 1
ATOM 2921 C CA . PHE A 1 376 ? -15.642 1.023 7.209 1.00 89.50 376 PHE A CA 1
ATOM 2922 C C . PHE A 1 376 ? -16.992 0.359 6.944 1.00 89.50 376 PHE A C 1
ATOM 2924 O O . PHE A 1 376 ? -17.804 0.247 7.860 1.00 89.50 376 PHE A O 1
ATOM 2931 N N . ARG A 1 377 ? -17.227 -0.131 5.721 1.00 91.25 377 ARG A N 1
ATOM 2932 C CA . ARG A 1 377 ? -18.442 -0.890 5.414 1.00 91.25 377 ARG A CA 1
ATOM 2933 C C . ARG A 1 377 ? -18.465 -2.204 6.177 1.00 91.25 377 ARG A C 1
ATOM 2935 O O . ARG A 1 377 ? -19.442 -2.455 6.863 1.00 91.25 377 ARG A O 1
ATOM 2942 N N . HIS A 1 378 ? -17.376 -2.970 6.126 1.00 89.56 378 HIS A N 1
ATOM 2943 C CA . HIS A 1 378 ? -17.265 -4.227 6.866 1.00 89.56 378 HIS A CA 1
ATOM 2944 C C . HIS A 1 378 ? -17.397 -4.020 8.380 1.00 89.56 378 HIS A C 1
ATOM 2946 O O . HIS A 1 378 ? -18.036 -4.826 9.040 1.00 89.56 378 HIS A O 1
ATOM 2952 N N . ALA A 1 379 ? -16.842 -2.938 8.935 1.00 91.31 379 ALA A N 1
ATOM 2953 C CA . ALA A 1 379 ? -17.012 -2.614 10.351 1.00 91.31 379 ALA A CA 1
ATOM 2954 C C . ALA A 1 379 ? -18.474 -2.313 10.704 1.00 91.31 379 ALA A C 1
ATOM 2956 O O . ALA A 1 379 ? -18.968 -2.776 11.728 1.00 91.31 379 ALA A O 1
ATOM 2957 N N . ASN A 1 380 ? -19.184 -1.582 9.841 1.00 93.38 380 ASN A N 1
ATOM 2958 C CA . ASN A 1 380 ? -20.606 -1.337 10.038 1.00 93.38 380 ASN A CA 1
ATOM 2959 C C . ASN A 1 380 ? -21.456 -2.608 9.853 1.00 93.38 380 ASN A C 1
ATOM 2961 O O . ASN A 1 380 ? -22.385 -2.804 10.626 1.00 93.38 380 ASN A O 1
ATOM 2965 N N . ASP A 1 381 ? -21.125 -3.468 8.884 1.00 93.44 381 ASP A N 1
ATOM 2966 C CA . ASP A 1 381 ? -21.793 -4.762 8.667 1.00 93.44 381 ASP A CA 1
ATOM 2967 C C . ASP A 1 381 ? -21.608 -5.686 9.878 1.00 93.44 381 ASP A C 1
ATOM 2969 O O . ASP A 1 381 ? -22.569 -6.276 10.359 1.00 93.44 381 ASP A O 1
ATOM 2973 N N . ALA A 1 382 ? -20.386 -5.755 10.413 1.00 93.62 382 ALA A N 1
ATOM 2974 C CA . ALA A 1 382 ? -20.078 -6.520 11.615 1.00 93.62 382 ALA A CA 1
ATOM 2975 C C . ALA A 1 382 ? -20.837 -5.994 12.840 1.00 93.62 382 ALA A C 1
ATOM 2977 O O . ALA A 1 382 ? -21.333 -6.787 13.632 1.00 93.62 382 ALA A O 1
ATOM 2978 N N . LEU A 1 383 ? -20.964 -4.670 12.984 1.00 94.75 383 LEU A N 1
ATOM 2979 C CA . LEU A 1 383 ? -21.754 -4.074 14.062 1.00 94.75 383 LEU A CA 1
ATOM 2980 C C . LEU A 1 383 ? -23.245 -4.406 13.933 1.00 94.75 383 LEU A C 1
ATOM 2982 O O . LEU A 1 383 ? -23.874 -4.717 14.938 1.00 94.75 383 LEU A O 1
ATOM 2986 N N . ASP A 1 384 ? -23.803 -4.376 12.721 1.00 93.81 384 ASP A N 1
ATOM 2987 C CA . ASP A 1 384 ? -25.211 -4.728 12.494 1.00 93.81 384 ASP A CA 1
ATOM 2988 C C . ASP A 1 384 ? -25.471 -6.196 12.843 1.00 93.81 384 ASP A C 1
ATOM 2990 O O . ASP A 1 384 ? -26.430 -6.504 13.551 1.00 93.81 384 ASP A O 1
ATOM 2994 N N . GLN A 1 385 ? -24.575 -7.086 12.407 1.00 94.56 385 GLN A N 1
ATOM 2995 C CA . GLN A 1 385 ? -24.626 -8.507 12.740 1.00 94.56 385 GLN A CA 1
ATOM 2996 C C . GLN A 1 385 ? -24.505 -8.730 14.254 1.00 94.56 385 GLN A C 1
ATOM 2998 O O . GLN A 1 385 ? -25.298 -9.465 14.830 1.00 94.56 385 GLN A O 1
ATOM 3003 N N . PHE A 1 386 ? -23.581 -8.032 14.920 1.00 95.25 386 PHE A N 1
ATOM 3004 C CA . PHE A 1 386 ? -23.408 -8.096 16.372 1.00 95.25 386 PHE A CA 1
ATOM 3005 C C . PHE A 1 386 ? -24.667 -7.677 17.133 1.00 95.25 386 PHE A C 1
ATOM 3007 O O . PHE A 1 386 ? -25.085 -8.368 18.061 1.00 95.25 386 PHE A O 1
ATOM 3014 N N . CYS A 1 387 ? -25.299 -6.571 16.732 1.00 93.69 387 CYS A N 1
ATOM 3015 C CA . CYS A 1 387 ? -26.547 -6.115 17.347 1.00 93.69 387 CYS A CA 1
ATOM 3016 C C . CYS A 1 387 ? -27.673 -7.137 17.132 1.00 93.69 387 CYS A C 1
ATOM 3018 O O . CYS A 1 387 ? -28.422 -7.427 18.062 1.00 93.69 387 CYS A O 1
ATOM 3020 N N . HIS A 1 388 ? -27.761 -7.725 15.934 1.00 93.31 388 HIS A N 1
ATOM 3021 C CA . HIS A 1 388 ? -28.749 -8.755 15.616 1.00 93.31 388 HIS A CA 1
ATOM 3022 C C . HIS A 1 388 ? -28.574 -10.025 16.462 1.00 93.31 388 HIS A C 1
ATOM 3024 O O . HIS A 1 388 ? -29.543 -10.515 17.038 1.00 93.31 388 HIS A O 1
ATOM 3030 N N . ASP A 1 389 ? -27.347 -10.536 16.557 1.00 95.12 389 ASP A N 1
ATOM 3031 C CA . ASP A 1 389 ? -27.052 -11.818 17.203 1.00 95.12 389 ASP A CA 1
ATOM 3032 C C . ASP A 1 389 ? -27.099 -11.741 18.734 1.00 95.12 389 ASP A C 1
ATOM 3034 O O . ASP A 1 389 ? -27.447 -12.719 19.396 1.00 95.12 389 ASP A O 1
ATOM 3038 N N . THR A 1 390 ? -26.751 -10.585 19.309 1.00 94.25 390 THR A N 1
ATOM 3039 C CA . THR A 1 390 ? -26.622 -10.417 20.768 1.00 94.25 390 THR A CA 1
ATOM 3040 C C . THR A 1 390 ? -27.770 -9.638 21.409 1.00 94.25 390 THR A C 1
ATOM 3042 O O . THR A 1 390 ? -27.899 -9.642 22.633 1.00 94.25 390 THR A O 1
ATOM 3045 N N . GLY A 1 391 ? -28.592 -8.949 20.611 1.00 91.94 391 GLY A N 1
ATOM 3046 C CA . GLY A 1 391 ? -29.588 -7.998 21.111 1.00 91.94 391 GLY A CA 1
ATOM 3047 C C . GLY A 1 391 ? -28.975 -6.734 21.725 1.00 91.94 391 GLY A C 1
ATOM 3048 O O . GLY A 1 391 ? -29.652 -6.030 22.469 1.00 91.94 391 GLY A O 1
ATOM 3049 N N . PHE A 1 392 ? -27.693 -6.462 21.466 1.00 92.81 392 PHE A N 1
ATOM 3050 C CA . PHE A 1 392 ? -27.031 -5.243 21.914 1.00 92.81 392 PHE A CA 1
ATOM 3051 C C . PHE A 1 392 ? -27.628 -4.009 21.226 1.00 92.81 392 PHE A C 1
ATOM 3053 O O . PHE A 1 392 ? -27.722 -3.952 20.000 1.00 92.81 392 PHE A O 1
ATOM 3060 N N . GLU A 1 393 ? -27.979 -3.002 22.023 1.00 90.81 393 GLU A N 1
ATOM 3061 C CA . GLU A 1 393 ? -28.445 -1.696 21.561 1.00 90.81 393 GLU A CA 1
ATOM 3062 C C . GLU A 1 393 ? -27.438 -0.617 21.971 1.00 90.81 393 GLU A C 1
ATOM 3064 O O . GLU A 1 393 ? -26.847 -0.682 23.050 1.00 90.81 393 GLU A O 1
ATOM 3069 N N . PHE A 1 394 ? -27.252 0.384 21.110 1.00 92.31 394 PHE A N 1
ATOM 3070 C CA . PHE A 1 394 ? -26.391 1.535 21.368 1.00 92.31 394 PHE A CA 1
ATOM 3071 C C . PHE A 1 394 ? -27.038 2.817 20.843 1.00 92.31 394 PHE A C 1
ATOM 3073 O O . PHE A 1 394 ? -27.733 2.813 19.825 1.00 92.31 394 PHE A O 1
ATOM 3080 N N . ASP A 1 395 ? -26.769 3.928 21.517 1.00 92.50 395 ASP A N 1
ATOM 3081 C CA . ASP A 1 395 ? -27.287 5.263 21.206 1.00 92.50 395 ASP A CA 1
ATOM 3082 C C . ASP A 1 395 ? -26.167 6.292 20.967 1.00 92.50 395 ASP A C 1
ATOM 3084 O O . ASP A 1 395 ? -26.443 7.459 20.677 1.00 92.50 395 ASP A O 1
ATOM 3088 N N . VAL A 1 396 ? -24.900 5.858 20.991 1.00 95.06 396 VAL A N 1
ATOM 3089 C CA . VAL A 1 396 ? -23.724 6.690 20.699 1.00 95.06 396 VAL A CA 1
ATOM 3090 C C . VAL A 1 396 ? -22.797 6.002 19.696 1.00 95.06 396 VAL A C 1
ATOM 3092 O O . VAL A 1 396 ? -22.277 4.913 19.944 1.00 95.06 396 VAL A O 1
ATOM 3095 N N . PHE A 1 397 ? -22.543 6.672 18.569 1.00 95.88 397 PHE A N 1
ATOM 3096 C CA . PHE A 1 397 ? -21.571 6.257 17.557 1.00 95.88 397 PHE A CA 1
ATOM 3097 C C . PHE A 1 397 ? -20.441 7.280 17.431 1.00 95.88 397 PHE A C 1
ATOM 3099 O O . PHE A 1 397 ? -20.679 8.458 17.154 1.00 95.88 397 PHE A O 1
ATOM 3106 N N . ILE A 1 398 ? -19.204 6.820 17.595 1.00 95.62 398 ILE A N 1
ATOM 3107 C CA . ILE A 1 398 ? -18.005 7.657 17.585 1.00 95.62 398 ILE A CA 1
ATOM 3108 C C . ILE A 1 398 ? -17.126 7.252 16.403 1.00 95.62 398 ILE A C 1
ATOM 3110 O O . ILE A 1 398 ? -16.729 6.095 16.291 1.00 95.62 398 ILE A O 1
ATOM 3114 N N . GLU A 1 399 ? -16.756 8.206 15.553 1.00 93.88 399 GLU A N 1
ATOM 3115 C CA . GLU A 1 399 ? -15.653 8.044 14.601 1.00 93.88 399 GLU A CA 1
ATOM 3116 C C . GLU A 1 399 ? -14.451 8.849 15.103 1.00 93.88 399 GLU A C 1
ATOM 3118 O O . GLU A 1 399 ? -14.475 10.083 15.126 1.00 93.88 399 GLU A O 1
ATOM 3123 N N . HIS A 1 400 ? -13.406 8.141 15.533 1.00 90.88 400 HIS A N 1
ATOM 3124 C CA . HIS A 1 400 ? -12.160 8.744 16.001 1.00 90.88 400 HIS A CA 1
ATOM 3125 C C . HIS A 1 400 ? -11.086 8.609 14.914 1.00 90.88 400 HIS A C 1
ATOM 3127 O O . HIS A 1 400 ? -10.943 7.539 14.322 1.00 90.88 400 HIS A O 1
ATOM 3133 N N . ALA A 1 401 ? -10.333 9.689 14.671 1.00 87.38 401 ALA A N 1
ATOM 3134 C CA . ALA A 1 401 ? -9.608 9.925 13.414 1.00 87.38 401 ALA A CA 1
ATOM 3135 C C . ALA A 1 401 ? -10.596 10.112 12.246 1.00 87.38 401 ALA A C 1
ATOM 3137 O O . ALA A 1 401 ? -10.616 9.362 11.268 1.00 87.38 401 ALA A O 1
ATOM 3138 N N . LEU A 1 402 ? -11.474 11.104 12.424 1.00 88.38 402 LEU A N 1
ATOM 3139 C CA . LEU A 1 402 ? -12.637 11.397 11.595 1.00 88.38 402 LEU A CA 1
ATOM 3140 C C . LEU A 1 402 ? -12.321 11.613 10.106 1.00 88.38 402 LEU A C 1
ATOM 3142 O O . LEU A 1 402 ? -13.074 11.146 9.246 1.00 88.38 402 LEU A O 1
ATOM 3146 N N . GLY A 1 403 ? -11.271 12.366 9.762 1.00 85.75 403 GLY A N 1
ATOM 3147 C CA . GLY A 1 403 ? -11.083 12.856 8.386 1.00 85.75 403 GLY A CA 1
ATOM 3148 C C . GLY A 1 403 ? -12.344 13.569 7.849 1.00 85.75 403 GLY A C 1
ATOM 3149 O O . GLY A 1 403 ? -12.862 14.466 8.495 1.00 85.75 403 GLY A O 1
ATOM 3150 N N . HIS A 1 404 ? -12.897 13.158 6.696 1.00 86.00 404 HIS A N 1
ATOM 3151 C CA . HIS A 1 404 ? -14.204 13.623 6.183 1.00 86.00 404 HIS A CA 1
ATOM 3152 C C . HIS A 1 404 ? -15.440 12.832 6.688 1.00 86.00 404 HIS A C 1
ATOM 3154 O O . HIS A 1 404 ? -16.517 12.951 6.093 1.00 86.00 404 HIS A O 1
ATOM 3160 N N . GLY A 1 405 ? -15.312 11.976 7.707 1.00 90.12 405 GLY A N 1
ATOM 3161 C CA . GLY A 1 405 ? -16.429 11.258 8.339 1.00 90.12 405 GLY A CA 1
ATOM 3162 C C . GLY A 1 405 ? -17.075 10.136 7.517 1.00 90.12 405 GLY A C 1
ATOM 3163 O O . GLY A 1 405 ? -18.302 10.062 7.427 1.00 90.12 405 GLY A O 1
ATOM 3164 N N . GLU A 1 406 ? -16.291 9.283 6.845 1.00 91.25 406 GLU A N 1
ATOM 3165 C CA . GLU A 1 406 ? -16.857 8.212 6.004 1.00 91.25 406 GLU A CA 1
ATOM 3166 C C . GLU A 1 406 ? -17.550 7.117 6.824 1.00 91.25 406 GLU A C 1
ATOM 3168 O O . GLU A 1 406 ? -18.598 6.637 6.384 1.00 91.25 406 GLU A O 1
ATOM 3173 N N . ALA A 1 407 ? -17.037 6.741 8.001 1.00 92.50 407 ALA A N 1
ATOM 3174 C CA . ALA A 1 407 ? -17.691 5.722 8.826 1.00 92.50 407 ALA A CA 1
ATOM 3175 C C . ALA A 1 407 ? -19.041 6.228 9.355 1.00 92.50 407 ALA A C 1
ATOM 3177 O O . ALA A 1 407 ? -20.060 5.544 9.231 1.00 92.50 407 ALA A O 1
ATOM 3178 N N . THR A 1 408 ? -19.054 7.467 9.850 1.00 94.44 408 THR A N 1
ATOM 3179 C CA . THR A 1 408 ? -20.232 8.191 10.335 1.00 94.44 408 THR A CA 1
ATOM 3180 C C . 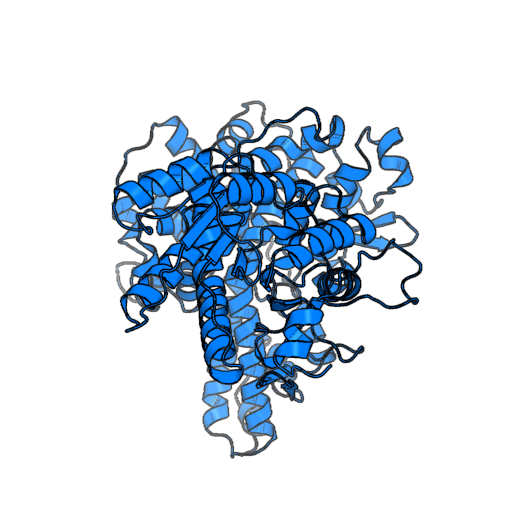THR A 1 408 ? -21.267 8.338 9.233 1.00 94.44 408 THR A C 1
ATOM 3182 O O . THR A 1 408 ? -22.438 8.039 9.441 1.00 94.44 408 THR A O 1
ATOM 3185 N N . ARG A 1 409 ? -20.850 8.729 8.022 1.00 93.81 409 ARG A N 1
ATOM 3186 C CA . ARG A 1 409 ? -21.740 8.843 6.857 1.00 93.81 409 ARG A CA 1
ATOM 3187 C C . ARG A 1 409 ? -22.422 7.517 6.527 1.00 93.81 409 ARG A C 1
ATOM 3189 O O . ARG A 1 409 ? -23.610 7.505 6.210 1.00 93.81 409 ARG A O 1
ATOM 3196 N N . GLN A 1 410 ? -21.681 6.408 6.561 1.00 93.94 410 GLN A N 1
ATOM 3197 C CA . GLN A 1 410 ? -22.246 5.083 6.304 1.00 93.94 410 GLN A CA 1
ATOM 3198 C C . GLN A 1 410 ? -23.230 4.668 7.403 1.00 93.94 410 GLN A C 1
ATOM 3200 O O . GLN A 1 410 ? -24.329 4.224 7.077 1.00 93.94 410 GLN A O 1
ATOM 3205 N N . ARG A 1 411 ? -22.876 4.870 8.679 1.00 94.38 411 ARG A N 1
ATOM 3206 C CA . ARG A 1 411 ? -23.748 4.573 9.824 1.00 94.38 411 ARG A CA 1
ATOM 3207 C C . ARG A 1 411 ? -25.023 5.413 9.817 1.00 94.38 411 ARG A C 1
ATOM 3209 O O . ARG A 1 411 ? -26.105 4.874 10.012 1.00 94.38 411 ARG A O 1
ATOM 3216 N N . TYR A 1 412 ? -24.904 6.709 9.538 1.00 93.25 412 TYR A N 1
ATOM 3217 C CA . TYR A 1 412 ? -26.034 7.632 9.489 1.00 93.25 412 TYR A CA 1
ATOM 3218 C C . TYR A 1 412 ? -27.076 7.211 8.458 1.00 93.25 412 TYR A C 1
ATOM 3220 O O . TYR A 1 412 ? -28.257 7.157 8.777 1.00 93.25 412 TYR A O 1
ATOM 3228 N N . ARG A 1 413 ? -26.640 6.831 7.251 1.00 92.38 413 ARG A N 1
ATOM 3229 C CA . ARG A 1 413 ? -27.551 6.332 6.210 1.00 92.38 413 ARG A CA 1
ATOM 3230 C C . ARG A 1 413 ? -28.309 5.086 6.658 1.00 92.38 413 ARG A C 1
ATOM 3232 O O . ARG A 1 413 ? -29.515 5.036 6.479 1.00 92.38 413 ARG A O 1
ATOM 3239 N N . ARG A 1 414 ? -27.623 4.128 7.291 1.00 91.62 414 ARG A N 1
ATOM 3240 C CA . ARG A 1 414 ? -28.266 2.916 7.830 1.00 91.62 414 ARG A CA 1
ATOM 3241 C C . ARG A 1 414 ? -29.289 3.255 8.908 1.00 91.62 414 ARG A C 1
ATOM 3243 O O . ARG A 1 414 ? -30.399 2.752 8.864 1.00 91.62 414 ARG A O 1
ATOM 3250 N N . TRP A 1 415 ? -28.941 4.147 9.835 1.00 89.75 415 TRP A N 1
ATOM 3251 C CA . TRP A 1 415 ? -29.854 4.584 10.893 1.00 89.75 415 TRP A CA 1
ATOM 3252 C C . TRP A 1 415 ? -31.105 5.287 10.336 1.00 89.75 415 TRP A C 1
ATOM 3254 O O . TRP A 1 415 ? -32.202 5.069 10.835 1.00 89.75 415 TRP A O 1
ATOM 3264 N N . GLN A 1 416 ? -30.972 6.066 9.256 1.00 87.88 416 GLN A N 1
ATOM 3265 C CA . GLN A 1 416 ? -32.117 6.684 8.570 1.00 87.88 416 GLN A CA 1
ATOM 3266 C C . GLN A 1 416 ? -33.036 5.665 7.877 1.00 87.88 416 GLN A C 1
ATOM 3268 O O . GLN A 1 416 ? -34.194 5.975 7.608 1.00 87.88 416 GLN A O 1
ATOM 3273 N N . GLU A 1 417 ? -32.518 4.480 7.553 1.00 87.50 417 GLU A N 1
ATOM 3274 C CA . GLU A 1 417 ? -33.264 3.389 6.921 1.00 87.50 417 GLU A CA 1
ATOM 3275 C C . GLU A 1 417 ? -33.939 2.462 7.949 1.00 87.50 417 GLU A C 1
ATOM 3277 O O . GLU A 1 417 ? -34.814 1.682 7.577 1.00 87.50 417 GLU A O 1
ATOM 3282 N N . THR A 1 418 ? -33.570 2.537 9.233 1.00 78.69 418 THR A N 1
ATOM 3283 C CA . THR A 1 418 ? -34.155 1.701 10.291 1.00 78.69 418 THR A CA 1
ATOM 3284 C C . THR A 1 418 ? -35.338 2.375 10.975 1.00 78.69 418 THR A C 1
ATOM 3286 O O . THR A 1 418 ? -35.261 3.544 11.339 1.00 78.69 418 THR A O 1
ATOM 3289 N N . ASP A 1 419 ? -36.388 1.605 11.259 1.00 68.75 419 ASP A N 1
ATOM 3290 C CA . ASP A 1 419 ? -37.594 2.048 11.982 1.00 68.75 419 ASP A CA 1
ATOM 3291 C C . ASP A 1 419 ? -37.371 2.101 13.514 1.00 68.75 419 ASP A C 1
ATOM 3293 O O . ASP A 1 419 ? -38.229 1.726 14.313 1.00 68.75 419 ASP A O 1
ATOM 3297 N N . THR A 1 420 ? -36.159 2.479 13.942 1.00 71.06 420 THR A N 1
ATOM 3298 C CA . THR A 1 420 ? -35.772 2.507 15.358 1.00 71.06 420 THR A CA 1
ATOM 3299 C C . THR A 1 420 ? -36.245 3.791 16.028 1.00 71.06 420 THR A C 1
ATOM 3301 O O . THR A 1 420 ? -36.058 4.893 15.512 1.00 71.06 420 THR A O 1
ATOM 3304 N N . SER A 1 421 ? -36.830 3.661 17.219 1.00 68.31 421 SER A N 1
ATOM 3305 C CA . SER A 1 421 ? -37.190 4.799 18.068 1.00 68.31 421 SER A CA 1
ATOM 3306 C C . SER A 1 421 ? -36.021 5.319 18.909 1.00 68.31 421 SER A C 1
ATOM 3308 O O . SER A 1 421 ? -36.193 6.310 19.617 1.00 68.31 421 SER A O 1
ATOM 3310 N N . ILE A 1 422 ? -34.858 4.653 18.876 1.00 74.75 422 ILE A N 1
ATOM 3311 C CA . ILE A 1 422 ? -33.679 5.029 19.664 1.00 74.75 422 ILE A CA 1
ATOM 3312 C C . ILE A 1 422 ? -32.938 6.166 18.939 1.00 74.75 422 ILE A C 1
ATOM 3314 O O . ILE A 1 422 ? -32.441 5.969 17.822 1.00 74.75 422 ILE A O 1
ATOM 3318 N N . PRO A 1 423 ? -32.846 7.369 19.536 1.00 84.25 423 PRO A N 1
ATOM 3319 C CA . PRO A 1 423 ? -32.084 8.464 18.955 1.00 84.25 423 PRO A CA 1
ATOM 3320 C C . PRO A 1 423 ? -30.589 8.133 18.991 1.00 84.25 423 PRO A C 1
ATOM 3322 O O . PRO A 1 423 ? -30.034 7.941 20.066 1.00 84.25 423 PRO A O 1
ATOM 3325 N N . LEU A 1 424 ? -29.924 8.120 17.835 1.00 91.44 424 LEU A N 1
ATOM 3326 C CA . LEU A 1 424 ? -28.480 7.894 17.756 1.00 91.44 424 LEU A CA 1
ATOM 3327 C C . LEU A 1 424 ? -27.727 9.233 17.772 1.00 91.44 424 LEU A C 1
ATOM 3329 O O . LEU A 1 424 ? -27.929 10.081 16.895 1.00 91.44 424 LEU A O 1
ATOM 3333 N N . ARG A 1 425 ? -26.849 9.433 18.758 1.00 93.75 425 ARG A N 1
ATOM 3334 C CA . ARG A 1 425 ? -25.898 10.551 18.813 1.00 93.75 425 ARG A CA 1
ATOM 3335 C C . ARG A 1 425 ? -24.612 10.186 18.080 1.00 93.75 425 ARG A C 1
ATOM 3337 O O . ARG A 1 425 ? -24.122 9.063 18.165 1.00 93.75 425 ARG A O 1
ATOM 3344 N N . PHE A 1 426 ? -24.050 11.164 17.377 1.00 95.94 426 PHE A N 1
ATOM 3345 C CA . PHE A 1 426 ? -22.827 10.993 16.601 1.00 95.94 426 PHE A CA 1
ATOM 3346 C C . PHE A 1 426 ? -21.720 11.885 17.148 1.00 95.94 426 PHE A C 1
ATOM 3348 O O . PHE A 1 426 ? -21.953 13.060 17.426 1.00 95.94 426 PHE A O 1
ATOM 3355 N N . VAL A 1 427 ? -20.510 11.347 17.257 1.00 96.56 427 VAL A N 1
ATOM 3356 C CA . VAL A 1 427 ? -19.325 12.094 17.687 1.00 96.56 427 VAL A CA 1
ATOM 3357 C C . VAL A 1 427 ? -18.215 11.897 16.663 1.00 96.56 427 VAL A C 1
ATOM 3359 O O . VAL A 1 427 ? -17.881 10.769 16.309 1.00 96.56 427 VAL A O 1
ATOM 3362 N N . GLY A 1 428 ? -17.643 12.994 16.176 1.00 95.69 428 GLY A N 1
ATOM 3363 C CA . GLY A 1 428 ? -16.466 12.977 15.316 1.00 95.69 428 GLY A CA 1
ATOM 3364 C C . GLY A 1 428 ? -15.290 13.640 16.002 1.00 95.69 428 GLY A C 1
ATOM 3365 O O . GLY A 1 428 ? -15.369 14.814 16.362 1.00 95.69 428 GLY A O 1
ATOM 3366 N N . ALA A 1 429 ? -14.203 12.895 16.158 1.00 94.00 429 ALA A N 1
ATOM 3367 C CA . ALA A 1 429 ? -13.027 13.338 16.889 1.00 94.00 429 ALA A CA 1
ATOM 3368 C C . ALA A 1 429 ? -11.766 13.202 16.035 1.00 94.00 429 ALA A C 1
ATOM 3370 O O . ALA A 1 429 ? -11.531 12.163 15.412 1.00 94.00 429 ALA A O 1
ATOM 3371 N N . ASP A 1 430 ? -10.943 14.245 16.011 1.00 92.00 430 ASP A N 1
ATOM 3372 C CA . ASP A 1 430 ? -9.683 14.248 15.270 1.00 92.00 430 ASP A CA 1
ATOM 3373 C C . ASP A 1 430 ? -8.644 15.156 15.940 1.00 92.00 430 ASP A C 1
ATOM 3375 O O . ASP A 1 430 ? -8.982 16.129 16.626 1.00 92.00 430 ASP A O 1
ATOM 3379 N N . LEU A 1 431 ? -7.373 14.815 15.740 1.00 87.44 431 LEU A N 1
ATOM 3380 C CA . LEU A 1 431 ? -6.239 15.602 16.205 1.00 87.44 431 LEU A CA 1
ATOM 3381 C C . LEU A 1 431 ? -5.967 16.773 15.258 1.00 87.44 431 LEU A C 1
ATOM 3383 O O . LEU A 1 431 ? -5.571 17.838 15.723 1.00 87.44 431 LEU A O 1
ATOM 3387 N N . GLU A 1 432 ? -6.153 16.568 13.953 1.00 83.62 432 GLU A N 1
ATOM 3388 C CA . GLU A 1 432 ? -5.809 17.549 12.925 1.00 83.62 432 GLU A CA 1
ATOM 3389 C C . GLU A 1 432 ? -6.999 18.488 12.668 1.00 83.62 432 GLU A C 1
ATOM 3391 O O . GLU A 1 432 ? -8.105 18.057 12.320 1.00 83.62 432 GLU A O 1
ATOM 3396 N N . ASP A 1 433 ? -6.779 19.796 12.804 1.00 83.81 433 ASP A N 1
ATOM 3397 C CA . ASP A 1 433 ? -7.835 20.796 12.626 1.00 83.81 433 ASP A CA 1
ATOM 3398 C C . ASP A 1 433 ? -8.396 20.784 11.196 1.00 83.81 433 ASP A C 1
ATOM 3400 O O . ASP A 1 433 ? -9.600 20.965 10.998 1.00 83.81 433 ASP A O 1
ATOM 3404 N N . GLU A 1 434 ? -7.561 20.517 10.189 1.00 82.06 434 GLU A N 1
ATOM 3405 C CA . GLU A 1 434 ? -7.983 20.418 8.793 1.00 82.06 434 GLU A CA 1
ATOM 3406 C C . GLU A 1 434 ? -9.018 19.306 8.578 1.00 82.06 434 GLU A C 1
ATOM 3408 O O . GLU A 1 434 ? -9.960 19.491 7.802 1.00 82.06 434 GLU A O 1
ATOM 3413 N N . ALA A 1 435 ? -8.882 18.176 9.280 1.00 84.00 435 ALA A N 1
ATOM 3414 C CA . ALA A 1 435 ? -9.840 17.076 9.217 1.00 84.00 435 ALA A CA 1
ATOM 3415 C C . ALA A 1 435 ? -11.191 17.495 9.811 1.00 84.00 435 ALA A C 1
ATOM 3417 O O . ALA A 1 435 ? -12.231 17.330 9.169 1.00 84.00 435 ALA A O 1
ATOM 3418 N N . ILE A 1 436 ? -11.180 18.142 10.981 1.00 90.19 436 ILE A N 1
ATOM 3419 C CA . ILE A 1 436 ? -12.399 18.675 11.600 1.00 90.19 436 ILE A CA 1
ATOM 3420 C C . ILE A 1 436 ? -13.082 19.698 10.688 1.00 90.19 436 ILE A C 1
ATOM 3422 O O . ILE A 1 436 ? -14.289 19.609 10.462 1.00 90.19 436 ILE A O 1
ATOM 3426 N N . GLN A 1 437 ? -12.338 20.642 10.104 1.00 89.06 437 GLN A N 1
ATOM 3427 C CA . GLN A 1 437 ? -12.921 21.632 9.192 1.00 89.06 437 GLN A CA 1
ATOM 3428 C C . GLN A 1 437 ? -13.511 20.985 7.933 1.00 89.06 437 GLN A C 1
ATOM 3430 O O . GLN A 1 437 ? -14.586 21.388 7.476 1.00 89.06 437 GLN A O 1
ATOM 3435 N N . ALA A 1 438 ? -12.855 19.958 7.391 1.00 86.12 438 ALA A N 1
ATOM 3436 C CA . ALA A 1 438 ? -13.364 19.205 6.252 1.00 86.12 438 ALA A CA 1
ATOM 3437 C C . ALA A 1 438 ? -14.668 18.459 6.587 1.00 86.12 438 ALA A C 1
ATOM 3439 O O . ALA A 1 438 ? -15.619 18.499 5.800 1.00 86.12 438 ALA A O 1
ATOM 3440 N N . ALA A 1 439 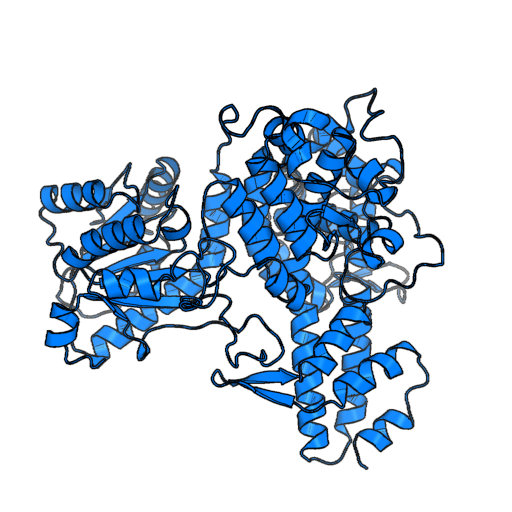? -14.757 17.833 7.763 1.00 89.75 439 ALA A N 1
ATOM 3441 C CA . ALA A 1 439 ? -15.984 17.196 8.230 1.00 89.75 439 ALA A CA 1
ATOM 3442 C C . ALA A 1 439 ? -17.104 18.213 8.498 1.00 89.75 439 ALA A C 1
ATOM 3444 O O . ALA A 1 439 ? -18.242 17.991 8.089 1.00 89.75 439 ALA A O 1
ATOM 3445 N N . ILE A 1 440 ? -16.798 19.371 9.091 1.00 92.56 440 ILE A N 1
ATOM 3446 C CA . ILE A 1 440 ? -17.770 20.462 9.275 1.00 92.56 440 ILE A CA 1
ATOM 3447 C C . ILE A 1 440 ? -18.303 20.953 7.920 1.00 92.56 440 ILE A C 1
ATOM 3449 O O . ILE A 1 440 ? -19.492 21.244 7.785 1.00 92.56 440 ILE A O 1
ATOM 3453 N N . ALA A 1 441 ? -17.459 21.036 6.889 1.00 90.25 441 ALA A N 1
ATOM 3454 C CA . ALA A 1 441 ? -17.905 21.398 5.545 1.00 90.25 441 ALA A CA 1
ATOM 3455 C C . ALA A 1 441 ? -18.870 20.352 4.951 1.00 90.25 441 ALA A C 1
ATOM 3457 O O . ALA A 1 441 ? -19.871 20.721 4.336 1.00 90.25 441 ALA A O 1
ATOM 3458 N N . GLU A 1 442 ? -18.611 19.061 5.165 1.00 90.00 442 GLU A N 1
ATOM 3459 C CA . GLU A 1 442 ? -19.499 17.962 4.761 1.00 90.00 442 GLU A CA 1
ATOM 3460 C C . GLU A 1 442 ? -20.819 17.953 5.560 1.00 90.00 442 GLU A C 1
ATOM 3462 O O . GLU A 1 442 ? -21.892 17.728 4.993 1.00 90.00 442 GLU A O 1
ATOM 3467 N N . HIS A 1 443 ? -20.763 18.270 6.855 1.00 93.62 443 HIS A N 1
ATOM 3468 C CA . HIS A 1 443 ? -21.921 18.447 7.739 1.00 93.62 443 HIS A CA 1
ATOM 3469 C C . HIS A 1 443 ? -22.837 19.581 7.280 1.00 93.62 443 HIS A C 1
ATOM 3471 O O . HIS A 1 443 ? -24.041 19.366 7.123 1.00 93.62 443 HIS A O 1
ATOM 3477 N N . LYS A 1 444 ? -22.267 20.741 6.932 1.00 92.19 444 LYS A N 1
ATOM 3478 C CA . LYS A 1 444 ? -23.004 21.878 6.350 1.00 92.19 444 LYS A CA 1
ATOM 3479 C C . LYS A 1 444 ? -23.678 21.541 5.018 1.00 92.19 444 LYS A C 1
ATOM 3481 O O . LYS A 1 444 ? -24.676 22.160 4.666 1.00 92.19 444 LYS A O 1
ATOM 3486 N N . GLN A 1 445 ? -23.153 20.564 4.279 1.00 90.75 445 GLN A N 1
ATOM 3487 C CA . GLN A 1 445 ? -23.745 20.060 3.034 1.00 90.75 445 GLN A CA 1
ATOM 3488 C C . GLN A 1 445 ? -24.821 18.983 3.268 1.00 90.75 445 GLN A C 1
ATOM 3490 O O . GLN A 1 445 ? -25.316 18.402 2.304 1.00 90.75 445 GLN A O 1
ATOM 3495 N N . GLY A 1 446 ? -25.163 18.673 4.524 1.00 89.25 446 GLY A N 1
ATOM 3496 C CA . GLY A 1 446 ? -26.147 17.646 4.874 1.00 89.25 446 GLY A CA 1
ATOM 3497 C C . GLY A 1 446 ? -25.662 16.212 4.647 1.00 89.25 446 GLY A C 1
ATOM 3498 O O . GLY A 1 446 ? -26.467 15.283 4.648 1.00 89.25 446 GLY A O 1
ATOM 3499 N N . LYS A 1 447 ? -24.356 16.006 4.431 1.00 88.50 447 LYS A N 1
ATOM 3500 C CA . LYS A 1 447 ? -23.778 14.675 4.184 1.00 88.50 447 LYS A CA 1
ATOM 3501 C C . LYS A 1 447 ? -23.410 13.926 5.468 1.00 88.50 447 LYS A C 1
ATOM 3503 O O . LYS A 1 447 ? -23.118 12.734 5.388 1.00 88.50 447 LYS A O 1
ATOM 3508 N N . LEU A 1 448 ? -23.409 14.615 6.610 1.00 93.56 448 LEU A N 1
ATOM 3509 C CA . LEU A 1 448 ? -23.199 14.071 7.954 1.00 93.56 448 LEU A CA 1
ATOM 3510 C C . LEU A 1 448 ? -24.405 14.415 8.861 1.00 93.56 448 LEU A C 1
ATOM 3512 O O . LEU A 1 448 ? -25.140 15.361 8.545 1.00 93.56 448 LEU A O 1
ATOM 3516 N N . PRO A 1 449 ? -24.626 13.664 9.960 1.00 92.62 449 PRO A N 1
ATOM 3517 C CA . PRO A 1 449 ? -25.728 13.890 10.898 1.00 92.62 449 PRO A CA 1
ATOM 3518 C C . PRO A 1 449 ? -25.747 15.308 11.466 1.00 92.62 449 PRO A C 1
ATOM 3520 O O . PRO A 1 449 ? -24.719 15.824 11.893 1.00 92.62 449 PRO A O 1
ATOM 3523 N N . GLN A 1 450 ? -26.924 15.935 11.535 1.00 90.88 450 GLN A N 1
ATOM 3524 C CA . GLN A 1 450 ? -27.036 17.307 12.046 1.00 90.88 450 GLN A CA 1
ATOM 3525 C C . GLN A 1 450 ? -26.793 17.411 13.559 1.00 90.88 450 GLN A C 1
ATOM 3527 O O . GLN A 1 450 ? -26.312 18.439 14.025 1.00 90.88 450 GLN A O 1
ATOM 3532 N N . ASN A 1 451 ? -27.055 16.339 14.307 1.00 90.12 451 ASN A N 1
ATOM 3533 C CA . ASN A 1 451 ? -26.875 16.226 15.757 1.00 90.12 451 ASN A CA 1
ATOM 3534 C C . ASN A 1 451 ? -25.458 15.780 16.177 1.00 90.12 451 ASN A C 1
ATOM 3536 O O . ASN A 1 451 ? -25.284 15.235 17.265 1.00 90.12 451 ASN A O 1
ATOM 3540 N N . MET A 1 452 ? -24.462 15.950 15.306 1.00 94.94 452 MET A N 1
ATOM 3541 C CA . MET A 1 452 ? -23.098 15.481 15.534 1.00 94.94 452 MET A CA 1
ATOM 3542 C C . MET A 1 452 ? -22.289 16.438 16.426 1.00 94.94 452 MET A C 1
ATOM 3544 O O . MET A 1 452 ? -22.262 17.644 16.179 1.00 94.94 452 MET A O 1
ATOM 3548 N N . LEU A 1 453 ? -21.585 15.894 17.423 1.00 96.38 453 LEU A N 1
ATOM 3549 C CA . LEU A 1 453 ? -20.573 16.601 18.214 1.00 96.38 453 LEU A CA 1
ATOM 3550 C C . LEU A 1 453 ? -19.208 16.497 17.522 1.00 96.38 453 LEU A C 1
ATOM 3552 O O . LEU A 1 453 ? -18.750 15.396 17.220 1.00 96.38 453 LEU A O 1
ATOM 3556 N N . PHE A 1 454 ? -18.537 17.629 17.314 1.00 96.69 454 PHE A N 1
ATOM 3557 C CA . PHE A 1 454 ? -17.164 17.671 16.806 1.00 96.69 454 PHE A CA 1
ATOM 3558 C C . PHE A 1 454 ? -16.186 17.949 17.945 1.00 96.69 454 PHE A C 1
ATOM 3560 O O . PHE A 1 454 ? -16.347 18.934 18.666 1.00 96.69 454 PHE A O 1
ATOM 3567 N N . VAL A 1 455 ? -15.158 17.111 18.078 1.00 95.31 455 VAL A N 1
ATOM 3568 C CA . VAL A 1 455 ? -14.110 17.255 19.095 1.00 95.31 455 VAL A CA 1
ATOM 3569 C C . VAL A 1 455 ? -12.760 17.469 18.413 1.00 95.31 455 VAL A C 1
ATOM 3571 O O . VAL A 1 455 ? -12.180 16.543 17.846 1.00 95.31 455 VAL A O 1
ATOM 3574 N N . SER A 1 456 ? -12.264 18.705 18.468 1.00 93.00 456 SER A N 1
ATOM 3575 C CA . SER A 1 456 ? -10.931 19.081 17.979 1.00 93.00 456 SER A CA 1
ATOM 3576 C C . SER A 1 456 ? -9.829 18.714 18.972 1.00 93.00 456 SER A C 1
ATOM 3578 O O . SER A 1 456 ? -10.075 18.620 20.175 1.00 93.00 456 SER A O 1
ATOM 3580 N N . ASN A 1 457 ? -8.589 18.594 18.482 1.00 90.44 457 ASN A N 1
ATOM 3581 C CA . ASN A 1 457 ? -7.403 18.240 19.274 1.00 90.44 457 ASN A CA 1
ATOM 3582 C C . ASN A 1 457 ? -7.514 16.881 19.994 1.00 90.44 457 ASN A C 1
ATOM 3584 O O . ASN A 1 457 ? -6.815 16.633 20.982 1.00 90.44 457 ASN A O 1
ATOM 3588 N N . ALA A 1 458 ? -8.388 15.996 19.512 1.00 91.19 458 ALA A N 1
ATOM 3589 C CA . ALA A 1 458 ? -8.580 14.670 20.071 1.00 91.19 458 ALA A CA 1
ATOM 3590 C C . ALA A 1 458 ? -7.514 13.714 19.517 1.00 91.19 458 ALA A C 1
ATOM 3592 O O . ALA A 1 458 ? -7.631 13.182 18.415 1.00 91.19 458 ALA A O 1
ATOM 3593 N N . ASP A 1 459 ? -6.456 13.493 20.296 1.00 89.75 459 ASP A N 1
ATOM 3594 C CA . ASP A 1 459 ? -5.423 12.496 20.003 1.00 89.75 459 ASP A CA 1
ATOM 3595 C C . ASP A 1 459 ? -5.925 11.099 20.401 1.00 89.75 459 ASP A C 1
ATOM 3597 O O . ASP A 1 459 ? -6.225 10.856 21.567 1.00 89.75 459 ASP A O 1
ATOM 3601 N N . ILE A 1 460 ? -5.962 10.155 19.455 1.00 89.12 460 ILE A N 1
ATOM 3602 C CA . ILE A 1 460 ? -6.352 8.752 19.706 1.00 89.12 460 ILE A CA 1
ATOM 3603 C C . ILE A 1 460 ? -5.435 8.061 20.741 1.00 89.12 460 ILE A C 1
ATOM 3605 O O . ILE A 1 460 ? -5.804 7.087 21.390 1.00 89.12 460 ILE A O 1
ATOM 3609 N N . GLY A 1 461 ? -4.213 8.567 20.934 1.00 89.88 461 GLY A N 1
ATOM 3610 C CA . GLY A 1 461 ? -3.302 8.121 21.988 1.00 89.88 461 GLY A CA 1
ATOM 3611 C C . GLY A 1 461 ? -3.569 8.742 23.363 1.00 89.88 461 GLY A C 1
ATOM 3612 O O . GLY A 1 461 ? -2.900 8.367 24.330 1.00 89.88 461 GLY A O 1
ATOM 3613 N N . LYS A 1 462 ? -4.496 9.700 23.465 1.00 91.12 462 LYS A N 1
ATOM 3614 C CA . LYS A 1 462 ? -4.875 10.418 24.693 1.00 91.12 462 LYS A CA 1
ATOM 3615 C C . LYS A 1 462 ? -6.401 10.562 24.772 1.00 91.12 462 LYS A C 1
ATOM 3617 O O . LYS A 1 462 ? -6.940 11.642 24.509 1.00 91.12 462 LYS A O 1
ATOM 3622 N N . PRO A 1 463 ? -7.104 9.477 25.141 1.00 90.56 463 PRO A N 1
ATOM 3623 C CA . PRO A 1 463 ? -8.566 9.417 25.097 1.00 90.56 463 PRO A CA 1
ATOM 3624 C C . PRO A 1 463 ? -9.270 10.492 25.936 1.00 90.56 463 PRO A C 1
ATOM 3626 O O . PRO A 1 463 ? -10.434 10.791 25.697 1.00 90.56 463 PRO A O 1
ATOM 3629 N N . GLU A 1 464 ? -8.581 11.099 26.905 1.00 91.88 464 GLU A N 1
ATOM 3630 C CA . GLU A 1 464 ? -9.146 12.054 27.860 1.00 91.88 464 GLU A CA 1
ATOM 3631 C C . GLU A 1 464 ? -9.830 13.243 27.191 1.00 91.88 464 GLU A C 1
ATOM 3633 O O . GLU A 1 464 ? -10.864 13.688 27.674 1.00 91.88 464 GLU A O 1
ATOM 3638 N N . VAL A 1 465 ? -9.278 13.754 26.086 1.00 93.38 465 VAL A N 1
ATOM 3639 C CA . VAL A 1 465 ? -9.855 14.915 25.388 1.00 93.38 465 VAL A CA 1
ATOM 3640 C C . VAL A 1 465 ? -11.244 14.582 24.846 1.00 93.38 465 VAL A C 1
ATOM 3642 O O . VAL A 1 465 ? -12.178 15.359 25.029 1.00 93.38 465 VAL A O 1
ATOM 3645 N N . LEU A 1 466 ? -11.389 13.407 24.227 1.00 93.56 466 LEU A N 1
ATOM 3646 C CA . LEU A 1 466 ? -12.673 12.918 23.738 1.00 93.56 466 LEU A CA 1
ATOM 3647 C C . LEU A 1 466 ? -13.646 12.685 24.897 1.00 93.56 466 LEU A C 1
ATOM 3649 O O . LEU A 1 466 ? -14.767 13.184 24.859 1.00 93.56 466 LEU A O 1
ATOM 3653 N N . LEU A 1 467 ? -13.212 11.956 25.927 1.00 92.12 467 LEU A N 1
ATOM 3654 C CA . LEU A 1 467 ? -14.083 11.568 27.039 1.00 92.12 467 LEU A CA 1
ATOM 3655 C C . LEU A 1 467 ? -14.590 12.787 27.823 1.00 92.12 467 LEU A C 1
ATOM 3657 O O . LEU A 1 467 ? -15.774 12.859 28.134 1.00 92.12 467 LEU A O 1
ATOM 3661 N N . VAL A 1 468 ? -13.734 13.784 28.070 1.00 94.00 468 VAL A N 1
ATOM 3662 C CA . VAL A 1 468 ? -14.137 15.043 28.720 1.00 94.00 468 VAL A CA 1
ATOM 3663 C C . VAL A 1 468 ? -15.126 15.827 27.855 1.00 94.00 468 VAL A C 1
ATOM 3665 O O . VAL A 1 468 ? -16.081 16.388 28.383 1.00 94.00 468 VAL A O 1
ATOM 3668 N N . ALA A 1 469 ? -14.928 15.872 26.535 1.00 94.56 469 ALA A N 1
ATOM 3669 C CA . ALA A 1 469 ? -15.855 16.562 25.641 1.00 94.56 469 ALA A CA 1
ATOM 3670 C C . ALA A 1 469 ? -17.233 15.878 25.585 1.00 94.56 469 ALA A C 1
ATOM 3672 O O . ALA A 1 469 ? -18.251 16.562 25.495 1.00 94.56 469 ALA A O 1
ATOM 3673 N N . MET A 1 470 ? -17.273 14.545 25.657 1.00 94.00 470 MET A N 1
ATOM 3674 C CA . MET A 1 470 ? -18.521 13.779 25.721 1.00 94.00 470 MET A CA 1
ATOM 3675 C C . MET A 1 470 ? -19.267 14.005 27.039 1.00 94.00 470 MET A C 1
ATOM 3677 O O . MET A 1 470 ? -20.463 14.284 27.006 1.00 94.00 470 MET A O 1
ATOM 3681 N N . ASP A 1 471 ? -18.558 13.977 28.170 1.00 93.31 471 ASP A N 1
ATOM 3682 C CA . ASP A 1 471 ? -19.116 14.277 29.497 1.00 93.31 471 ASP A CA 1
ATOM 3683 C C . ASP A 1 471 ? -19.712 15.696 29.552 1.00 93.31 471 ASP A C 1
ATOM 3685 O O . ASP A 1 471 ? -20.863 15.890 29.935 1.00 93.31 471 ASP A O 1
ATOM 3689 N N . GLN A 1 472 ? -18.986 16.696 29.040 1.00 95.12 472 GLN A N 1
ATOM 3690 C CA . GLN A 1 472 ? -19.473 18.080 28.945 1.00 95.12 472 GLN A CA 1
ATOM 3691 C C . GLN A 1 472 ? -20.705 18.244 28.045 1.00 95.12 472 GLN A C 1
ATOM 3693 O O . GLN A 1 472 ? -21.472 19.193 28.220 1.00 95.12 472 GLN A O 1
ATOM 3698 N N . ALA A 1 473 ? -20.879 17.352 27.070 1.00 93.31 473 ALA A N 1
ATOM 3699 C CA . ALA A 1 473 ? -22.024 17.327 26.167 1.00 93.31 473 ALA A CA 1
ATOM 3700 C C . ALA A 1 473 ? -23.178 16.445 26.680 1.00 93.31 473 ALA A C 1
ATOM 3702 O O . ALA A 1 473 ? -24.148 16.247 25.940 1.00 93.31 473 ALA A O 1
ATOM 3703 N N . ASP A 1 474 ? -23.082 15.924 27.910 1.00 92.81 474 ASP A N 1
ATOM 3704 C CA . ASP A 1 474 ? -24.062 15.015 28.513 1.00 92.81 474 ASP A CA 1
ATOM 3705 C C . ASP A 1 474 ? -24.342 13.812 27.588 1.00 92.81 474 ASP A C 1
ATOM 3707 O O . ASP A 1 474 ? -25.482 13.512 27.214 1.00 92.81 474 ASP A O 1
ATOM 3711 N N . ILE A 1 475 ? -23.258 13.204 27.091 1.00 91.38 475 ILE A N 1
ATOM 3712 C CA . ILE A 1 475 ? -23.263 11.979 26.285 1.00 91.38 475 ILE A CA 1
ATOM 3713 C C . ILE A 1 475 ? -22.696 10.857 27.154 1.00 91.38 475 ILE A C 1
ATOM 3715 O O . ILE A 1 475 ? -21.507 10.874 27.475 1.00 91.38 475 ILE A O 1
ATOM 3719 N N . ASP A 1 476 ? -23.534 9.876 27.499 1.00 87.38 476 ASP A N 1
ATOM 3720 C CA . ASP A 1 476 ? -23.081 8.680 28.210 1.00 87.38 476 ASP A CA 1
ATOM 3721 C C . ASP A 1 476 ? -22.133 7.886 27.309 1.00 87.38 476 ASP A C 1
ATOM 3723 O O . ASP A 1 476 ? -22.436 7.581 26.155 1.00 87.38 476 ASP A O 1
ATOM 3727 N N . THR A 1 477 ? -20.947 7.583 27.824 1.00 84.94 477 THR A N 1
ATOM 3728 C CA . THR A 1 477 ? -19.989 6.763 27.096 1.00 84.94 477 THR A CA 1
ATOM 3729 C C . THR A 1 477 ? -20.334 5.285 27.193 1.00 84.94 477 THR A C 1
ATOM 3731 O O . THR A 1 477 ? -19.945 4.557 26.290 1.00 84.94 477 THR A O 1
ATOM 3734 N N . ASN A 1 478 ? -21.060 4.832 28.226 1.00 80.94 478 ASN A N 1
ATOM 3735 C CA . ASN A 1 478 ? -21.346 3.415 28.452 1.00 80.94 478 ASN A CA 1
ATOM 3736 C C . ASN A 1 478 ? -22.069 2.785 27.258 1.00 80.94 478 ASN A C 1
ATOM 3738 O O . ASN A 1 478 ? -23.184 3.160 26.915 1.00 80.94 478 ASN A O 1
ATOM 3742 N N . GLY A 1 479 ? -21.443 1.782 26.641 1.00 80.75 479 GLY A N 1
ATOM 3743 C CA . GLY A 1 479 ? -22.017 1.121 25.465 1.00 80.75 479 GLY A CA 1
ATOM 3744 C C . GLY A 1 479 ? -21.875 1.925 24.169 1.00 80.75 479 GLY A C 1
ATOM 3745 O O . GLY A 1 479 ? -22.374 1.492 23.133 1.00 80.75 479 GLY A O 1
ATOM 3746 N N . ALA A 1 480 ? -21.141 3.042 24.178 1.00 92.75 480 ALA A N 1
ATOM 3747 C CA . ALA A 1 480 ? -20.776 3.736 22.954 1.00 92.75 480 ALA A CA 1
ATOM 3748 C C . ALA A 1 480 ? -19.973 2.811 22.034 1.00 92.75 480 ALA A C 1
ATOM 3750 O O . ALA A 1 480 ? -19.116 2.037 22.476 1.00 92.75 480 ALA A O 1
ATOM 3751 N N . VAL A 1 481 ? -20.231 2.924 20.734 1.00 95.62 481 VAL A N 1
ATOM 3752 C CA . VAL A 1 481 ? -19.482 2.197 19.712 1.00 95.62 481 VAL A CA 1
ATOM 3753 C C . VAL A 1 481 ? -18.508 3.148 19.046 1.00 95.62 481 VAL A C 1
ATOM 3755 O O . VAL A 1 481 ? -18.906 4.107 18.384 1.00 95.62 481 VAL A O 1
ATOM 3758 N N . MET A 1 482 ? -17.219 2.863 19.199 1.00 94.88 482 MET A N 1
ATOM 3759 C CA . MET A 1 482 ? -16.142 3.641 18.609 1.00 94.88 482 MET A CA 1
ATOM 3760 C C . MET A 1 482 ? -15.527 2.915 17.425 1.00 94.88 482 MET A C 1
ATOM 3762 O O . MET A 1 482 ? -15.040 1.796 17.554 1.00 94.88 482 MET A O 1
ATOM 3766 N N . VAL A 1 483 ? -15.493 3.580 16.276 1.00 93.06 483 VAL A N 1
ATOM 3767 C CA . VAL A 1 483 ? -14.834 3.102 15.062 1.00 93.06 483 VAL A CA 1
ATOM 3768 C C . VAL A 1 483 ? -13.571 3.911 14.816 1.00 93.06 483 VAL A C 1
ATOM 3770 O O . VAL A 1 483 ? -13.598 5.142 14.813 1.00 93.06 483 VAL A O 1
ATOM 3773 N N . VAL A 1 484 ? -12.467 3.204 14.572 1.00 86.56 484 VAL A N 1
ATOM 3774 C CA . VAL A 1 484 ? -11.159 3.800 14.288 1.00 86.56 484 VAL A CA 1
ATOM 3775 C C . VAL A 1 484 ? -10.571 3.164 13.033 1.00 86.56 484 VAL A C 1
ATOM 3777 O O . VAL A 1 484 ? -10.254 1.973 13.008 1.00 86.56 484 VAL A O 1
ATOM 3780 N N . GLY A 1 485 ? -10.417 3.958 11.972 1.00 78.00 485 GLY A N 1
ATOM 3781 C CA . GLY A 1 485 ? -9.825 3.504 10.711 1.00 78.00 485 GLY A CA 1
ATOM 3782 C C . GLY A 1 485 ? -8.337 3.824 10.636 1.00 78.00 485 GLY A C 1
ATOM 3783 O O . GLY A 1 485 ? -7.990 4.988 10.478 1.00 78.00 485 GLY A O 1
ATOM 3784 N N . ASN A 1 486 ? -7.454 2.824 10.741 1.00 73.69 486 ASN A N 1
ATOM 3785 C CA . ASN A 1 486 ? -5.986 2.956 10.681 1.00 73.69 486 ASN A CA 1
ATOM 3786 C C . ASN A 1 486 ? -5.343 3.983 11.645 1.00 73.69 486 ASN A C 1
ATOM 3788 O O . ASN A 1 486 ? -4.125 4.159 11.630 1.00 73.69 486 ASN A O 1
ATOM 3792 N N . GLY A 1 487 ? -6.115 4.611 12.539 1.00 74.50 487 GLY A N 1
ATOM 3793 C CA . GLY A 1 487 ? -5.646 5.669 13.440 1.00 74.50 487 GLY A CA 1
ATOM 3794 C C . GLY A 1 487 ? -4.716 5.185 14.557 1.00 74.50 487 GLY A C 1
ATOM 3795 O O . GLY A 1 487 ? -3.832 5.916 14.993 1.00 74.50 487 GLY A O 1
ATOM 3796 N N . PHE A 1 488 ? -4.828 3.929 15.001 1.00 83.56 488 PHE A N 1
ATOM 3797 C CA . PHE A 1 488 ? -3.984 3.411 16.090 1.00 83.56 488 PHE A CA 1
ATOM 3798 C C . PHE A 1 488 ? -2.495 3.320 15.722 1.00 83.56 488 PHE A C 1
ATOM 3800 O O . PHE A 1 488 ? -1.636 3.413 16.602 1.00 83.56 488 PHE A O 1
ATOM 3807 N N . HIS A 1 489 ? -2.157 3.201 14.434 1.00 78.44 489 HIS A N 1
ATOM 3808 C CA . HIS A 1 489 ? -0.767 3.284 13.973 1.00 78.44 489 HIS A CA 1
ATOM 3809 C C . HIS A 1 489 ? -0.156 4.670 14.204 1.00 78.44 489 HIS A C 1
ATOM 3811 O O . HIS A 1 489 ? 1.067 4.796 14.319 1.00 78.44 489 HIS A O 1
ATOM 3817 N N . GLU A 1 490 ? -0.990 5.707 14.311 1.00 77.25 490 GLU A N 1
ATOM 3818 C CA . GLU A 1 490 ? -0.553 7.095 14.412 1.00 77.25 490 GLU A CA 1
ATOM 3819 C C . GLU A 1 490 ? -0.052 7.485 15.802 1.00 77.25 490 GLU A C 1
ATOM 3821 O O . GLU A 1 490 ? 0.708 8.452 15.940 1.00 77.25 490 GLU A O 1
ATOM 3826 N N . ILE A 1 491 ? -0.399 6.689 16.819 1.00 82.69 491 ILE A N 1
ATOM 3827 C CA . ILE A 1 491 ? 0.065 6.889 18.189 1.00 82.69 491 ILE A CA 1
ATOM 3828 C C . ILE A 1 491 ? 1.589 6.812 18.193 1.00 82.69 491 ILE A C 1
ATOM 3830 O O . ILE A 1 491 ? 2.198 5.838 17.748 1.00 82.69 491 ILE A O 1
ATOM 3834 N N . ARG A 1 492 ? 2.231 7.870 18.681 1.00 77.75 492 ARG A N 1
ATOM 3835 C CA . ARG A 1 492 ? 3.689 8.018 18.614 1.00 77.75 492 ARG A CA 1
ATOM 3836 C C . ARG A 1 492 ? 4.357 7.305 19.787 1.00 77.75 492 ARG A C 1
ATOM 3838 O O . ARG A 1 492 ? 3.818 7.264 20.887 1.00 77.75 492 ARG A O 1
ATOM 3845 N N . LYS A 1 493 ? 5.585 6.813 19.573 1.00 76.94 493 LYS A N 1
ATOM 3846 C CA . LYS A 1 493 ? 6.430 6.185 20.618 1.00 76.94 493 LYS A CA 1
ATOM 3847 C C . LYS A 1 493 ? 5.750 5.009 21.338 1.00 76.94 493 LYS A C 1
ATOM 3849 O O . LYS A 1 493 ? 5.878 4.851 22.549 1.00 76.94 493 LYS A O 1
ATOM 3854 N N . GLN A 1 494 ? 5.027 4.185 20.588 1.00 81.44 494 GLN A N 1
ATOM 3855 C CA . GLN A 1 494 ? 4.262 3.085 21.161 1.00 81.44 494 GLN A CA 1
ATOM 3856 C C . GLN A 1 494 ? 5.154 2.060 21.874 1.00 81.44 494 GLN A C 1
ATOM 3858 O O . GLN A 1 494 ? 6.135 1.569 21.315 1.00 81.44 494 GLN A O 1
ATOM 3863 N N . THR A 1 495 ? 4.741 1.663 23.074 1.00 82.62 495 THR A N 1
ATOM 3864 C CA . THR A 1 495 ? 5.224 0.475 23.790 1.00 82.62 495 THR A CA 1
ATOM 3865 C C . THR A 1 495 ? 4.053 -0.479 24.032 1.00 82.62 495 THR A C 1
ATOM 3867 O O . THR A 1 495 ? 2.895 -0.117 23.812 1.00 82.62 495 THR A O 1
ATOM 3870 N N . ALA A 1 496 ? 4.309 -1.719 24.456 1.00 84.50 496 ALA A N 1
ATOM 3871 C CA . ALA A 1 496 ? 3.222 -2.626 24.839 1.00 84.50 496 ALA A CA 1
ATOM 3872 C C . ALA A 1 496 ? 2.416 -2.072 26.030 1.00 84.50 496 ALA A C 1
ATOM 3874 O O . ALA A 1 496 ? 1.188 -2.110 26.000 1.00 84.50 496 ALA A O 1
ATOM 3875 N N . SER A 1 497 ? 3.098 -1.498 27.031 1.00 86.12 497 SER A N 1
ATOM 3876 C CA . SER A 1 497 ? 2.449 -0.882 28.198 1.00 86.12 497 SER A CA 1
ATOM 3877 C C . SER A 1 497 ? 1.611 0.323 27.795 1.00 86.12 497 SER A C 1
ATOM 3879 O O . SER A 1 497 ? 0.410 0.318 28.020 1.00 86.12 497 SER A O 1
ATOM 3881 N N . SER A 1 498 ? 2.211 1.297 27.102 1.00 89.00 498 SER A N 1
ATOM 3882 C CA . SER A 1 498 ? 1.509 2.537 26.756 1.00 89.00 498 SER A CA 1
ATOM 3883 C C . SER A 1 498 ? 0.276 2.285 25.893 1.00 89.00 498 SER A C 1
ATOM 3885 O O . SER A 1 498 ? -0.729 2.958 26.061 1.00 89.00 498 SER A O 1
ATOM 3887 N N . MET A 1 499 ? 0.326 1.304 24.983 1.00 89.94 499 MET A N 1
ATOM 3888 C CA . MET A 1 499 ? -0.858 0.940 24.206 1.00 89.94 499 MET A CA 1
ATOM 3889 C C . MET A 1 499 ? -1.910 0.230 25.046 1.00 89.94 499 MET A C 1
ATOM 3891 O O . MET A 1 499 ? -3.082 0.541 24.895 1.00 89.94 499 MET A O 1
ATOM 3895 N N . THR A 1 500 ? -1.513 -0.662 25.957 1.00 91.12 500 THR A N 1
ATOM 3896 C CA . THR A 1 500 ? -2.457 -1.275 26.908 1.00 91.12 500 THR A CA 1
ATOM 3897 C C . THR A 1 500 ? -3.176 -0.201 27.730 1.00 91.12 500 THR A C 1
ATOM 3899 O O . THR A 1 500 ? -4.383 -0.297 27.920 1.00 91.12 500 THR A O 1
ATOM 3902 N N . ASP A 1 501 ? -2.470 0.849 28.156 1.00 91.50 501 ASP A N 1
ATOM 3903 C CA . ASP A 1 501 ? -3.057 1.959 28.916 1.00 91.50 501 ASP A CA 1
ATOM 3904 C C . ASP A 1 501 ? -4.055 2.775 28.075 1.00 91.50 501 ASP A C 1
ATOM 3906 O O . ASP A 1 501 ? -5.106 3.171 28.577 1.00 91.50 501 ASP A O 1
ATOM 3910 N N . VAL A 1 502 ? -3.764 2.995 26.786 1.00 92.56 502 VAL A N 1
ATOM 3911 C CA . VAL A 1 502 ? -4.703 3.631 25.841 1.00 92.56 502 VAL A CA 1
ATOM 3912 C C . VAL A 1 502 ? -5.957 2.777 25.672 1.00 92.56 502 VAL A C 1
ATOM 3914 O O . VAL A 1 502 ? -7.065 3.276 25.848 1.00 92.56 502 VAL A O 1
ATOM 3917 N N . PHE A 1 503 ? -5.797 1.479 25.396 1.00 93.62 503 PHE A N 1
ATOM 3918 C CA . PHE A 1 503 ? -6.925 0.554 25.304 1.00 93.62 503 PHE A CA 1
ATOM 3919 C C . PHE A 1 503 ? -7.743 0.532 26.593 1.00 93.62 503 PHE A C 1
ATOM 3921 O O . PHE A 1 503 ? -8.966 0.544 26.524 1.00 93.62 503 PHE A O 1
ATOM 3928 N N . ARG A 1 504 ? -7.094 0.547 27.763 1.00 93.19 504 ARG A N 1
ATOM 3929 C CA . ARG A 1 504 ? -7.780 0.527 29.060 1.00 93.19 504 ARG A CA 1
ATOM 3930 C C . ARG A 1 504 ? -8.692 1.739 29.237 1.00 93.19 504 ARG A C 1
ATOM 3932 O O . ARG A 1 504 ? -9.806 1.583 29.707 1.00 93.19 504 ARG A O 1
ATOM 3939 N N . LYS A 1 505 ? -8.259 2.925 28.815 1.00 90.75 505 LYS A N 1
ATOM 3940 C CA . LYS A 1 505 ? -9.098 4.132 28.881 1.00 90.75 505 LYS A CA 1
ATOM 3941 C C . LYS A 1 505 ? -10.304 4.058 27.947 1.00 90.75 505 LYS A C 1
ATOM 3943 O O . LYS A 1 505 ? -11.378 4.509 28.316 1.00 90.75 505 LYS A O 1
ATOM 3948 N N . TYR A 1 506 ? -10.145 3.465 26.764 1.00 91.12 506 TYR A N 1
ATOM 3949 C CA . TYR A 1 506 ? -11.279 3.214 25.871 1.00 91.12 506 TYR A CA 1
ATOM 3950 C C . TYR A 1 506 ? -12.197 2.094 26.368 1.00 91.12 506 TYR A C 1
ATOM 3952 O O . TYR A 1 506 ? -13.394 2.155 26.119 1.00 91.12 506 TYR A O 1
ATOM 3960 N N . HIS A 1 507 ? -11.654 1.088 27.062 1.00 90.94 507 HIS A N 1
ATOM 3961 C CA . HIS A 1 507 ? -12.428 -0.030 27.615 1.00 90.94 507 HIS A CA 1
ATOM 3962 C C . HIS A 1 507 ? -13.513 0.470 28.567 1.00 90.94 507 HIS A C 1
ATOM 3964 O O . HIS A 1 507 ? -14.617 -0.065 28.579 1.00 90.94 507 HIS A O 1
ATOM 3970 N N . ASP A 1 508 ? -13.193 1.507 29.337 1.00 79.69 508 ASP A N 1
ATOM 3971 C CA . ASP A 1 508 ? -14.128 2.125 30.272 1.00 79.69 508 ASP A CA 1
ATOM 3972 C C . ASP A 1 508 ? -15.191 2.980 29.558 1.00 79.69 508 ASP A C 1
ATOM 3974 O O . ASP A 1 508 ? -16.207 3.308 30.159 1.00 79.69 508 ASP A O 1
ATOM 3978 N N . ALA A 1 509 ? -14.982 3.308 28.278 1.00 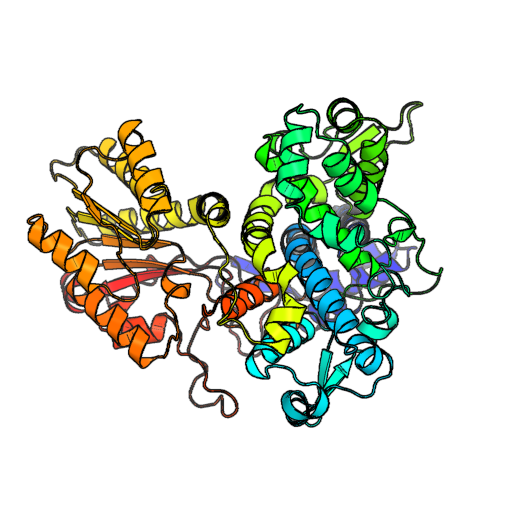79.25 509 ALA A N 1
ATOM 3979 C CA . ALA A 1 509 ? -15.977 3.962 27.442 1.00 79.25 509 ALA A CA 1
ATOM 3980 C C . ALA A 1 509 ? -16.909 2.925 26.797 1.00 79.25 509 ALA A C 1
ATOM 3982 O O . ALA A 1 509 ? -18.092 2.905 27.101 1.00 79.25 509 ALA A O 1
ATOM 3983 N N . GLY A 1 510 ? -16.420 2.006 25.959 1.00 89.81 510 GLY A N 1
ATOM 3984 C CA . GLY A 1 510 ? -17.330 1.088 25.267 1.00 89.81 510 GLY A CA 1
ATOM 3985 C C . GLY A 1 510 ? -16.683 0.138 24.267 1.00 89.81 510 GLY A C 1
ATOM 3986 O O . GLY A 1 510 ? -15.546 -0.297 24.439 1.00 89.81 510 GLY A O 1
ATOM 3987 N N . ILE A 1 511 ? -17.441 -0.230 23.232 1.00 94.06 511 ILE A N 1
ATOM 3988 C CA . ILE A 1 511 ? -16.989 -1.137 22.170 1.00 94.06 511 ILE A CA 1
ATOM 3989 C C . ILE A 1 511 ? -16.028 -0.395 21.246 1.00 94.06 511 ILE A C 1
ATOM 3991 O O . ILE A 1 511 ? -16.283 0.740 20.844 1.00 94.06 511 ILE A O 1
ATOM 3995 N N . LEU A 1 512 ? -14.945 -1.066 20.859 1.00 94.06 512 LEU A N 1
ATOM 3996 C CA . LEU A 1 512 ? -13.939 -0.517 19.962 1.00 94.06 512 LEU A CA 1
ATOM 3997 C C . LEU A 1 512 ? -13.798 -1.389 18.707 1.00 94.06 512 LEU A C 1
ATOM 3999 O O . LEU A 1 512 ? -13.428 -2.559 18.785 1.00 94.06 512 LEU A O 1
ATOM 4003 N N . LEU A 1 513 ? -14.064 -0.798 17.545 1.00 93.25 513 LEU A N 1
ATOM 4004 C CA . LEU A 1 513 ? -13.921 -1.405 16.224 1.00 93.25 513 LEU A CA 1
ATOM 4005 C C . LEU A 1 513 ? -12.688 -0.821 15.540 1.00 93.25 513 LEU A C 1
ATOM 4007 O O . LEU A 1 513 ? -12.643 0.372 15.222 1.00 93.25 513 LEU A O 1
ATOM 4011 N N . ILE A 1 514 ? -11.675 -1.656 15.327 1.00 88.81 514 ILE A N 1
ATOM 4012 C CA . ILE A 1 514 ? -10.363 -1.216 14.850 1.00 88.81 514 ILE A CA 1
ATOM 4013 C C . ILE A 1 514 ? -10.083 -1.848 13.511 1.00 88.81 514 ILE A C 1
ATOM 4015 O O . ILE A 1 514 ? -9.832 -3.047 13.425 1.00 88.81 514 ILE A O 1
ATOM 4019 N N . PHE A 1 515 ? -10.007 -1.019 12.481 1.00 82.44 515 PHE A N 1
ATOM 4020 C CA . PHE A 1 515 ? -9.407 -1.425 11.224 1.00 82.44 515 PHE A CA 1
ATOM 4021 C C . PHE A 1 515 ? -7.906 -1.117 11.250 1.00 82.44 515 PHE A C 1
ATOM 4023 O O . PHE A 1 515 ? -7.506 0.010 11.552 1.00 82.44 515 PHE A O 1
ATOM 4030 N N . THR A 1 516 ? -7.091 -2.129 10.964 1.00 80.44 516 THR A N 1
ATOM 4031 C CA . THR A 1 516 ? -5.628 -2.047 10.994 1.00 80.44 516 THR A CA 1
ATOM 4032 C C . THR A 1 516 ? -5.000 -3.045 10.026 1.00 80.44 516 THR A C 1
ATOM 4034 O O . THR A 1 516 ? -5.574 -4.091 9.708 1.00 80.44 516 THR A O 1
ATOM 4037 N N . GLU A 1 517 ? -3.790 -2.750 9.566 1.00 76.31 517 GLU A N 1
ATOM 4038 C CA . GLU A 1 517 ? -2.918 -3.744 8.959 1.00 76.31 517 GLU A CA 1
ATOM 4039 C C . GLU A 1 517 ? -2.137 -4.525 10.036 1.00 76.31 517 GLU A C 1
ATOM 4041 O O . GLU A 1 517 ? -1.401 -3.957 10.850 1.00 76.31 517 GLU A O 1
ATOM 4046 N N . GLU A 1 518 ? -2.245 -5.858 10.016 1.00 68.00 518 GLU A N 1
ATOM 4047 C CA . GLU A 1 518 ? -1.440 -6.775 10.842 1.00 68.00 518 GLU A CA 1
ATOM 4048 C C . GLU A 1 518 ? -0.038 -6.950 10.214 1.00 68.00 518 GLU A C 1
ATOM 4050 O O . GLU A 1 518 ? 0.369 -8.019 9.763 1.00 68.00 518 GLU A O 1
ATOM 4055 N N . SER A 1 519 ? 0.694 -5.840 10.109 1.00 63.00 519 SER A N 1
ATOM 4056 C CA . SER A 1 519 ? 1.787 -5.673 9.144 1.00 63.00 519 SER A CA 1
ATOM 4057 C C . SER A 1 519 ? 3.157 -5.403 9.758 1.00 63.00 519 SER A C 1
ATOM 4059 O O . SER A 1 519 ? 4.074 -4.975 9.053 1.00 63.00 519 SER A O 1
ATOM 4061 N N . GLY A 1 520 ? 3.339 -5.646 11.058 1.00 66.50 520 GLY A N 1
ATOM 4062 C CA . GLY A 1 520 ? 4.632 -5.562 11.750 1.00 66.50 520 GLY A CA 1
ATOM 4063 C C . GLY A 1 520 ? 5.654 -6.626 11.322 1.00 66.50 520 GLY A C 1
ATOM 4064 O O . GLY A 1 520 ? 6.460 -7.048 12.147 1.00 66.50 520 GLY A O 1
ATOM 4065 N N . LEU A 1 521 ? 5.607 -7.072 10.062 1.00 75.62 521 LEU A N 1
ATOM 4066 C CA . LEU A 1 521 ? 6.527 -8.034 9.469 1.00 75.62 521 LEU A CA 1
ATOM 4067 C C . LEU A 1 521 ? 7.959 -7.514 9.532 1.00 75.62 521 LEU A C 1
ATOM 4069 O O . LEU A 1 521 ? 8.216 -6.331 9.275 1.00 75.62 521 LEU A O 1
ATOM 4073 N N . LEU A 1 522 ? 8.904 -8.408 9.816 1.00 77.12 522 LEU A N 1
ATOM 4074 C CA . LEU A 1 522 ? 10.325 -8.093 9.740 1.00 77.12 522 LEU A CA 1
ATOM 4075 C C . LEU A 1 522 ? 10.765 -8.012 8.274 1.00 77.12 522 LEU A C 1
ATOM 4077 O O . LEU A 1 522 ? 10.088 -8.494 7.370 1.00 77.12 522 LEU A O 1
ATOM 4081 N N . ALA A 1 523 ? 11.908 -7.375 8.005 1.00 80.44 523 ALA A N 1
ATOM 4082 C CA . ALA A 1 523 ? 12.449 -7.306 6.642 1.00 80.44 523 ALA A CA 1
ATOM 4083 C C . ALA A 1 523 ? 12.642 -8.705 6.026 1.00 80.44 523 ALA A C 1
ATOM 4085 O O . ALA A 1 523 ? 12.373 -8.898 4.844 1.00 80.44 523 ALA A O 1
ATOM 4086 N N . GLU A 1 524 ? 13.039 -9.671 6.856 1.00 82.06 524 GLU A N 1
ATOM 4087 C CA . GLU A 1 524 ? 13.233 -11.078 6.499 1.00 82.06 524 GLU A CA 1
ATOM 4088 C C . GLU A 1 524 ? 11.931 -11.735 6.019 1.00 82.06 524 GLU A C 1
ATOM 4090 O O . GLU A 1 524 ? 11.953 -12.452 5.023 1.00 82.06 524 GLU A O 1
ATOM 4095 N N . ASP A 1 525 ? 10.799 -11.420 6.655 1.00 83.88 525 ASP A N 1
ATOM 4096 C CA . ASP A 1 525 ? 9.479 -11.916 6.258 1.00 83.88 525 ASP A CA 1
ATOM 4097 C C . ASP A 1 525 ? 8.980 -11.223 4.986 1.00 83.88 525 ASP A C 1
ATOM 4099 O O . ASP A 1 525 ? 8.445 -11.869 4.089 1.00 83.88 525 ASP A O 1
ATOM 4103 N N . VAL A 1 526 ? 9.180 -9.903 4.872 1.00 86.88 526 VAL A N 1
ATOM 4104 C CA . VAL A 1 526 ? 8.721 -9.127 3.708 1.00 86.88 526 VAL A CA 1
ATOM 4105 C C . VAL A 1 526 ? 9.418 -9.583 2.425 1.00 86.88 526 VAL A C 1
ATOM 4107 O O . VAL A 1 526 ? 8.752 -9.718 1.398 1.00 86.88 526 VAL A O 1
ATOM 4110 N N . VAL A 1 527 ? 10.714 -9.911 2.481 1.00 89.75 527 VAL A N 1
ATOM 4111 C CA . VAL A 1 527 ? 11.454 -10.500 1.347 1.00 89.75 527 VAL A CA 1
ATOM 4112 C C . VAL A 1 527 ? 10.767 -11.760 0.824 1.00 89.75 527 VAL A C 1
ATOM 4114 O O . VAL A 1 527 ? 10.647 -11.949 -0.387 1.00 89.75 527 VAL A O 1
ATOM 4117 N N . GLN A 1 528 ? 10.231 -12.592 1.720 1.00 90.81 528 GLN A N 1
ATOM 4118 C CA . GLN A 1 528 ? 9.545 -13.819 1.325 1.00 90.81 528 GLN A CA 1
ATOM 4119 C C . GLN A 1 528 ? 8.222 -13.569 0.594 1.00 90.81 528 GLN A C 1
ATOM 4121 O O . GLN A 1 528 ? 7.660 -14.488 0.018 1.00 90.81 528 GLN A O 1
ATOM 4126 N N . THR A 1 529 ? 7.716 -12.339 0.567 1.00 90.69 529 THR A N 1
ATOM 4127 C CA . THR A 1 529 ? 6.469 -11.980 -0.124 1.00 90.69 529 THR A CA 1
ATOM 4128 C C . THR A 1 529 ? 6.709 -11.356 -1.496 1.00 90.69 529 THR A C 1
ATOM 4130 O O . THR A 1 529 ? 5.756 -11.200 -2.261 1.00 90.69 529 THR A O 1
ATOM 4133 N N . ALA A 1 530 ? 7.959 -10.999 -1.815 1.00 92.81 530 ALA A N 1
ATOM 4134 C CA . ALA A 1 530 ? 8.313 -10.170 -2.961 1.00 92.81 530 ALA A CA 1
ATOM 4135 C C . ALA A 1 530 ? 7.345 -8.986 -3.134 1.00 92.81 530 ALA A C 1
ATOM 4137 O O . ALA A 1 530 ? 7.228 -8.136 -2.251 1.00 92.81 530 ALA A O 1
ATOM 4138 N N . TRP A 1 531 ? 6.617 -8.920 -4.248 1.00 93.12 531 TRP A N 1
ATOM 4139 C CA . TRP A 1 531 ? 5.668 -7.843 -4.547 1.00 93.12 531 TRP A CA 1
ATOM 4140 C C . TRP A 1 531 ? 4.218 -8.183 -4.190 1.00 93.12 531 TRP A C 1
ATOM 4142 O O . TRP A 1 531 ? 3.313 -7.409 -4.486 1.00 93.12 531 TRP A O 1
ATOM 4152 N N . ASN A 1 532 ? 3.948 -9.305 -3.520 1.00 91.75 532 ASN A N 1
ATOM 4153 C CA . ASN A 1 532 ? 2.578 -9.705 -3.194 1.00 91.75 532 ASN A CA 1
ATOM 4154 C C . ASN A 1 532 ? 1.931 -8.851 -2.082 1.00 91.75 532 ASN A C 1
ATOM 4156 O O . ASN A 1 532 ? 0.769 -9.067 -1.741 1.00 91.75 532 ASN A O 1
ATOM 4160 N N . THR A 1 533 ? 2.641 -7.873 -1.514 1.00 89.50 533 THR A N 1
ATOM 4161 C CA . THR A 1 533 ? 2.115 -6.965 -0.489 1.00 89.50 533 THR A CA 1
ATOM 4162 C C . THR A 1 533 ? 2.749 -5.570 -0.561 1.00 89.50 533 THR A C 1
ATOM 4164 O O . THR A 1 533 ? 3.885 -5.408 -1.008 1.00 89.50 533 THR A O 1
ATOM 4167 N N . TYR A 1 534 ? 2.015 -4.555 -0.094 1.00 87.44 534 TYR A N 1
ATOM 4168 C CA . TYR A 1 534 ? 2.465 -3.156 0.015 1.00 87.44 534 TYR A CA 1
ATOM 4169 C C . 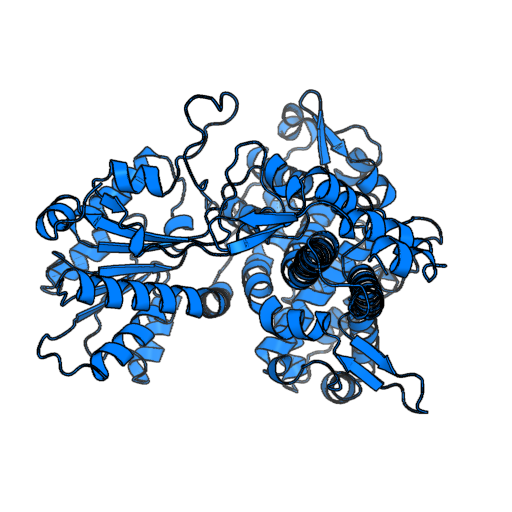TYR A 1 534 ? 3.252 -2.867 1.308 1.00 87.44 534 TYR A C 1
ATOM 4171 O O . TYR A 1 534 ? 3.626 -1.727 1.578 1.00 87.44 534 TYR A O 1
ATOM 4179 N N . HIS A 1 535 ? 3.471 -3.879 2.152 1.00 87.50 535 HIS A N 1
ATOM 4180 C CA . HIS A 1 535 ? 3.961 -3.678 3.517 1.00 87.50 535 HIS A CA 1
ATOM 4181 C C . HIS A 1 535 ? 5.370 -3.086 3.606 1.00 87.50 535 HIS A C 1
ATOM 4183 O O . HIS A 1 535 ? 5.648 -2.404 4.586 1.00 87.50 535 HIS A O 1
ATOM 4189 N N . ALA A 1 536 ? 6.257 -3.300 2.626 1.00 90.31 536 ALA A N 1
ATOM 4190 C CA . ALA A 1 536 ? 7.614 -2.751 2.706 1.00 90.31 536 ALA A CA 1
ATOM 4191 C C . ALA A 1 536 ? 7.603 -1.212 2.668 1.00 90.31 536 ALA A C 1
ATOM 4193 O O . ALA A 1 536 ? 8.094 -0.584 3.607 1.00 90.31 536 ALA A O 1
ATOM 4194 N N . GLY A 1 537 ? 6.987 -0.604 1.648 1.00 91.56 537 GLY A N 1
ATOM 4195 C CA . GLY A 1 537 ? 6.833 0.847 1.555 1.00 91.56 537 GLY A CA 1
ATOM 4196 C C . GLY A 1 537 ? 5.927 1.423 2.639 1.00 91.56 537 GLY A C 1
ATOM 4197 O O . GLY A 1 537 ? 6.242 2.464 3.212 1.00 91.56 537 GLY A O 1
ATOM 4198 N N . PHE A 1 538 ? 4.847 0.721 2.997 1.00 87.81 538 PHE A N 1
ATOM 4199 C CA . PHE A 1 538 ? 3.959 1.151 4.079 1.00 87.81 538 PHE A CA 1
ATOM 4200 C C . PHE A 1 538 ? 4.688 1.196 5.428 1.00 87.81 538 PHE A C 1
ATOM 4202 O O . PHE A 1 538 ? 4.657 2.226 6.100 1.00 87.81 538 PHE A O 1
ATOM 4209 N N . ARG A 1 539 ? 5.439 0.146 5.795 1.00 88.00 539 ARG A N 1
ATOM 4210 C CA . ARG A 1 539 ? 6.283 0.141 7.001 1.00 88.00 539 ARG A CA 1
ATOM 4211 C C . ARG A 1 539 ? 7.324 1.247 6.952 1.00 88.00 539 ARG A C 1
ATOM 4213 O O . ARG A 1 539 ? 7.459 1.974 7.933 1.00 88.00 539 ARG A O 1
ATOM 4220 N N . TYR A 1 540 ? 7.998 1.404 5.813 1.00 90.38 540 TYR A N 1
ATOM 4221 C CA . TYR A 1 540 ? 9.008 2.437 5.623 1.00 90.38 540 TYR A CA 1
ATOM 4222 C C . TYR A 1 540 ? 8.471 3.829 5.964 1.00 90.38 540 TYR A C 1
ATOM 4224 O O . TYR A 1 540 ? 9.040 4.510 6.818 1.00 90.38 540 TYR A O 1
ATOM 4232 N N . VAL A 1 541 ? 7.353 4.242 5.356 1.00 86.81 541 VAL A N 1
ATOM 4233 C CA . VAL A 1 541 ? 6.810 5.585 5.600 1.00 86.81 541 VAL A CA 1
ATOM 4234 C C . VAL A 1 541 ? 6.289 5.747 7.026 1.00 86.81 541 VAL A C 1
ATOM 4236 O O . VAL A 1 541 ? 6.499 6.807 7.606 1.00 86.81 541 VAL A O 1
ATOM 4239 N N . HIS A 1 542 ? 5.699 4.712 7.635 1.00 83.69 542 HIS A N 1
ATOM 4240 C CA . HIS A 1 542 ? 5.220 4.775 9.022 1.00 83.69 542 HIS A CA 1
ATOM 4241 C C . HIS A 1 542 ? 6.379 4.931 10.009 1.00 83.69 542 HIS A C 1
ATOM 4243 O O . HIS A 1 542 ? 6.404 5.881 10.792 1.00 83.69 542 HIS A O 1
ATOM 4249 N N . GLU A 1 543 ? 7.394 4.069 9.932 1.00 84.19 543 GLU A N 1
ATOM 4250 C CA . GLU A 1 543 ? 8.575 4.156 10.800 1.00 84.19 543 GLU A CA 1
ATOM 4251 C C . GLU A 1 543 ? 9.270 5.502 10.626 1.00 84.19 543 GLU A C 1
ATOM 4253 O O . GLU A 1 543 ? 9.616 6.184 11.598 1.00 84.19 543 GLU A O 1
ATOM 4258 N N . ARG A 1 544 ? 9.378 5.949 9.375 1.00 84.12 544 ARG A N 1
ATOM 4259 C CA . ARG A 1 544 ? 9.955 7.241 9.050 1.00 84.12 544 ARG A CA 1
ATOM 4260 C C . ARG A 1 544 ? 9.138 8.406 9.608 1.00 84.12 544 ARG A C 1
ATOM 4262 O O . ARG A 1 544 ? 9.683 9.406 10.093 1.00 84.12 544 ARG A O 1
ATOM 4269 N N . SER A 1 545 ? 7.820 8.274 9.622 1.00 77.88 545 SER A N 1
ATOM 4270 C CA . SER A 1 545 ? 6.893 9.248 10.187 1.00 77.88 545 SER A CA 1
ATOM 4271 C C . SER A 1 545 ? 6.807 9.184 11.723 1.00 77.88 545 SER A C 1
ATOM 4273 O O . SER A 1 545 ? 6.286 10.124 12.331 1.00 77.88 545 SER A O 1
ATOM 4275 N N . GLY A 1 546 ? 7.504 8.237 12.363 1.00 77.62 546 GLY A N 1
ATOM 4276 C CA . GLY A 1 546 ? 7.521 8.027 13.817 1.00 77.62 546 GLY A CA 1
ATOM 4277 C C . GLY A 1 546 ? 6.321 7.221 14.322 1.00 77.62 546 GLY A C 1
ATOM 4278 O O . GLY A 1 546 ? 6.109 7.129 15.534 1.00 77.62 546 GLY A O 1
ATOM 4279 N N . GLN A 1 547 ? 5.550 6.683 13.382 1.00 79.69 547 GLN A N 1
ATOM 4280 C CA . GLN A 1 547 ? 4.451 5.752 13.563 1.00 79.69 547 GLN A CA 1
ATOM 4281 C C . GLN A 1 547 ? 4.981 4.318 13.558 1.00 79.69 547 GLN A C 1
ATOM 4283 O O . GLN A 1 547 ? 6.147 4.053 13.250 1.00 79.69 547 GLN A O 1
ATOM 4288 N N . VAL A 1 548 ? 4.128 3.384 13.962 1.00 77.56 548 VAL A N 1
ATOM 4289 C CA . VAL A 1 548 ? 4.547 2.017 14.247 1.00 77.56 548 VAL A CA 1
ATOM 4290 C C . VAL A 1 548 ? 3.479 1.021 13.810 1.00 77.56 548 VAL A C 1
ATOM 4292 O O . VAL A 1 548 ? 2.317 1.113 14.198 1.00 77.56 548 VAL A O 1
ATOM 4295 N N . LEU A 1 549 ? 3.913 0.021 13.043 1.00 82.56 549 LEU A N 1
ATOM 4296 C CA . LEU A 1 549 ? 3.127 -1.174 12.743 1.00 82.56 549 LEU A CA 1
ATOM 4297 C C . LEU A 1 549 ? 3.405 -2.249 13.803 1.00 82.56 549 LEU A C 1
ATOM 4299 O O . LEU A 1 549 ? 4.520 -2.337 14.339 1.00 82.56 549 LEU A O 1
ATOM 4303 N N . ARG A 1 550 ? 2.385 -3.050 14.115 1.00 82.75 550 ARG A N 1
ATOM 4304 C CA . ARG A 1 550 ? 2.437 -4.135 15.105 1.00 82.75 550 ARG A CA 1
ATOM 4305 C C . ARG A 1 550 ? 2.239 -5.490 14.424 1.00 82.75 550 ARG A C 1
ATOM 4307 O O . ARG A 1 550 ? 1.609 -5.532 13.368 1.00 82.75 550 ARG A O 1
ATOM 4314 N N . PRO A 1 551 ? 2.838 -6.567 14.957 1.00 80.44 551 PRO A N 1
ATOM 4315 C CA . PRO A 1 551 ? 2.691 -7.897 14.374 1.00 80.44 551 PRO A CA 1
ATOM 4316 C C . PRO A 1 551 ? 1.257 -8.417 14.539 1.00 80.44 551 PRO A C 1
ATOM 4318 O O . PRO A 1 551 ? 0.525 -7.938 15.408 1.00 80.44 551 PRO A O 1
ATOM 4321 N N . ASP A 1 552 ? 0.891 -9.409 13.721 1.00 76.38 552 ASP A N 1
ATOM 4322 C CA . ASP A 1 552 ? -0.410 -10.092 13.775 1.00 76.38 552 ASP A CA 1
ATOM 4323 C C . ASP A 1 552 ? -0.681 -10.696 15.158 1.00 76.38 552 ASP A C 1
ATOM 4325 O O . ASP A 1 552 ? -1.763 -10.557 15.718 1.00 76.38 552 ASP A O 1
ATOM 4329 N N . ARG A 1 553 ? 0.341 -11.311 15.747 1.00 74.38 553 ARG A N 1
ATOM 4330 C CA . ARG A 1 553 ? 0.333 -11.927 17.065 1.00 74.38 553 ARG A CA 1
ATOM 4331 C C . ARG A 1 553 ? 1.675 -11.742 17.740 1.00 74.38 553 ARG A C 1
ATOM 4333 O O . ARG A 1 553 ? 2.694 -11.444 17.115 1.00 74.38 553 ARG A O 1
ATOM 4340 N N . ASP A 1 554 ? 1.679 -11.946 19.049 1.00 70.44 554 ASP A N 1
ATOM 4341 C CA . ASP A 1 554 ? 2.926 -11.928 19.789 1.00 70.44 554 ASP A CA 1
ATOM 4342 C C . ASP A 1 554 ? 3.829 -13.068 19.308 1.00 70.44 554 ASP A C 1
ATOM 4344 O O . ASP A 1 554 ? 3.380 -14.216 19.201 1.00 70.44 554 ASP A O 1
ATOM 4348 N N . PRO A 1 555 ? 5.122 -12.802 19.079 1.00 55.25 555 PRO A N 1
ATOM 4349 C CA . PRO A 1 555 ? 6.047 -13.833 18.624 1.00 55.25 555 PRO A CA 1
ATOM 4350 C C . PRO A 1 555 ? 6.360 -14.915 19.680 1.00 55.25 555 PRO A C 1
ATOM 4352 O O . PRO A 1 555 ? 7.182 -15.802 19.439 1.00 55.25 555 PRO A O 1
ATOM 4355 N N . GLY A 1 556 ? 5.717 -14.862 20.851 1.00 56.62 556 GLY A N 1
ATOM 4356 C CA . GLY A 1 556 ? 6.041 -15.682 22.014 1.00 56.62 556 GLY A CA 1
ATOM 4357 C C . GLY A 1 556 ? 7.409 -15.334 22.611 1.00 56.62 556 GLY A C 1
ATOM 4358 O O . GLY A 1 556 ? 8.136 -14.472 22.120 1.00 56.62 556 GLY A O 1
ATOM 4359 N N . GLU A 1 557 ? 7.795 -16.039 23.675 1.00 45.69 557 GLU A N 1
ATOM 4360 C CA . GLU A 1 557 ? 9.057 -15.808 24.404 1.00 45.69 557 GLU A CA 1
ATOM 4361 C C . GLU A 1 557 ? 10.331 -16.060 23.565 1.00 45.69 557 GLU A C 1
ATOM 4363 O O . GLU A 1 557 ? 11.439 -15.750 23.999 1.00 45.69 557 GLU A O 1
ATOM 4368 N N . LYS A 1 558 ? 10.210 -16.619 22.351 1.00 43.00 558 LYS A N 1
ATOM 4369 C CA . LYS A 1 558 ? 11.348 -17.102 21.549 1.00 43.00 558 LYS A CA 1
ATOM 4370 C C . LYS A 1 558 ? 12.055 -16.049 20.685 1.00 43.00 558 LYS A C 1
ATOM 4372 O O . LYS A 1 558 ? 13.067 -16.385 20.072 1.00 43.00 558 LYS A O 1
ATOM 4377 N N . VAL A 1 559 ? 11.607 -14.791 20.632 1.00 43.84 559 VAL A N 1
ATOM 4378 C CA . VAL A 1 559 ? 12.305 -13.747 19.850 1.00 43.84 559 VAL A CA 1
ATOM 4379 C C . VAL A 1 559 ? 13.299 -12.990 20.727 1.00 43.84 559 VAL A C 1
ATOM 4381 O O . VAL A 1 559 ? 13.006 -11.966 21.332 1.00 43.84 559 VAL A O 1
ATOM 4384 N N . THR A 1 560 ? 14.522 -13.513 20.782 1.00 39.34 560 THR A N 1
ATOM 4385 C CA . THR A 1 560 ? 15.619 -13.040 21.643 1.00 39.34 560 THR A CA 1
ATOM 4386 C C . THR A 1 560 ? 16.567 -12.030 20.983 1.00 39.34 560 THR A C 1
ATOM 4388 O O . THR A 1 560 ? 17.695 -11.873 21.444 1.00 39.34 560 THR A O 1
ATOM 4391 N N . LYS A 1 561 ? 16.178 -11.320 19.910 1.00 40.97 561 LYS A N 1
ATOM 4392 C CA . LYS A 1 561 ? 17.119 -10.400 19.218 1.00 40.97 561 LYS A CA 1
ATOM 4393 C C . LYS A 1 561 ? 16.624 -8.988 18.889 1.00 40.97 561 LYS A C 1
ATOM 4395 O O . LYS A 1 561 ? 17.448 -8.154 18.521 1.00 40.97 561 LYS A O 1
ATOM 4400 N N . GLN A 1 562 ? 15.346 -8.668 19.076 1.00 48.41 562 GLN A N 1
ATOM 4401 C CA . GLN A 1 562 ? 14.825 -7.291 19.063 1.00 48.41 562 GLN A CA 1
ATOM 4402 C C . GLN A 1 562 ? 13.660 -7.209 20.056 1.00 48.41 562 GLN A C 1
ATOM 4404 O O . GLN A 1 562 ? 12.992 -8.227 20.235 1.00 48.41 562 GLN A O 1
ATOM 4409 N N . PRO A 1 563 ? 13.390 -6.060 20.708 1.00 50.09 563 PRO A N 1
ATOM 4410 C CA . PRO A 1 563 ? 12.188 -5.915 21.518 1.00 50.09 563 PRO A CA 1
ATOM 4411 C C . PRO A 1 563 ? 10.977 -6.031 20.590 1.00 50.09 563 PRO A C 1
ATOM 4413 O O . PRO A 1 563 ? 10.588 -5.068 19.927 1.00 50.09 563 PRO A O 1
ATOM 4416 N N . ALA A 1 564 ? 10.431 -7.239 20.482 1.00 60.50 564 ALA A N 1
ATOM 4417 C CA . ALA A 1 564 ? 9.250 -7.492 19.690 1.00 60.50 564 ALA A CA 1
ATOM 4418 C C . ALA A 1 564 ? 8.098 -6.680 20.281 1.00 60.50 564 ALA A C 1
ATOM 4420 O O . ALA A 1 564 ? 7.812 -6.742 21.479 1.00 60.50 564 ALA A O 1
ATOM 4421 N N . ARG A 1 565 ? 7.469 -5.863 19.439 1.00 77.00 565 ARG A N 1
ATOM 4422 C CA . ARG A 1 565 ? 6.262 -5.133 19.821 1.00 77.00 565 ARG A CA 1
ATOM 4423 C C . ARG A 1 565 ? 5.141 -6.151 19.999 1.00 77.00 565 ARG A C 1
ATOM 4425 O O . ARG A 1 565 ? 5.033 -7.072 19.199 1.00 77.00 565 ARG A O 1
ATOM 4432 N N . ALA A 1 566 ? 4.316 -5.965 21.023 1.00 82.06 566 ALA A N 1
ATOM 4433 C CA . ALA A 1 566 ? 3.127 -6.789 21.193 1.00 82.06 566 ALA A CA 1
ATOM 4434 C C . ALA A 1 566 ? 2.104 -6.510 20.078 1.00 82.06 566 ALA A C 1
ATOM 4436 O O . ALA A 1 566 ? 2.032 -5.389 19.559 1.00 82.06 566 ALA A O 1
ATOM 4437 N N . SER A 1 567 ? 1.313 -7.517 19.741 1.00 85.75 567 SER A N 1
ATOM 4438 C CA . SER A 1 567 ? 0.175 -7.430 18.825 1.00 85.75 567 SER A CA 1
ATOM 4439 C C . SER A 1 567 ? -0.941 -6.523 19.354 1.00 85.75 567 SER A C 1
ATOM 4441 O O . SER A 1 567 ? -0.986 -6.179 20.541 1.00 85.75 567 SER A O 1
ATOM 4443 N N . TRP A 1 568 ? -1.852 -6.123 18.463 1.00 86.94 568 TRP A N 1
ATOM 4444 C CA . TRP A 1 568 ? -3.072 -5.408 18.850 1.00 86.94 568 TRP A CA 1
ATOM 4445 C C . TRP A 1 568 ? -3.956 -6.257 19.762 1.00 86.94 568 TRP A C 1
ATOM 4447 O O . TRP A 1 568 ? -4.390 -5.775 20.808 1.00 86.94 568 TRP A O 1
ATOM 4457 N N . GLU A 1 569 ? -4.118 -7.534 19.408 1.00 87.62 569 GLU A N 1
ATOM 4458 C CA . GLU A 1 569 ? -4.831 -8.551 20.185 1.00 87.62 569 GLU A CA 1
ATOM 4459 C C . GLU A 1 569 ? -4.322 -8.621 21.632 1.00 87.62 569 GLU A C 1
ATOM 4461 O O . GLU A 1 569 ? -5.116 -8.534 22.572 1.00 87.62 569 GLU A O 1
ATOM 4466 N N . TYR A 1 570 ? -3.000 -8.670 21.833 1.00 88.38 570 TYR A N 1
ATOM 4467 C CA . TYR A 1 570 ? -2.415 -8.674 23.175 1.00 88.38 570 TYR A CA 1
ATOM 4468 C C . TYR A 1 570 ? -2.760 -7.416 23.973 1.00 88.38 570 TYR A C 1
ATOM 4470 O O . TYR A 1 570 ? -3.183 -7.503 25.128 1.00 88.38 570 TYR A O 1
ATOM 4478 N N . CYS A 1 571 ? -2.562 -6.235 23.379 1.00 89.75 571 CYS A N 1
ATOM 4479 C CA . CYS A 1 571 ? -2.797 -4.972 24.074 1.00 89.75 571 CYS A CA 1
ATOM 4480 C C . CYS A 1 571 ? -4.277 -4.794 24.448 1.00 89.75 571 CYS A C 1
ATOM 4482 O O . CYS A 1 571 ? -4.558 -4.384 25.574 1.00 89.75 571 CYS A O 1
ATOM 4484 N N . ALA A 1 572 ? -5.203 -5.143 23.550 1.00 91.44 572 ALA A N 1
ATOM 4485 C CA . ALA A 1 572 ? -6.640 -5.081 23.808 1.00 91.44 572 ALA A CA 1
ATOM 4486 C C . ALA A 1 572 ? -7.062 -6.078 24.901 1.00 91.44 572 ALA A C 1
ATOM 4488 O O . ALA A 1 572 ? -7.709 -5.694 25.877 1.00 91.44 572 ALA A O 1
ATOM 4489 N N . THR A 1 573 ? -6.614 -7.333 24.806 1.00 91.62 573 THR A N 1
ATOM 4490 C CA . THR A 1 573 ? -6.944 -8.380 25.789 1.00 91.62 573 THR A CA 1
ATOM 4491 C C . THR A 1 573 ? -6.416 -8.027 27.179 1.00 91.62 573 THR A C 1
ATOM 4493 O O . THR A 1 573 ? -7.132 -8.103 28.176 1.00 91.62 573 THR A O 1
ATOM 4496 N N . LYS A 1 574 ? -5.169 -7.547 27.270 1.00 91.62 574 LYS A N 1
ATOM 4497 C CA . LYS A 1 574 ? -4.570 -7.104 28.539 1.00 91.62 574 LYS A CA 1
ATOM 4498 C C . LYS A 1 574 ? -5.284 -5.885 29.136 1.00 91.62 574 LYS A C 1
ATOM 4500 O O . LYS A 1 574 ? -5.304 -5.703 30.357 1.00 91.62 574 LYS A O 1
ATOM 4505 N N . ALA A 1 575 ? -5.892 -5.060 28.290 1.00 93.44 575 ALA A N 1
ATOM 4506 C CA . ALA A 1 575 ? -6.740 -3.949 28.698 1.00 93.44 575 ALA A CA 1
ATOM 4507 C C . ALA A 1 575 ? -8.161 -4.370 29.119 1.00 93.44 575 ALA A C 1
ATOM 4509 O O . ALA A 1 575 ? -8.920 -3.516 29.562 1.00 93.44 575 ALA A O 1
ATOM 4510 N N . GLY A 1 576 ? -8.502 -5.661 29.075 1.00 94.56 576 GLY A N 1
ATOM 4511 C CA . GLY A 1 576 ? -9.787 -6.188 29.546 1.00 94.56 576 GLY A CA 1
ATOM 4512 C C . GLY A 1 576 ? -10.847 -6.369 28.461 1.00 94.56 576 GLY A C 1
ATOM 4513 O O . GLY A 1 576 ? -11.981 -6.699 28.797 1.00 94.56 576 GLY A O 1
ATOM 4514 N N . TYR A 1 577 ? -10.504 -6.179 27.185 1.00 94.69 577 TYR A N 1
ATOM 4515 C CA . TYR A 1 577 ? -11.403 -6.506 26.080 1.00 94.69 577 TYR A CA 1
ATOM 4516 C C . TYR A 1 577 ? -11.446 -8.009 25.795 1.00 94.69 577 TYR A C 1
ATOM 4518 O O . TYR A 1 577 ? -10.457 -8.719 25.975 1.00 94.69 577 TYR A O 1
ATOM 4526 N N . ILE A 1 578 ? -12.582 -8.457 25.270 1.00 93.50 578 ILE A N 1
ATOM 4527 C CA . ILE A 1 578 ? -12.751 -9.716 24.548 1.00 93.50 578 ILE A CA 1
ATOM 4528 C C . ILE A 1 578 ? -12.799 -9.391 23.057 1.00 93.50 578 ILE A C 1
ATOM 4530 O O . ILE A 1 578 ? -13.536 -8.492 22.644 1.00 93.50 578 ILE A O 1
ATOM 4534 N N . LEU A 1 579 ? -12.010 -10.102 22.254 1.00 91.75 579 LEU A N 1
ATOM 4535 C CA . LEU A 1 579 ? -12.131 -10.041 20.801 1.00 91.75 579 LEU A CA 1
ATOM 4536 C C . LEU A 1 579 ? -13.263 -10.964 20.364 1.00 91.75 579 LEU A C 1
ATOM 4538 O O . LEU A 1 579 ? -13.179 -12.176 20.538 1.00 91.75 579 LEU A O 1
ATOM 4542 N N . ALA A 1 580 ? -14.321 -10.387 19.808 1.00 92.62 580 ALA A N 1
ATOM 4543 C CA . ALA A 1 580 ? -15.448 -11.150 19.298 1.00 92.62 580 ALA A CA 1
ATOM 4544 C C . ALA A 1 580 ? -15.118 -11.636 17.874 1.00 92.62 580 ALA A C 1
ATOM 4546 O O . ALA A 1 580 ? -15.499 -11.008 16.886 1.00 92.62 580 ALA A O 1
ATOM 4547 N N . ASP A 1 581 ? -14.342 -12.723 17.785 1.00 88.62 581 ASP A N 1
ATOM 4548 C CA . ASP A 1 581 ? -13.734 -13.224 16.541 1.00 88.62 581 ASP A CA 1
ATOM 4549 C C . ASP A 1 581 ? -14.741 -13.491 15.410 1.00 88.62 581 ASP A C 1
ATOM 4551 O O . ASP A 1 581 ? -14.409 -13.257 14.248 1.00 88.62 581 ASP A O 1
ATOM 4555 N N . ASP A 1 582 ? -15.977 -13.884 15.734 1.00 90.19 582 ASP A N 1
ATOM 4556 C CA . ASP A 1 582 ? -17.057 -14.099 14.755 1.00 90.19 582 ASP A CA 1
ATOM 4557 C C . ASP A 1 582 ? -17.447 -12.819 13.990 1.00 90.19 582 ASP A C 1
ATOM 4559 O O . ASP A 1 582 ? -17.959 -12.884 12.872 1.00 90.19 582 ASP A O 1
ATOM 4563 N N . TYR A 1 583 ? -17.149 -11.648 14.559 1.00 92.12 583 TYR A N 1
ATOM 4564 C CA . TYR A 1 583 ? -17.404 -10.331 13.967 1.00 92.12 583 TYR A CA 1
ATOM 4565 C C . TYR A 1 583 ? -16.117 -9.659 13.463 1.00 92.12 583 TYR A C 1
ATOM 4567 O O . TYR A 1 583 ? -16.149 -8.548 12.922 1.00 92.12 583 TYR A O 1
ATOM 4575 N N . CYS A 1 584 ? -14.968 -10.322 13.613 1.00 88.88 584 CYS A N 1
ATOM 4576 C CA . CYS A 1 584 ? -13.708 -9.871 13.045 1.00 88.88 584 CYS A CA 1
ATOM 4577 C C . CYS A 1 584 ? -13.654 -10.210 11.548 1.00 88.88 584 CYS A C 1
ATOM 4579 O O . CYS A 1 584 ? -13.909 -11.333 11.117 1.00 88.88 584 CYS A O 1
ATOM 4581 N N . PHE A 1 585 ? -13.229 -9.250 10.726 1.00 85.38 585 PHE A N 1
ATOM 4582 C CA . PHE A 1 585 ? -12.956 -9.501 9.309 1.00 85.38 585 PHE A CA 1
ATOM 4583 C C . PHE A 1 585 ? -11.458 -9.702 9.099 1.00 85.38 585 PHE A C 1
ATOM 4585 O O . PHE A 1 585 ? -10.663 -8.839 9.472 1.00 85.38 585 PHE A O 1
ATOM 4592 N N . ARG A 1 586 ? -11.068 -10.794 8.434 1.00 84.50 586 ARG A N 1
ATOM 4593 C CA . ARG A 1 586 ? -9.689 -11.019 7.981 1.00 84.50 586 ARG A CA 1
ATOM 4594 C C . ARG A 1 586 ? -9.626 -10.975 6.460 1.00 84.50 586 ARG A C 1
ATOM 4596 O O . ARG A 1 586 ? -10.308 -11.725 5.766 1.00 84.50 586 ARG A O 1
ATOM 4603 N N . GLY A 1 587 ? -8.796 -10.072 5.947 1.00 79.69 587 GLY A N 1
ATOM 4604 C CA . GLY A 1 587 ? -8.531 -9.958 4.520 1.00 79.69 587 GLY A CA 1
ATOM 4605 C C . GLY A 1 587 ? -7.696 -11.119 3.976 1.00 79.69 587 GLY A C 1
ATOM 4606 O O . GLY A 1 587 ? -7.372 -12.086 4.664 1.00 79.69 587 GLY A O 1
ATOM 4607 N N . ARG A 1 588 ? -7.295 -10.993 2.708 1.00 81.94 588 ARG A N 1
ATOM 4608 C CA . ARG A 1 588 ? -6.378 -11.942 2.061 1.00 81.94 588 ARG A CA 1
ATOM 4609 C C . ARG A 1 588 ? -5.081 -12.068 2.868 1.00 81.94 588 ARG A C 1
ATOM 4611 O O . ARG A 1 588 ? -4.562 -11.072 3.368 1.00 81.94 588 ARG A O 1
ATOM 4618 N N . THR A 1 589 ? -4.529 -13.273 2.908 1.00 85.12 589 THR A N 1
ATOM 4619 C CA . THR A 1 589 ? -3.239 -13.548 3.533 1.00 85.12 589 THR A CA 1
ATOM 4620 C C . THR A 1 589 ? -2.049 -13.001 2.731 1.00 85.12 589 THR A C 1
ATOM 4622 O O . THR A 1 589 ? -2.137 -12.792 1.516 1.00 85.12 589 THR A O 1
ATOM 4625 N N . ILE A 1 590 ? -0.932 -12.743 3.413 1.00 86.81 590 ILE A N 1
ATOM 4626 C CA . ILE A 1 590 ? 0.248 -12.088 2.832 1.00 86.81 590 ILE A CA 1
ATOM 4627 C C . ILE A 1 590 ? 1.092 -13.063 1.999 1.00 86.81 590 ILE A C 1
ATOM 4629 O O . ILE A 1 590 ? 1.506 -12.726 0.884 1.00 86.81 590 ILE A O 1
ATOM 4633 N N . PHE A 1 591 ? 1.342 -14.272 2.507 1.00 89.81 591 PHE A N 1
ATOM 4634 C CA . PHE A 1 591 ? 2.129 -15.274 1.790 1.00 89.81 591 PHE A CA 1
ATOM 4635 C C . PHE A 1 591 ? 1.241 -16.030 0.786 1.00 89.81 591 PHE A C 1
ATOM 4637 O O . PHE A 1 591 ? 0.145 -16.462 1.150 1.00 89.81 591 PHE A O 1
ATOM 4644 N N . PRO A 1 592 ? 1.682 -16.225 -0.467 1.00 90.62 592 PRO A N 1
ATOM 4645 C CA . PRO A 1 592 ? 0.972 -17.038 -1.464 1.00 90.62 592 PRO A CA 1
ATOM 4646 C C . PRO A 1 592 ? 1.215 -18.552 -1.302 1.00 90.62 592 PRO A C 1
ATOM 4648 O O . PRO A 1 592 ? 0.799 -19.349 -2.141 1.00 90.62 592 PRO A O 1
ATOM 4651 N N . TYR A 1 593 ? 1.876 -18.937 -0.212 1.00 91.44 593 TYR A N 1
ATOM 4652 C CA . TYR A 1 593 ? 2.129 -20.300 0.234 1.00 91.44 593 TYR A CA 1
ATOM 4653 C C . TYR A 1 593 ? 1.786 -20.418 1.724 1.00 91.44 593 TYR A C 1
ATOM 4655 O O . TYR A 1 593 ? 1.535 -19.412 2.396 1.00 91.44 593 TYR A O 1
ATOM 4663 N N . ARG A 1 594 ? 1.770 -21.641 2.263 1.00 87.94 594 ARG A N 1
ATOM 4664 C CA . ARG A 1 594 ? 1.621 -21.879 3.706 1.00 87.94 594 ARG A CA 1
ATOM 4665 C C . ARG A 1 594 ? 2.989 -21.765 4.395 1.00 87.94 594 ARG A C 1
ATOM 4667 O O . ARG A 1 594 ? 3.829 -22.628 4.147 1.00 87.94 594 ARG A O 1
ATOM 4674 N N . PRO A 1 595 ? 3.230 -20.769 5.268 1.00 83.44 595 PRO A N 1
ATOM 4675 C CA . PRO A 1 595 ? 4.522 -20.637 5.937 1.00 83.44 595 PRO A CA 1
ATOM 4676 C C . PRO A 1 595 ? 4.810 -21.813 6.876 1.00 83.44 595 PRO A C 1
ATOM 4678 O O . PRO A 1 595 ? 3.886 -22.427 7.414 1.00 83.44 595 PRO A O 1
ATOM 4681 N N . ALA A 1 596 ? 6.093 -22.099 7.119 1.00 78.00 596 ALA A N 1
ATOM 4682 C CA . ALA A 1 596 ? 6.535 -23.234 7.937 1.00 78.00 596 ALA A CA 1
ATOM 4683 C C . ALA A 1 596 ? 6.009 -23.203 9.386 1.00 78.00 596 ALA A C 1
ATOM 4685 O O . ALA A 1 596 ? 5.761 -24.247 9.984 1.00 78.00 596 ALA A O 1
ATOM 4686 N N . ASN A 1 597 ? 5.781 -22.011 9.945 1.00 73.75 597 ASN A N 1
ATOM 4687 C CA . ASN A 1 597 ? 5.163 -21.839 11.266 1.00 73.75 597 ASN A CA 1
ATOM 4688 C C . ASN A 1 597 ? 3.640 -22.119 11.267 1.00 73.75 597 ASN A C 1
ATOM 4690 O O . ASN A 1 597 ? 2.988 -21.992 12.303 1.00 73.75 597 ASN A O 1
ATOM 4694 N N . GLY A 1 598 ? 3.065 -22.466 10.110 1.00 73.19 598 GLY A N 1
ATOM 4695 C CA . GLY A 1 598 ? 1.649 -22.747 9.906 1.00 73.19 598 GLY A CA 1
ATOM 4696 C C . GLY A 1 598 ? 0.739 -21.517 9.913 1.00 73.19 598 GLY A C 1
ATOM 4697 O O . GLY A 1 598 ? -0.468 -21.687 9.746 1.00 73.19 598 GLY A O 1
ATOM 4698 N N . ARG A 1 599 ? 1.283 -20.308 10.094 1.00 75.69 599 ARG A N 1
ATOM 4699 C CA . ARG A 1 599 ? 0.533 -19.057 10.252 1.00 75.69 599 ARG A CA 1
ATOM 4700 C C . ARG A 1 599 ? 0.805 -18.119 9.089 1.00 75.69 599 ARG A C 1
ATOM 4702 O O . ARG A 1 599 ? 1.953 -17.837 8.767 1.00 75.69 599 ARG A O 1
ATOM 4709 N N . ASN A 1 600 ? -0.264 -17.630 8.474 1.00 81.62 600 ASN A N 1
ATOM 4710 C CA . ASN A 1 600 ? -0.188 -16.699 7.360 1.00 81.62 600 ASN A CA 1
ATOM 4711 C C . ASN A 1 600 ? -0.991 -15.435 7.713 1.00 81.62 600 ASN A C 1
ATOM 4713 O O . ASN A 1 600 ? -2.223 -15.510 7.704 1.00 81.62 600 ASN A O 1
ATOM 4717 N N . PRO A 1 601 ? -0.326 -14.321 8.068 1.00 82.12 601 PRO A N 1
ATOM 4718 C CA . PRO A 1 601 ? -0.992 -13.093 8.492 1.00 82.12 601 PRO A CA 1
ATOM 4719 C C . PRO A 1 601 ? -1.914 -12.548 7.405 1.00 82.12 601 PRO A C 1
ATOM 4721 O O . PRO A 1 601 ? -1.639 -12.689 6.207 1.00 82.12 601 PRO A O 1
ATOM 4724 N N . ALA A 1 602 ? -3.005 -11.910 7.824 1.00 82.50 602 ALA A N 1
ATOM 4725 C CA . ALA A 1 602 ? -3.882 -11.178 6.923 1.00 82.50 602 ALA A CA 1
ATOM 4726 C C . ALA A 1 602 ? -3.273 -9.806 6.597 1.00 82.50 602 ALA A C 1
ATOM 4728 O O . ALA A 1 602 ? -2.658 -9.166 7.440 1.00 82.50 602 ALA A O 1
ATOM 4729 N N . ILE A 1 603 ? -3.478 -9.327 5.371 1.00 80.62 603 ILE A N 1
ATOM 4730 C CA . ILE A 1 603 ? -3.041 -7.983 4.950 1.00 80.62 603 ILE A CA 1
ATOM 4731 C C . ILE A 1 603 ? -3.737 -6.892 5.770 1.00 80.62 603 ILE A C 1
ATOM 4733 O O . ILE A 1 603 ? -3.151 -5.853 6.052 1.00 80.62 603 ILE A O 1
ATOM 4737 N N . SER A 1 604 ? -4.999 -7.129 6.118 1.00 81.38 604 SER A N 1
ATOM 4738 C CA . SER A 1 604 ? -5.859 -6.190 6.825 1.00 81.38 604 SER A CA 1
ATOM 4739 C C . SER A 1 604 ? -6.814 -6.943 7.736 1.00 81.38 604 SER A C 1
ATOM 4741 O O . SER A 1 604 ? -7.380 -7.960 7.309 1.00 81.38 604 SER A O 1
ATOM 4743 N N . VAL A 1 605 ? -7.049 -6.410 8.929 1.00 84.31 605 VAL A N 1
ATOM 4744 C CA . VAL A 1 605 ? -7.960 -6.977 9.921 1.00 84.31 605 VAL A CA 1
ATOM 4745 C C . VAL A 1 605 ? -8.866 -5.896 10.491 1.00 84.31 605 VAL A C 1
ATOM 4747 O O . VAL A 1 605 ? -8.467 -4.742 10.644 1.00 84.31 605 VAL A O 1
ATOM 4750 N N . ASN A 1 606 ? -10.109 -6.278 10.770 1.00 88.25 606 ASN A N 1
ATOM 4751 C CA . ASN A 1 606 ? -10.986 -5.532 11.658 1.00 88.25 606 ASN A CA 1
ATOM 4752 C C . ASN A 1 606 ? -11.077 -6.281 12.991 1.00 88.25 606 ASN A C 1
ATOM 4754 O O . ASN A 1 606 ? -11.568 -7.409 13.001 1.00 88.25 606 ASN A O 1
ATOM 4758 N N . HIS A 1 607 ? -10.601 -5.675 14.077 1.00 90.12 607 HIS A N 1
ATOM 4759 C CA . HIS A 1 607 ? -10.768 -6.196 15.429 1.00 90.12 607 HIS A CA 1
ATOM 4760 C C . HIS A 1 607 ? -12.055 -5.651 16.044 1.00 90.12 607 HIS A C 1
ATOM 4762 O O . HIS A 1 607 ? -12.255 -4.436 16.095 1.00 90.12 607 HIS A O 1
ATOM 4768 N N . PHE A 1 608 ? -12.891 -6.558 16.544 1.00 93.88 608 PHE A N 1
ATOM 4769 C CA . PHE A 1 608 ? -14.116 -6.240 17.267 1.00 93.88 608 PHE A CA 1
ATOM 4770 C C . PHE A 1 608 ? -13.879 -6.423 18.771 1.00 93.88 608 PHE A C 1
ATOM 4772 O O . PHE A 1 608 ? -13.944 -7.536 19.293 1.00 93.88 608 PHE A O 1
ATOM 4779 N N . CYS A 1 609 ? -13.549 -5.339 19.469 1.00 94.50 609 CYS A N 1
ATOM 4780 C CA . CYS A 1 609 ? -13.178 -5.366 20.882 1.00 94.50 609 CYS A CA 1
ATOM 4781 C C . CYS A 1 609 ? -14.388 -5.014 21.762 1.00 94.50 609 CYS A C 1
ATOM 4783 O O . CYS A 1 609 ? -14.827 -3.864 21.787 1.00 94.50 609 CYS A O 1
ATOM 4785 N N . VAL A 1 610 ? -14.890 -5.979 22.536 1.00 95.19 610 VAL A N 1
ATOM 4786 C CA . VAL A 1 610 ? -16.008 -5.797 23.481 1.00 95.19 610 VAL A CA 1
ATOM 4787 C C . VAL A 1 610 ? -15.476 -5.752 24.918 1.00 95.19 610 VAL A C 1
ATOM 4789 O O . VAL A 1 610 ? -14.737 -6.663 25.301 1.00 95.19 610 VAL A O 1
ATOM 4792 N N . PRO A 1 611 ? -15.791 -4.730 25.737 1.00 95.00 611 PRO A N 1
ATOM 4793 C CA . PRO A 1 611 ? -15.372 -4.697 27.138 1.00 95.00 611 PRO A CA 1
ATOM 4794 C C . PRO A 1 611 ? -15.789 -5.966 27.884 1.00 95.00 611 PRO A C 1
ATOM 4796 O O . PRO A 1 611 ? -16.927 -6.416 27.750 1.00 95.00 611 PRO A O 1
ATOM 4799 N N . GLY A 1 612 ? -14.901 -6.546 28.693 1.00 93.94 612 GLY A N 1
ATOM 4800 C CA . GLY A 1 612 ? -15.139 -7.833 29.359 1.00 93.94 612 GLY A CA 1
ATOM 4801 C C . GLY A 1 612 ? -16.454 -7.924 30.152 1.00 93.94 612 GLY A C 1
ATOM 4802 O O . GLY A 1 612 ? -17.161 -8.926 30.017 1.00 93.94 612 GLY A O 1
ATOM 4803 N N . PRO A 1 613 ? -16.840 -6.902 30.945 1.00 92.25 613 PRO A N 1
ATOM 4804 C CA . PRO A 1 613 ? -18.134 -6.890 31.629 1.00 92.25 613 PRO A CA 1
ATOM 4805 C C . PRO A 1 613 ? -19.333 -6.953 30.672 1.00 92.25 613 PRO A C 1
ATOM 4807 O O . PRO A 1 613 ? -20.277 -7.698 30.936 1.00 92.25 613 PRO A O 1
ATOM 4810 N N . LEU A 1 614 ? -19.274 -6.226 29.551 1.00 92.06 614 LEU A N 1
ATOM 4811 C CA . LEU A 1 614 ? -20.320 -6.222 28.527 1.00 92.06 614 LEU A CA 1
ATOM 4812 C C . LEU A 1 614 ? -20.361 -7.555 27.773 1.00 92.06 614 LEU A C 1
ATOM 4814 O O . LEU A 1 614 ? -21.431 -8.129 27.607 1.00 92.06 614 LEU A O 1
ATOM 4818 N N . ALA A 1 615 ? -19.202 -8.100 27.398 1.00 92.69 615 ALA A N 1
ATOM 4819 C CA . ALA A 1 615 ? -19.104 -9.406 26.751 1.00 92.69 615 ALA A CA 1
ATOM 4820 C C . ALA A 1 615 ? -19.741 -10.510 27.611 1.00 92.69 615 ALA A C 1
ATOM 4822 O O . ALA A 1 615 ? -20.510 -11.329 27.111 1.00 92.69 615 ALA A O 1
ATOM 4823 N N . LYS A 1 616 ? -19.494 -10.477 28.928 1.00 92.25 616 LYS A N 1
ATOM 4824 C CA . LYS A 1 616 ? -20.110 -11.399 29.889 1.00 92.25 616 LYS A CA 1
ATOM 4825 C C . LYS A 1 616 ? -21.627 -11.221 29.980 1.00 92.25 616 LYS A C 1
ATOM 4827 O O . LYS A 1 616 ? -22.338 -12.216 30.076 1.00 92.25 616 LYS A O 1
ATOM 4832 N N . TYR A 1 617 ? -22.112 -9.980 29.978 1.00 91.31 617 TYR A N 1
ATOM 4833 C CA . TYR A 1 617 ? -23.547 -9.681 29.988 1.00 91.31 617 TYR A CA 1
ATOM 4834 C C . TYR A 1 617 ? -24.250 -10.211 28.728 1.00 91.31 617 TYR A C 1
ATOM 4836 O O . TYR A 1 617 ? -25.323 -10.794 28.832 1.00 91.31 617 TYR A O 1
ATOM 4844 N N . LEU A 1 618 ? -23.604 -10.083 27.566 1.00 91.25 618 LEU A N 1
ATOM 4845 C CA . LEU A 1 618 ? -24.106 -10.555 26.270 1.00 91.25 618 LEU A CA 1
ATOM 4846 C C . LEU A 1 618 ? -23.895 -12.062 26.032 1.00 91.25 618 LEU A C 1
ATOM 4848 O O . LEU A 1 618 ? -24.291 -12.580 24.994 1.00 91.25 618 LEU A O 1
ATOM 4852 N N . GLY A 1 619 ? -23.269 -12.780 26.972 1.00 90.06 619 GLY A N 1
ATOM 4853 C CA . GLY A 1 619 ? -23.046 -14.224 26.862 1.00 90.06 619 GLY A CA 1
ATOM 4854 C C . GLY A 1 619 ? -21.971 -14.638 25.851 1.00 90.06 619 GLY A C 1
ATOM 4855 O O . GLY A 1 619 ? -21.962 -15.791 25.425 1.00 90.06 619 GLY A O 1
ATOM 4856 N N . LEU A 1 620 ? -21.057 -13.738 25.478 1.00 86.38 620 LEU A N 1
ATOM 4857 C CA . LEU A 1 620 ? -19.937 -14.059 24.591 1.00 86.38 620 LEU A CA 1
ATOM 4858 C C . LEU A 1 620 ? -18.912 -14.921 25.347 1.00 86.38 620 LEU A C 1
ATOM 4860 O O . LEU A 1 620 ? -18.413 -14.527 26.406 1.00 86.38 620 LEU A O 1
ATOM 4864 N N . SER A 1 621 ? -18.619 -16.114 24.828 1.00 66.94 621 SER A N 1
ATOM 4865 C CA . SER A 1 621 ? -17.620 -17.033 25.388 1.00 66.94 621 SER A CA 1
ATOM 4866 C C . SER A 1 621 ? -16.215 -16.785 24.826 1.00 66.94 621 SER A C 1
ATOM 4868 O O . SER A 1 621 ? -16.078 -16.299 23.708 1.00 66.94 621 SER A O 1
ATOM 4870 N N . TYR A 1 622 ? -15.200 -17.133 25.628 1.00 56.84 622 TYR A N 1
ATOM 4871 C CA . TYR A 1 622 ? -13.763 -17.021 25.329 1.00 56.84 622 TYR A CA 1
ATOM 4872 C C . TYR A 1 622 ? -13.270 -17.935 24.210 1.00 56.84 622 TYR A C 1
ATOM 4874 O O . TYR A 1 622 ? -13.757 -19.089 24.148 1.00 56.84 622 TYR A O 1
#

pLDDT: mean 84.59, std 12.49, range [39.34, 96.81]

Sequence (622 aa):
MKIQDALREISPQRDADGILEILLAPTGISSAGFPYIDQQSYEKFRDTQPHLFMSGMRLLETIDHLCDIGKDASAGPDRDSFFQAADVIRRVILTSVITAPSDLWLLHHVLRAFSVLGLSEILAGGEGLNMEEIKNKYSLDPDAIKIDIQFLCSRGLLRRQDGRFFTTEQALHGNVFITPGIQYAADTSGAIAEAMQHRHAELWQRIFSGETLADNQRAALSSLFTEETGFGRKPAPDPQEAGWVPSWLTIELGYRLLPVVLGLRASGITRKLQVGNYFWPECEKVVGSDLSQGIRELMVLCGAVVLDTSTSNTYGTVTRMGERMFQRGPGPFGIIEAYHAYVVQLPKILTVGKKFLHVSRGSNLVASQIANRVSFRHANDALDQFCHDTGFEFDVFIEHALGHGEATRQRYRRWQETDTSIPLRFVGADLEDEAIQAAIAEHKQGKLPQNMLFVSNADIGKPEVLLVAMDQADIDTNGAVMVVGNGFHEIRKQTASSMTDVFRKYHDAGILLIFTEESGLLAEDVVQTAWNTYHAGFRYVHERSGQVLRPDRDPGEKVTKQPARASWEYCATKAGYILADDYCFRGRTIFPYRPANGRNPAISVNHFCVPGPLAKYLGLSY

Foldseek 3Di:
DALVVLLVVPDPDPLLVQVVVLLQAAWDADPVGAIFGALVSLVSCQFFQDQFFLSVLVNLVSLVVSLVSLVPHDDDRSSVSSVSSSVLSNLLSLLLLQQVLLLLLLLVLLLLLCVLQVNLVCQLVFVFAALVCLCPPRLWDSLLVVLSLQLCLLLQQWDDDPRTIHGDPLNNLLCSSVQVDDCSNVVVPCLLLVLLVDLLLVLLLCLQLQHDDDPSPLVSLLVLQDVVNVHPPDPDPDDPNGGFRHHNNSSSLSSNVLSNLSSCVSSVNLVQQDFFDWPPPVVCVRNPPSNVVSVQVSCVRRNQWDWDPVDPDTTTGGHPSNNSCSVNNNLSSQQSSLCSQVSSCSSVCGNVNDPPDDRDRLSNLVSLCVVCLVVLVLLVVLVVVVCVVLVQDDQEEEEAQQQLNSSQLVVVVVVVVDPDPRHHEYEYEYQDVSSLVNNVVCVVVVSGDVRYHYQYNCQLLCNVSVVVSCVVVVHQLEAHEYEYEQRQQVNAPDALVSLLVSLLVNLVRWKYKYKHFLQQDGSVRSSSLRSLANNSSVQSVSVSVRGDHAHCADPPPPPPPDPHGGHPVSSNVSSQWDFLVVSKDFADFRHSHQDPVRDTHGRMMITTTGHNVVCVVSVPDD

Organism: NCBI:txid408172